Protein AF-A0A8B6BNW3-F1 (afdb_monomer_lite)

Secondary structure (DSSP, 8-state):
------PBPTTTSSSBP-EEETTTTEEE-TTTHHHHHHSGGGTT--EEETTS-----TTGGGB-TTT-SBP-EEETTTTEEE-HHHHHTT-TTS-EEEHHHHHHHHHHHHHHHHHHHHHHHHHHHHHHHHHHHHHHHHHHHHHHHHHHHHHHHHHHHHHHHHHHHHHHHHHHHHHHHHHHHHHHHHHHHHHHHHHHHHHHHHHHHHTTS-SSHHHHHHHHHHHHHHHT-PPPPP-----------HHHHHHHHHHHHHTT-TT-TTSTTSSSS-----------HHHHHHHHHHHHHHHHHHHHHHHHHHHHHHHHHHHHHHHHHHHHHHHHHHHHHHHHHHHHHHHHHHHT----TTSHHHHHHHHHHHHHHHHHHHHHHHHHHHHHHHHHHHHHHHHHHHHHHHHHHHHHHHHHHHHHHHHHHHHHHHHHHHHHHHHHHHHHHHTT-TTS--TT-TT-HHHHHHHHHHHHHHHHHHHHHHHHHHH---HHHHHHHHHHHHHHHHHHHHHTTS--

InterPro domains:
  IPR000315 B-box-type zinc finger [PF00643] (61-99)
  IPR000315 B-box-type zinc finger [PS50119] (9-50)
  IPR000315 B-box-type zinc finger [PS50119] (59-99)
  IPR000315 B-box-type zinc finger [SM00336] (4-50)
  IPR000315 B-box-type zinc finger [SM00336] (59-99)
  IPR047153 TRIM45/56/19-like [PTHR25462] (7-198)

Radius of gyration: 52.17 Å; chains: 1; bounding box: 108×78×155 Å

Foldseek 3Di:
DDDPPQPAWPPPRPHGFFKAFPVVRTGHDPVCVVVQCPDPVRVPTDMDTPVPPPPPPVVCVQADPVPRHGQFKAFPVVRDGHDPVCCVPVVVPTDIDGPVVVVVVVVVVVVVVVVVVVVVVVVVVVVVVVVVVVVVVVVVVVVVVVVVVVVVVVVLVVLLVVLVVVVVVVVVVVVVVVVVVVVVVVVVVVVVVVVVVVVVVVVVVLVPDDPDPVSVVVVVVCVVVVVPPDDDPDPDPDDDPDDDDPPVSVVVSVVVVVVVDPDDPPPPPPPPPDDDDDDDDDDDPVVVVVVVVVVVVVVVVVVVVVVVVVVVVVVVVVVVVVVVVVVVVVVVVVVVVVVVVVVVVVVVVVVPDDDDDPCVVVVVVVVVVVVVVVVVVVVVVVVVVVVVVVVVVVVVVVVVVVVVVVVVVVVVVVVVVVVVVVVVVVVVVVVVVVVVVVVPVVVVVPVPDPPDDDPVDCPPPVNVVVVVVVVVVVVVVVQLVVVCVVPVDDSVVSVVVVVVVVVVVVVVVVVVVPPD

Organism: Mytilus galloprovincialis (NCBI:txid29158)

Sequence (516 aa):
MAQVVSKKCTVCGENNSKLLCYECNQELCEVCRPIHDKFSANKQHTIVDNRDVTCINYAEKLKCITHDQENRCFCLNCNSLICAECVIDKHKSHDVKSIKTMAYGYRMDLSKTELKVKGEMEILFNLKTCIQKKKKTLSEAFNLIERDLTGSIDDVQNIVKGVADKYLATTKTHLIKQENISDSELQQVEMTENGYKTFIKTLTELKKEKHDGSFVTRFMWLQDDMANLKEMPSVQSEGRLQSFDRSAILSTIANEITLRDPGDKKQQKSQIEEEQTPLATYVDKTVLEDFEKLQRVNEKLKAKHRETRNDLKTARKDLNNRNMEVEEMSLIIKNLAKRNQDLENQIERFLSKDTKFENTESRLKEANDIIQTLKDENDRCDNYKAAYQKMQITIQTQEERLANMKRPQTAQSRQYREMQTMVETLKWEKESLMQRLSKVPGMKMKDNNPSIADLSDPNRPEKLSEKFREIYDNAWTNLLDYITEKTGDSDDICIKQIVSAQMVCTFGVLTNKFLY

pLDDT: mean 70.13, std 15.18, range [24.12, 89.81]

Structure (mmCIF, N/CA/C/O backbone):
data_AF-A0A8B6BNW3-F1
#
_entry.id   AF-A0A8B6BNW3-F1
#
loop_
_atom_site.group_PDB
_atom_site.id
_atom_site.type_symbol
_atom_site.label_atom_id
_atom_site.label_alt_id
_atom_site.label_comp_id
_atom_site.label_asym_id
_atom_site.label_entity_id
_atom_site.label_seq_id
_atom_site.pdbx_PDB_ins_code
_atom_site.Cartn_x
_atom_site.Cartn_y
_atom_site.Cartn_z
_atom_site.occupancy
_atom_site.B_iso_or_equiv
_atom_site.auth_seq_id
_atom_site.auth_comp_id
_atom_site.auth_asym_id
_atom_site.auth_atom_id
_atom_site.pdbx_PDB_model_num
ATOM 1 N N . MET A 1 1 ? 32.793 -39.994 -26.729 1.00 32.50 1 MET A N 1
ATOM 2 C CA . MET A 1 1 ? 31.411 -39.499 -26.910 1.00 32.50 1 MET A CA 1
ATOM 3 C C . MET A 1 1 ? 31.429 -37.996 -26.682 1.00 32.50 1 MET A C 1
ATOM 5 O O . MET A 1 1 ? 31.630 -37.578 -25.551 1.00 32.50 1 MET A O 1
ATOM 9 N N . ALA A 1 2 ? 31.357 -37.192 -27.746 1.00 31.44 2 ALA A N 1
ATOM 10 C CA . ALA A 1 2 ? 31.359 -35.735 -27.624 1.00 31.44 2 ALA A CA 1
ATOM 11 C C . ALA A 1 2 ? 30.018 -35.273 -27.029 1.00 31.44 2 ALA A C 1
ATOM 13 O O . ALA A 1 2 ? 28.961 -35.614 -27.557 1.00 31.44 2 ALA A O 1
ATOM 14 N N . GLN A 1 3 ? 30.059 -34.547 -25.910 1.00 31.31 3 GLN A N 1
ATOM 15 C CA . GLN A 1 3 ? 28.881 -33.927 -25.302 1.00 31.31 3 GLN A CA 1
ATOM 16 C C . GLN A 1 3 ? 28.275 -32.917 -26.284 1.00 31.31 3 GLN A C 1
ATOM 18 O O . GLN A 1 3 ? 28.866 -31.875 -26.562 1.00 31.31 3 GLN A O 1
ATOM 23 N N . VAL A 1 4 ? 27.085 -33.222 -26.802 1.00 42.66 4 VAL A N 1
ATOM 24 C CA . VAL A 1 4 ? 26.259 -32.263 -27.540 1.00 42.66 4 VAL A CA 1
ATOM 25 C C . VAL A 1 4 ? 25.743 -31.248 -26.524 1.00 42.66 4 VAL A C 1
ATOM 27 O O . VAL A 1 4 ? 24.820 -31.530 -25.762 1.00 42.66 4 VAL A O 1
ATOM 30 N N . VAL A 1 5 ? 26.373 -30.076 -26.470 1.00 44.50 5 VAL A N 1
ATOM 31 C CA . VAL A 1 5 ? 25.880 -28.945 -25.680 1.00 44.50 5 VAL A CA 1
ATOM 32 C C . VAL A 1 5 ? 24.512 -28.557 -26.245 1.00 44.50 5 VAL A C 1
ATOM 34 O O . VAL A 1 5 ? 24.417 -28.089 -27.379 1.00 44.50 5 VAL A O 1
ATOM 37 N N . SER A 1 6 ? 23.434 -28.792 -25.489 1.00 56.75 6 SER A N 1
ATOM 38 C CA . SER A 1 6 ? 22.089 -28.384 -25.901 1.00 56.75 6 SER A CA 1
ATOM 39 C C . SER A 1 6 ? 22.020 -26.859 -25.912 1.00 56.75 6 SER A C 1
ATOM 41 O O . SER A 1 6 ? 22.025 -26.230 -24.850 1.00 56.75 6 SER A O 1
ATOM 43 N N . LYS A 1 7 ? 21.975 -26.250 -27.095 1.00 71.12 7 LYS A N 1
ATOM 44 C CA . LYS A 1 7 ? 21.892 -24.796 -27.202 1.00 71.12 7 LYS A CA 1
ATOM 45 C C . LYS A 1 7 ? 20.492 -24.289 -26.836 1.00 71.12 7 LYS A C 1
ATOM 47 O O . LYS A 1 7 ? 19.489 -24.980 -27.044 1.00 71.12 7 LYS A O 1
ATOM 52 N N . LYS A 1 8 ? 20.419 -23.102 -26.233 1.00 81.62 8 LYS A N 1
ATOM 53 C CA . LYS A 1 8 ? 19.168 -22.469 -25.785 1.00 81.62 8 LYS A CA 1
ATOM 54 C C . LYS A 1 8 ? 18.559 -21.623 -26.898 1.00 81.62 8 LYS A C 1
ATOM 56 O O . LYS A 1 8 ? 19.271 -21.052 -27.710 1.00 81.62 8 LYS A O 1
ATOM 61 N N . CYS A 1 9 ? 17.233 -21.538 -26.914 1.00 83.81 9 CYS A N 1
ATOM 62 C CA . CYS A 1 9 ? 16.489 -20.701 -27.845 1.00 83.81 9 CYS A CA 1
ATOM 63 C C . CYS A 1 9 ? 16.923 -19.233 -27.718 1.00 83.81 9 CYS A C 1
ATOM 65 O O . CYS A 1 9 ? 16.830 -18.664 -26.631 1.00 83.81 9 CYS A O 1
ATOM 67 N N . THR A 1 10 ? 17.324 -18.597 -28.819 1.00 79.50 10 THR A N 1
ATOM 68 C CA . THR A 1 10 ? 17.805 -17.204 -28.842 1.00 79.50 10 THR A CA 1
ATOM 69 C C . THR A 1 10 ? 16.704 -16.183 -28.569 1.00 79.50 10 THR A C 1
ATOM 71 O O . THR A 1 10 ? 16.998 -15.058 -28.181 1.00 79.50 10 THR A O 1
ATOM 74 N N . VAL A 1 11 ? 15.436 -16.560 -28.766 1.00 81.06 11 VAL A N 1
ATOM 75 C CA . VAL A 1 11 ? 14.282 -15.658 -28.620 1.00 81.06 11 VAL A CA 1
ATOM 76 C C . VAL A 1 11 ? 13.753 -15.628 -27.185 1.00 81.06 11 VAL A C 1
ATOM 78 O O . VAL A 1 11 ? 13.469 -14.555 -26.663 1.00 81.06 11 VAL A O 1
ATOM 81 N N . CYS A 1 12 ? 13.613 -16.787 -26.534 1.00 82.69 12 CYS A N 1
ATOM 82 C CA . CYS A 1 12 ? 13.061 -16.867 -25.176 1.00 82.69 12 CYS A CA 1
ATOM 83 C C . CYS A 1 12 ? 14.105 -17.149 -24.088 1.00 82.69 12 CYS A C 1
ATOM 85 O O . CYS A 1 12 ? 13.781 -17.027 -22.916 1.00 82.69 12 CYS A O 1
ATOM 87 N N . GLY A 1 13 ? 15.321 -17.590 -24.430 1.00 76.00 13 GLY A N 1
ATOM 88 C CA . GLY A 1 13 ? 16.398 -17.907 -23.476 1.00 76.00 13 GLY A CA 1
ATOM 89 C C . GLY A 1 13 ? 16.183 -19.154 -22.601 1.00 76.00 13 GLY A C 1
ATOM 90 O O . GLY A 1 13 ? 17.144 -19.705 -22.074 1.00 76.00 13 GLY A O 1
ATOM 91 N N . GLU A 1 14 ? 14.946 -19.632 -22.462 1.00 77.94 14 GLU A N 1
ATOM 92 C CA . GLU A 1 14 ? 14.581 -20.688 -21.506 1.00 77.94 14 GLU A CA 1
ATOM 93 C C . GLU A 1 14 ? 14.576 -22.101 -22.120 1.00 77.94 14 GLU A C 1
ATOM 95 O O . GLU A 1 14 ? 15.202 -23.035 -21.598 1.00 77.94 14 GLU A O 1
ATOM 100 N N . ASN A 1 15 ? 13.907 -22.266 -23.263 1.00 81.38 15 ASN A N 1
ATOM 101 C CA . ASN A 1 15 ? 13.717 -23.564 -23.911 1.00 81.38 15 ASN A CA 1
ATOM 102 C C . ASN A 1 15 ? 14.955 -24.006 -24.701 1.00 81.38 15 ASN A C 1
ATOM 104 O O . ASN A 1 15 ? 15.699 -23.182 -25.231 1.00 81.38 15 ASN A O 1
ATOM 108 N N . ASN A 1 16 ? 15.161 -25.318 -24.831 1.00 82.81 16 ASN A N 1
ATOM 109 C CA . ASN A 1 16 ? 16.214 -25.855 -25.696 1.00 82.81 16 ASN A CA 1
ATOM 110 C C . ASN A 1 16 ? 15.847 -25.628 -27.170 1.00 82.81 16 ASN A C 1
ATOM 112 O O . ASN A 1 16 ? 14.705 -25.864 -27.577 1.00 82.81 16 ASN A O 1
ATOM 116 N N . SER A 1 17 ? 16.810 -25.162 -27.963 1.00 79.06 17 SER A N 1
ATOM 117 C CA . SER A 1 17 ? 16.637 -25.007 -29.402 1.00 79.06 17 SER A CA 1
ATOM 118 C C . SER A 1 17 ? 16.703 -26.369 -30.090 1.00 79.06 17 SER A C 1
ATOM 120 O O . SER A 1 17 ? 17.564 -27.198 -29.789 1.00 79.06 17 SER A O 1
ATOM 122 N N . LYS A 1 18 ? 15.781 -26.581 -31.030 1.00 79.94 18 LYS A N 1
ATOM 123 C CA . LYS A 1 18 ? 15.795 -27.719 -31.958 1.00 79.94 18 LYS A CA 1
ATOM 124 C C . LYS A 1 18 ? 15.914 -27.270 -33.413 1.00 79.94 18 LYS A C 1
ATOM 126 O O . LYS A 1 18 ? 16.380 -28.041 -34.236 1.00 79.94 18 LYS A O 1
ATOM 131 N N . LEU A 1 19 ? 15.549 -26.023 -33.702 1.00 82.56 19 LEU A N 1
ATOM 132 C CA . LEU A 1 19 ? 15.420 -25.476 -35.046 1.00 82.56 19 LEU A CA 1
ATOM 133 C C . LEU A 1 19 ? 16.404 -24.319 -35.248 1.00 82.56 19 LEU A C 1
ATOM 135 O O . LEU A 1 19 ? 16.675 -23.577 -34.305 1.00 82.56 19 LEU A O 1
ATOM 139 N N . LEU A 1 20 ? 16.885 -24.132 -36.471 1.00 81.25 20 LEU A N 1
ATOM 140 C CA . LEU A 1 20 ? 17.710 -23.002 -36.894 1.00 81.25 20 LEU A CA 1
ATOM 141 C C . LEU A 1 20 ? 17.056 -22.323 -38.098 1.00 81.25 20 LEU A C 1
ATOM 143 O O . LEU A 1 20 ? 16.756 -22.980 -39.089 1.00 81.25 20 LEU A O 1
ATOM 147 N N . CYS A 1 21 ? 16.867 -21.011 -38.015 1.00 83.06 21 CYS A N 1
ATOM 148 C CA . CYS A 1 21 ? 16.531 -20.166 -39.158 1.00 83.06 21 CYS A CA 1
ATOM 149 C C . CYS A 1 21 ? 17.831 -19.667 -39.804 1.00 83.06 21 CYS A C 1
ATOM 151 O O . CYS A 1 21 ? 18.617 -19.009 -39.119 1.00 83.06 21 CYS A O 1
ATOM 153 N N . TYR A 1 22 ? 18.074 -19.965 -41.083 1.00 73.25 22 TYR A N 1
ATOM 154 C CA . TYR A 1 22 ? 19.338 -19.614 -41.747 1.00 73.25 22 TYR A CA 1
ATOM 155 C C . TYR A 1 22 ? 19.507 -18.109 -41.949 1.00 73.25 22 TYR A C 1
ATOM 157 O O . TYR A 1 22 ? 20.576 -17.560 -41.692 1.00 73.25 22 TYR A O 1
ATOM 165 N N . GLU A 1 23 ? 18.450 -17.435 -42.381 1.00 78.75 23 GLU A N 1
ATOM 166 C CA . GLU A 1 23 ? 18.463 -16.024 -42.751 1.00 78.75 23 GLU A CA 1
ATOM 167 C C . GLU A 1 23 ? 18.551 -15.128 -41.511 1.00 78.75 23 GLU A C 1
ATOM 169 O O . GLU A 1 23 ? 19.232 -14.105 -41.528 1.00 78.75 23 GLU A O 1
ATOM 174 N N . CYS A 1 24 ? 17.930 -15.539 -40.400 1.00 77.94 24 CYS A N 1
ATOM 175 C CA . CYS A 1 24 ? 18.069 -14.848 -39.117 1.00 77.94 24 CYS A CA 1
ATOM 176 C C . CYS A 1 24 ? 19.271 -15.324 -38.292 1.00 77.94 24 CYS A C 1
ATOM 178 O O . CYS A 1 24 ? 19.598 -14.682 -37.295 1.00 77.94 24 CYS A O 1
ATOM 180 N N . ASN A 1 25 ? 19.883 -16.457 -38.652 1.00 75.06 25 ASN A N 1
ATOM 181 C CA . ASN A 1 25 ? 20.852 -17.186 -37.828 1.00 75.06 25 ASN A CA 1
ATOM 182 C C . ASN A 1 25 ? 20.375 -17.363 -36.367 1.00 75.06 25 ASN A C 1
ATOM 184 O O . ASN A 1 25 ? 21.132 -17.179 -35.413 1.00 75.06 25 ASN A O 1
ATOM 188 N N . GLN A 1 26 ? 19.080 -17.648 -36.194 1.00 80.19 26 GLN A N 1
ATOM 189 C CA . GLN A 1 26 ? 18.425 -17.757 -34.889 1.00 80.19 26 GLN A CA 1
ATOM 190 C C . GLN A 1 26 ? 18.107 -19.206 -34.553 1.00 80.19 26 GLN A C 1
ATOM 192 O O . GLN A 1 26 ? 17.475 -19.921 -35.332 1.00 80.19 26 GLN A O 1
ATOM 197 N N . GLU A 1 27 ? 18.490 -19.606 -33.347 1.00 85.88 27 GLU A N 1
ATOM 198 C CA . GLU A 1 27 ? 18.205 -20.920 -32.793 1.00 85.88 27 GLU A CA 1
ATOM 199 C C . GLU A 1 27 ? 16.851 -20.874 -32.080 1.00 85.88 27 GLU A C 1
ATOM 201 O O . GLU A 1 27 ? 16.683 -20.237 -31.042 1.00 85.88 27 GLU A O 1
ATOM 206 N N . LEU A 1 28 ? 15.853 -21.547 -32.641 1.00 85.25 28 LEU A N 1
ATOM 207 C CA . LEU A 1 28 ? 14.467 -21.493 -32.192 1.00 85.25 28 LEU A CA 1
ATOM 208 C C . LEU A 1 28 ? 14.082 -22.779 -31.450 1.00 85.25 28 LEU A C 1
ATOM 210 O O . LEU A 1 28 ? 14.489 -23.890 -31.805 1.00 85.25 28 LEU A O 1
ATOM 214 N N . CYS A 1 29 ? 13.266 -22.634 -30.407 1.00 87.50 29 CYS A N 1
ATOM 215 C CA . CYS A 1 29 ? 12.493 -23.750 -29.867 1.00 87.50 29 CYS A CA 1
ATOM 216 C C . CYS A 1 29 ? 11.170 -23.901 -30.630 1.00 87.50 29 CYS A C 1
ATOM 218 O O . CYS A 1 29 ? 10.716 -22.975 -31.306 1.00 87.50 29 CYS A O 1
ATOM 220 N N . GLU A 1 30 ? 10.516 -25.047 -30.464 1.00 84.50 30 GLU A N 1
ATOM 221 C CA . GLU A 1 30 ? 9.222 -25.345 -31.095 1.00 84.50 30 GLU A CA 1
ATOM 222 C C . GLU A 1 30 ? 8.141 -24.303 -30.757 1.00 84.50 30 GLU A C 1
ATOM 224 O O . GLU A 1 30 ? 7.300 -24.003 -31.598 1.00 84.50 30 GLU A O 1
ATOM 229 N N . VAL A 1 31 ? 8.205 -23.687 -29.569 1.00 85.38 31 VAL A N 1
ATOM 230 C CA . VAL A 1 31 ? 7.260 -22.643 -29.129 1.00 85.38 31 VAL A CA 1
ATOM 231 C C . VAL A 1 31 ? 7.525 -21.296 -29.808 1.00 85.38 31 VAL A C 1
ATOM 233 O O . VAL A 1 31 ? 6.594 -20.554 -30.111 1.00 85.38 31 VAL A O 1
ATOM 236 N N . CYS A 1 32 ? 8.790 -20.966 -30.074 1.00 86.62 32 CYS A N 1
ATOM 237 C CA . CYS A 1 32 ? 9.163 -19.692 -30.692 1.00 86.62 32 CYS A CA 1
ATOM 238 C C . CYS A 1 32 ? 9.065 -19.718 -32.221 1.00 86.62 32 CYS A C 1
ATOM 240 O O . CYS A 1 32 ? 8.940 -18.655 -32.823 1.00 86.62 32 CYS A O 1
ATOM 242 N N . ARG A 1 33 ? 9.058 -20.900 -32.851 1.00 85.62 33 ARG A N 1
ATOM 243 C CA . ARG A 1 33 ? 8.826 -21.059 -34.295 1.00 85.62 33 ARG A CA 1
ATOM 244 C C . ARG A 1 33 ? 7.539 -20.370 -34.788 1.00 85.62 33 ARG A C 1
ATOM 246 O O . ARG A 1 33 ? 7.644 -19.505 -35.650 1.00 85.62 33 ARG A O 1
ATOM 253 N N . PRO A 1 34 ? 6.339 -20.644 -34.241 1.00 84.31 34 PRO A N 1
ATOM 254 C CA . PRO A 1 34 ? 5.117 -19.996 -34.717 1.00 84.31 34 PRO A CA 1
ATOM 255 C C . PRO A 1 34 ? 5.103 -18.482 -34.470 1.00 84.31 34 PRO A C 1
ATOM 257 O O . PRO A 1 34 ? 4.366 -17.763 -35.135 1.00 84.31 34 PRO A O 1
ATOM 260 N N . ILE A 1 35 ? 5.891 -17.978 -33.514 1.00 84.00 35 ILE A N 1
ATOM 261 C CA . ILE A 1 35 ? 6.062 -16.536 -33.298 1.00 84.00 35 ILE A CA 1
ATOM 262 C C . ILE A 1 35 ? 6.948 -15.954 -34.400 1.00 84.00 35 ILE A C 1
ATOM 264 O O . ILE A 1 35 ? 6.590 -14.939 -34.986 1.00 84.00 35 ILE A O 1
ATOM 268 N N . HIS A 1 36 ? 8.061 -16.618 -34.712 1.00 82.62 36 HIS A N 1
ATOM 269 C CA . HIS A 1 36 ? 8.963 -16.243 -35.795 1.00 82.62 36 HIS A CA 1
ATOM 270 C C . HIS A 1 36 ? 8.238 -16.197 -37.151 1.00 82.62 36 HIS A C 1
ATOM 272 O O . HIS A 1 36 ? 8.355 -15.196 -37.853 1.00 82.62 36 HIS A O 1
ATOM 278 N N . ASP A 1 37 ? 7.422 -17.205 -37.468 1.00 81.62 37 ASP A N 1
ATOM 279 C CA . ASP A 1 37 ? 6.703 -17.318 -38.750 1.00 81.62 37 ASP A CA 1
ATOM 280 C C . ASP A 1 37 ? 5.558 -16.298 -38.901 1.00 81.62 37 ASP A C 1
ATOM 282 O O . ASP A 1 37 ? 5.147 -15.959 -40.013 1.00 81.62 37 ASP A O 1
ATOM 286 N N . LYS A 1 38 ? 5.034 -15.775 -37.782 1.00 82.19 38 LYS A N 1
ATOM 287 C CA . LYS A 1 38 ? 3.987 -14.739 -37.787 1.00 82.19 38 LYS A CA 1
ATOM 288 C C . LYS A 1 38 ? 4.489 -13.389 -38.290 1.00 82.19 38 LYS A C 1
ATOM 290 O O . LYS A 1 38 ? 3.681 -12.598 -38.780 1.00 82.19 38 LYS A O 1
ATOM 295 N N . PHE A 1 39 ? 5.785 -13.105 -38.179 1.00 77.44 39 PHE A N 1
ATOM 296 C CA . PHE A 1 39 ? 6.342 -11.856 -38.687 1.00 77.44 39 PHE A CA 1
ATOM 297 C C . PHE A 1 39 ? 6.422 -11.898 -40.212 1.00 77.44 39 PHE A C 1
ATOM 299 O O . PHE A 1 39 ? 6.997 -12.809 -40.801 1.00 77.44 39 PHE A O 1
ATOM 306 N N . SER A 1 40 ? 5.860 -10.880 -40.868 1.00 72.12 40 SER A N 1
ATOM 307 C CA . SER A 1 40 ? 5.799 -10.790 -42.333 1.00 72.12 40 SER A CA 1
ATOM 308 C C . SER A 1 40 ? 7.172 -10.859 -43.005 1.00 72.12 40 SER A C 1
ATOM 310 O O . SER A 1 40 ? 7.275 -11.438 -44.083 1.00 72.12 40 SER A O 1
ATOM 312 N N . ALA A 1 41 ? 8.207 -10.327 -42.350 1.00 74.25 41 ALA A N 1
ATOM 313 C CA . ALA A 1 41 ? 9.592 -10.357 -42.815 1.00 74.25 41 ALA A CA 1
ATOM 314 C C . ALA A 1 41 ? 10.190 -11.774 -42.874 1.00 74.25 41 ALA A C 1
ATOM 316 O O . ALA A 1 41 ? 11.117 -12.004 -43.638 1.00 74.25 41 ALA A O 1
ATOM 317 N N . ASN A 1 42 ? 9.638 -12.726 -42.116 1.00 77.88 42 ASN A N 1
ATOM 318 C CA . ASN A 1 42 ? 10.244 -14.039 -41.899 1.00 77.88 42 ASN A CA 1
ATOM 319 C C . ASN A 1 42 ? 9.569 -15.166 -42.691 1.00 77.88 42 ASN A C 1
ATOM 321 O O . ASN A 1 42 ? 9.987 -16.318 -42.611 1.00 77.88 42 ASN A O 1
ATOM 325 N N . LYS A 1 43 ? 8.520 -14.857 -43.463 1.00 78.12 43 LYS A N 1
ATOM 326 C CA . LYS A 1 43 ? 7.703 -15.857 -44.175 1.00 78.12 43 LYS A CA 1
ATOM 327 C C . LYS A 1 43 ? 8.471 -16.677 -45.212 1.00 78.12 43 LYS A C 1
ATOM 329 O O . LYS A 1 43 ? 8.006 -17.745 -45.593 1.00 78.12 43 LYS A O 1
ATOM 334 N N . GLN A 1 44 ? 9.593 -16.155 -45.701 1.00 73.25 44 GLN A N 1
ATOM 335 C CA . GLN A 1 44 ? 10.440 -16.805 -46.703 1.00 73.25 44 GLN A CA 1
ATOM 336 C C . GLN A 1 44 ? 11.732 -17.372 -46.107 1.00 73.25 44 GLN A C 1
ATOM 338 O O . GLN A 1 44 ? 12.589 -17.828 -46.855 1.00 73.25 44 GLN A O 1
ATOM 343 N N . HIS A 1 45 ? 11.890 -17.327 -44.784 1.00 80.81 45 HIS A N 1
ATOM 344 C CA . HIS A 1 45 ? 13.084 -17.854 -44.145 1.00 80.81 45 HIS A CA 1
ATOM 345 C C . HIS A 1 45 ? 13.045 -19.382 -44.076 1.00 80.81 45 HIS A C 1
ATOM 347 O O . HIS A 1 45 ? 12.014 -19.997 -43.796 1.00 80.81 45 HIS A O 1
ATOM 353 N N . THR A 1 46 ? 14.196 -19.992 -44.308 1.00 80.31 46 THR A N 1
ATOM 354 C CA . THR A 1 46 ? 14.400 -21.431 -44.307 1.00 80.31 46 THR A CA 1
ATOM 355 C C . THR A 1 46 ? 14.737 -21.893 -42.892 1.00 80.31 46 THR A C 1
ATOM 357 O O . THR A 1 46 ? 15.776 -21.533 -42.333 1.00 80.31 46 THR A O 1
ATOM 360 N N . ILE A 1 47 ? 13.861 -22.716 -42.310 1.00 80.88 47 ILE A N 1
ATOM 361 C CA . ILE A 1 47 ? 14.039 -23.284 -40.968 1.00 80.88 47 ILE A CA 1
ATOM 362 C C . ILE A 1 47 ? 14.374 -24.771 -41.084 1.00 80.88 47 ILE A C 1
ATOM 364 O O . ILE A 1 47 ? 13.591 -25.538 -41.644 1.00 80.88 47 ILE A O 1
ATOM 368 N N . VAL A 1 48 ? 15.505 -25.177 -40.512 1.00 79.44 48 VAL A N 1
ATOM 369 C CA . VAL A 1 48 ? 15.989 -26.568 -40.495 1.00 79.44 48 VAL A CA 1
ATOM 370 C C . VAL A 1 48 ? 16.184 -27.088 -39.077 1.00 79.44 48 VAL A C 1
ATOM 372 O O . VAL A 1 48 ? 16.261 -26.307 -38.127 1.00 79.44 48 VAL A O 1
ATOM 375 N N . ASP A 1 49 ? 16.299 -28.406 -38.923 1.00 74.94 49 ASP A N 1
ATOM 376 C CA . ASP A 1 49 ? 16.698 -29.012 -37.657 1.00 74.94 49 ASP A CA 1
ATOM 377 C C . ASP A 1 49 ? 18.187 -28.760 -37.370 1.00 74.94 49 ASP A C 1
ATOM 379 O O . ASP A 1 49 ? 19.073 -28.981 -38.194 1.00 74.94 49 ASP A O 1
ATOM 383 N N . ASN A 1 50 ? 18.481 -28.320 -36.146 1.00 67.62 50 ASN A N 1
ATOM 384 C CA . ASN A 1 50 ? 19.813 -27.886 -35.706 1.00 67.62 50 ASN A CA 1
ATOM 385 C C . ASN A 1 50 ? 20.846 -29.040 -35.673 1.00 67.62 50 ASN A C 1
ATOM 387 O O . ASN A 1 50 ? 22.043 -28.813 -35.527 1.00 67.62 50 ASN A O 1
ATOM 391 N N . ARG A 1 51 ? 20.396 -30.297 -35.803 1.00 60.69 51 ARG A N 1
ATOM 392 C CA . ARG A 1 51 ? 21.261 -31.491 -35.857 1.00 60.69 51 ARG A CA 1
ATOM 393 C C . ARG A 1 51 ? 21.863 -31.736 -37.243 1.00 60.69 51 ARG A C 1
ATOM 395 O O . ARG A 1 51 ? 22.888 -32.404 -37.321 1.00 60.69 51 ARG A O 1
ATOM 402 N N . ASP A 1 52 ? 21.274 -31.162 -38.292 1.00 56.53 52 ASP A N 1
ATOM 403 C CA . ASP A 1 52 ? 21.680 -31.393 -39.685 1.00 56.53 52 ASP A CA 1
ATOM 404 C C . ASP A 1 52 ? 22.708 -30.376 -40.191 1.00 56.53 52 ASP A C 1
ATOM 406 O O . ASP A 1 52 ? 23.185 -30.460 -41.324 1.00 56.53 52 ASP A O 1
ATOM 410 N N . VAL A 1 53 ? 23.121 -29.433 -39.340 1.00 54.56 53 VAL A N 1
ATOM 411 C CA . VAL A 1 53 ? 24.151 -28.443 -39.670 1.00 54.56 53 VAL A CA 1
ATOM 412 C C . VAL A 1 53 ? 25.538 -29.067 -39.490 1.00 54.56 53 VAL A C 1
ATOM 414 O O . VAL A 1 53 ? 26.355 -28.640 -38.677 1.00 54.56 53 VAL A O 1
ATOM 417 N N . THR A 1 54 ? 25.819 -30.111 -40.268 1.00 48.88 54 THR A N 1
ATOM 418 C CA . THR A 1 54 ? 27.201 -30.390 -40.659 1.00 48.88 54 THR A CA 1
ATOM 419 C C . THR A 1 54 ? 27.622 -29.262 -41.586 1.00 48.88 54 THR A C 1
ATOM 421 O O . THR A 1 54 ? 26.850 -28.828 -42.436 1.00 48.88 54 THR A O 1
ATOM 424 N N . CYS A 1 55 ? 28.802 -28.708 -41.342 1.00 46.34 55 CYS A N 1
ATOM 425 C CA . CYS A 1 55 ? 29.360 -27.549 -42.018 1.00 46.34 55 CYS A CA 1
ATOM 426 C C . CYS A 1 55 ? 29.202 -27.662 -43.545 1.00 46.34 55 CYS A C 1
ATOM 428 O O . CYS A 1 55 ? 30.038 -28.262 -44.215 1.00 46.34 55 CYS A O 1
ATOM 430 N N . ILE A 1 56 ? 28.132 -27.087 -44.101 1.00 47.38 56 ILE A N 1
ATOM 431 C CA . ILE A 1 56 ? 27.996 -26.919 -45.544 1.00 47.38 56 ILE A CA 1
ATOM 432 C C . ILE A 1 56 ? 29.159 -26.012 -45.934 1.00 47.38 56 ILE A C 1
ATOM 434 O O . ILE A 1 56 ? 29.239 -24.879 -45.453 1.00 47.38 56 ILE A O 1
ATOM 438 N N . ASN A 1 57 ? 30.079 -26.526 -46.752 1.00 51.34 57 ASN A N 1
ATOM 439 C CA . ASN A 1 57 ? 31.210 -25.786 -47.301 1.00 51.34 57 ASN A CA 1
ATOM 440 C C . ASN A 1 57 ? 30.682 -24.582 -48.099 1.00 51.34 57 ASN A C 1
ATOM 442 O O . ASN A 1 57 ? 30.497 -24.644 -49.312 1.00 51.34 57 ASN A O 1
ATOM 446 N N . TYR A 1 58 ? 30.443 -23.456 -47.419 1.00 51.97 58 TYR A N 1
ATOM 447 C CA . TYR A 1 58 ? 30.052 -22.181 -48.029 1.00 51.97 58 TYR A CA 1
ATOM 448 C C . TYR A 1 58 ? 31.036 -21.768 -49.134 1.00 51.97 58 TYR A C 1
ATOM 450 O O . TYR A 1 58 ? 30.646 -21.101 -50.085 1.00 51.97 58 TYR A O 1
ATOM 458 N N . ALA A 1 59 ? 32.287 -22.228 -49.041 1.00 50.56 59 ALA A N 1
ATOM 459 C CA . ALA A 1 59 ? 33.331 -22.039 -50.038 1.00 50.56 59 ALA A CA 1
ATOM 460 C C . ALA A 1 59 ? 32.974 -22.580 -51.439 1.00 50.56 59 ALA A C 1
ATOM 462 O O . ALA A 1 59 ? 33.295 -21.926 -52.427 1.00 50.56 59 ALA A O 1
ATOM 463 N N . GLU A 1 60 ? 32.271 -23.713 -51.553 1.00 51.91 60 GLU A N 1
ATOM 464 C CA . GLU A 1 60 ? 31.904 -24.297 -52.858 1.00 51.91 60 GLU A CA 1
ATOM 465 C C . GLU A 1 60 ? 30.757 -23.535 -53.543 1.00 51.91 60 GLU A C 1
ATOM 467 O O . GLU A 1 60 ? 30.683 -23.497 -54.768 1.00 51.91 60 GLU A O 1
ATOM 472 N N . LYS A 1 61 ? 29.908 -22.840 -52.771 1.00 54.78 61 LYS A N 1
ATOM 473 C CA . LYS A 1 61 ? 28.797 -22.013 -53.285 1.00 54.78 61 LYS A CA 1
ATOM 474 C C . LYS A 1 61 ? 29.205 -20.595 -53.707 1.00 54.78 61 LYS A C 1
ATOM 476 O O . LYS A 1 61 ? 28.366 -19.846 -54.198 1.00 54.78 61 LYS A O 1
ATOM 481 N N . LEU A 1 62 ? 30.465 -20.199 -53.510 1.00 64.69 62 LEU A N 1
ATOM 482 C CA . LEU A 1 62 ? 30.957 -18.847 -53.822 1.00 64.69 62 LEU A CA 1
ATOM 483 C C . LEU A 1 62 ? 31.509 -18.701 -55.247 1.00 64.69 62 LEU A C 1
ATOM 485 O O . LEU A 1 62 ? 31.924 -17.602 -55.632 1.00 64.69 62 LEU A O 1
ATOM 489 N N . LYS A 1 63 ? 31.502 -19.776 -56.038 1.00 75.88 63 LYS A N 1
ATOM 490 C CA . LYS A 1 63 ? 31.878 -19.744 -57.452 1.00 75.88 63 LYS A CA 1
ATOM 491 C C . LYS A 1 63 ? 30.717 -19.289 -58.338 1.00 75.88 63 LYS A C 1
ATOM 493 O O . LYS A 1 63 ? 29.545 -19.358 -57.977 1.00 75.88 63 LYS A O 1
ATOM 498 N N . CYS A 1 64 ? 31.052 -18.774 -59.509 1.00 80.81 64 CYS A N 1
ATOM 499 C CA . CYS A 1 64 ? 30.112 -18.349 -60.523 1.00 80.81 64 CYS A CA 1
ATOM 500 C C . CYS A 1 64 ? 29.433 -19.569 -61.146 1.00 80.81 64 CYS A C 1
ATOM 502 O O . CYS A 1 64 ? 30.103 -20.452 -61.670 1.00 80.81 64 CYS A O 1
ATOM 504 N N . ILE A 1 65 ? 28.101 -19.580 -61.143 1.00 78.25 65 ILE A N 1
ATOM 505 C CA . ILE A 1 65 ? 27.290 -20.705 -61.632 1.00 78.25 65 ILE A CA 1
ATOM 506 C C . ILE A 1 65 ? 27.526 -20.969 -63.129 1.00 78.25 65 ILE A C 1
ATOM 508 O O . ILE A 1 65 ? 27.422 -22.104 -63.577 1.00 78.25 65 ILE A O 1
ATOM 512 N N . THR A 1 66 ? 27.841 -19.931 -63.908 1.00 79.06 66 THR A N 1
ATOM 513 C CA . THR A 1 66 ? 27.996 -20.044 -65.367 1.00 79.06 66 THR A CA 1
ATOM 514 C C . THR A 1 66 ? 29.424 -20.328 -65.814 1.00 79.06 66 THR A C 1
ATOM 516 O O . THR A 1 66 ? 29.604 -20.894 -66.884 1.00 79.06 66 THR A O 1
ATOM 519 N N . HIS A 1 67 ? 30.425 -19.936 -65.023 1.00 81.19 67 HIS A N 1
ATOM 520 C CA . HIS A 1 67 ? 31.835 -19.975 -65.433 1.00 81.19 67 HIS A CA 1
ATOM 521 C C . HIS A 1 67 ? 32.727 -20.800 -64.488 1.00 81.19 67 HIS A C 1
ATOM 523 O O . HIS A 1 67 ? 33.927 -20.875 -64.709 1.00 81.19 67 HIS A O 1
ATOM 529 N N . ASP A 1 68 ? 32.175 -21.369 -63.406 1.00 80.44 68 ASP A N 1
ATOM 530 C CA . ASP A 1 68 ? 32.885 -22.116 -62.343 1.00 80.44 68 ASP A CA 1
ATOM 531 C C . ASP A 1 68 ? 34.137 -21.404 -61.769 1.00 80.44 68 ASP A C 1
ATOM 533 O O . ASP A 1 68 ? 35.061 -22.005 -61.220 1.00 80.44 68 ASP A O 1
ATOM 537 N N . GLN A 1 69 ? 34.167 -20.074 -61.869 1.00 79.00 69 GLN A N 1
ATOM 538 C CA . GLN A 1 69 ? 35.246 -19.215 -61.379 1.00 79.00 69 GLN A CA 1
ATOM 539 C C . GLN A 1 69 ? 34.869 -18.515 -60.080 1.00 79.00 69 GLN A C 1
ATOM 541 O O . GLN A 1 69 ? 33.699 -18.267 -59.811 1.00 79.00 69 GLN A O 1
ATOM 546 N N . GLU A 1 70 ? 35.859 -18.111 -59.288 1.00 81.50 70 GLU A N 1
ATOM 547 C CA . GLU A 1 70 ? 35.617 -17.305 -58.090 1.00 81.50 70 GLU A CA 1
ATOM 548 C C . GLU A 1 70 ? 34.897 -15.993 -58.430 1.00 81.50 70 GLU A C 1
ATOM 550 O O . GLU A 1 70 ? 35.330 -15.222 -59.295 1.00 81.50 70 GLU A O 1
ATOM 555 N N . ASN A 1 71 ? 33.822 -15.694 -57.701 1.00 83.00 71 ASN A N 1
ATOM 556 C CA . ASN A 1 71 ? 33.214 -14.376 -57.773 1.00 83.00 71 ASN A CA 1
ATOM 557 C C . ASN A 1 71 ? 34.151 -13.365 -57.102 1.00 83.00 71 ASN A C 1
ATOM 559 O O . ASN A 1 71 ? 34.420 -13.456 -55.906 1.00 83.00 71 ASN A O 1
ATOM 563 N N . ARG A 1 72 ? 34.665 -12.403 -57.876 1.00 82.50 72 ARG A N 1
ATOM 564 C CA . ARG A 1 72 ? 35.612 -11.367 -57.408 1.00 82.50 72 ARG A CA 1
ATOM 565 C C . ARG A 1 72 ? 35.016 -9.959 -57.425 1.00 82.50 72 ARG A C 1
ATOM 567 O O . ARG A 1 72 ? 35.576 -9.035 -56.827 1.00 82.50 72 ARG A O 1
ATOM 574 N N . CYS A 1 73 ? 33.864 -9.811 -58.067 1.00 85.75 73 CYS A N 1
ATOM 575 C CA . CYS A 1 73 ? 33.201 -8.547 -58.338 1.00 85.75 73 CYS A CA 1
ATOM 576 C C . CYS A 1 73 ? 31.741 -8.588 -57.866 1.00 85.75 73 CYS A C 1
ATOM 578 O O . CYS A 1 73 ? 31.142 -9.654 -57.733 1.00 85.75 73 CYS A O 1
ATOM 580 N N . PHE A 1 74 ? 31.163 -7.417 -57.618 1.00 87.44 74 PHE A N 1
ATOM 581 C CA . PHE A 1 74 ? 29.760 -7.244 -57.262 1.00 87.44 74 PHE A CA 1
ATOM 582 C C . PHE A 1 74 ? 29.110 -6.269 -58.236 1.00 87.44 74 PHE A C 1
ATOM 584 O O . PHE A 1 74 ? 29.586 -5.144 -58.392 1.00 87.44 74 PHE A O 1
ATOM 591 N N . CYS A 1 75 ? 28.032 -6.695 -58.889 1.00 89.31 75 CYS A N 1
ATOM 592 C CA . CYS A 1 75 ? 27.267 -5.841 -59.785 1.00 89.31 75 CYS A CA 1
ATOM 593 C C . CYS A 1 75 ? 26.169 -5.120 -59.002 1.00 89.31 75 CYS A C 1
ATOM 595 O O . CYS A 1 75 ? 25.282 -5.767 -58.448 1.00 89.31 75 CYS A O 1
ATOM 597 N N . LEU A 1 76 ? 26.202 -3.788 -58.990 1.00 86.44 76 LEU A N 1
ATOM 598 C CA . LEU A 1 76 ? 25.226 -2.967 -58.275 1.00 86.44 76 LEU A CA 1
ATOM 599 C C . LEU A 1 76 ? 23.846 -2.995 -58.935 1.00 86.44 76 LEU A C 1
ATOM 601 O O . LEU A 1 76 ? 22.840 -3.032 -58.237 1.00 86.44 76 LEU A O 1
ATOM 605 N N . ASN A 1 77 ? 23.788 -3.046 -60.266 1.00 88.94 77 ASN A N 1
ATOM 606 C CA . ASN A 1 77 ? 22.521 -3.097 -61.001 1.00 88.94 77 ASN A CA 1
ATOM 607 C C . ASN A 1 77 ? 21.769 -4.418 -60.792 1.00 88.94 77 ASN A C 1
ATOM 609 O O . ASN A 1 77 ? 20.545 -4.426 -60.737 1.00 88.94 77 ASN A O 1
ATOM 613 N N . CYS A 1 78 ? 22.497 -5.532 -60.680 1.00 85.19 78 CYS A N 1
ATOM 614 C CA . CYS A 1 78 ? 21.915 -6.866 -60.505 1.00 85.19 78 CYS A CA 1
ATOM 615 C C . CYS A 1 78 ? 21.877 -7.324 -59.043 1.00 85.19 78 CYS A C 1
ATOM 617 O O . CYS A 1 78 ? 21.302 -8.369 -58.757 1.00 85.19 78 CYS A O 1
ATOM 619 N N . ASN A 1 79 ? 22.496 -6.560 -58.137 1.00 85.06 79 ASN A N 1
ATOM 620 C CA . ASN A 1 79 ? 22.641 -6.885 -56.720 1.00 85.06 79 ASN A CA 1
ATOM 621 C C . ASN A 1 79 ? 23.190 -8.309 -56.485 1.00 85.06 79 ASN A C 1
ATOM 623 O O . ASN A 1 79 ? 22.669 -9.067 -55.667 1.00 85.06 79 ASN A O 1
ATOM 627 N N . SER A 1 80 ? 24.223 -8.696 -57.242 1.00 83.81 80 SER A N 1
ATOM 628 C CA . SER A 1 80 ? 24.732 -10.072 -57.279 1.00 83.81 80 SER A CA 1
ATOM 629 C C . SER A 1 80 ? 26.260 -10.151 -57.361 1.00 83.81 80 SER A C 1
ATOM 631 O O . SER A 1 80 ? 26.922 -9.306 -57.974 1.00 83.81 80 SER A O 1
ATOM 633 N N . LEU A 1 81 ? 26.825 -11.205 -56.762 1.00 85.50 81 LEU A N 1
ATOM 634 C CA . LEU A 1 81 ? 28.237 -11.575 -56.894 1.00 85.50 81 LEU A CA 1
ATOM 635 C C . LEU A 1 81 ? 28.499 -12.171 -58.283 1.00 85.50 81 LEU A C 1
ATOM 637 O O . LEU A 1 81 ? 27.741 -13.027 -58.737 1.00 85.50 81 LEU A O 1
ATOM 641 N N . ILE A 1 82 ? 29.562 -11.717 -58.947 1.00 86.06 82 ILE A N 1
ATOM 642 C CA . ILE A 1 82 ? 29.920 -12.125 -60.312 1.00 86.06 82 ILE A CA 1
ATOM 643 C C . ILE A 1 82 ? 31.435 -12.368 -60.465 1.00 86.06 82 ILE A C 1
ATOM 645 O O . ILE A 1 82 ? 32.257 -11.763 -59.764 1.00 86.06 82 ILE A O 1
ATOM 649 N N . CYS A 1 83 ? 31.825 -13.255 -61.388 1.00 88.50 83 CYS A N 1
ATOM 650 C CA . CYS A 1 83 ? 33.224 -13.460 -61.785 1.00 88.50 83 CYS A CA 1
ATOM 651 C C . CYS A 1 83 ? 33.669 -12.427 -62.837 1.00 88.50 83 CYS A C 1
ATOM 653 O O . CYS A 1 83 ? 32.852 -11.672 -63.368 1.00 88.50 83 CYS A O 1
ATOM 655 N N . ALA A 1 84 ? 34.965 -12.408 -63.157 1.00 84.69 84 ALA A N 1
ATOM 656 C CA . ALA A 1 84 ? 35.529 -11.492 -64.151 1.00 84.69 84 ALA A CA 1
ATOM 657 C C . ALA A 1 84 ? 34.936 -11.697 -65.560 1.00 84.69 84 ALA A C 1
ATOM 659 O O . ALA A 1 84 ? 34.705 -10.721 -66.269 1.00 84.69 84 ALA A O 1
ATOM 660 N N . GLU A 1 85 ? 34.613 -12.936 -65.943 1.00 84.88 85 GLU A N 1
ATOM 661 C CA . GLU A 1 85 ? 33.993 -13.238 -67.242 1.00 84.88 85 G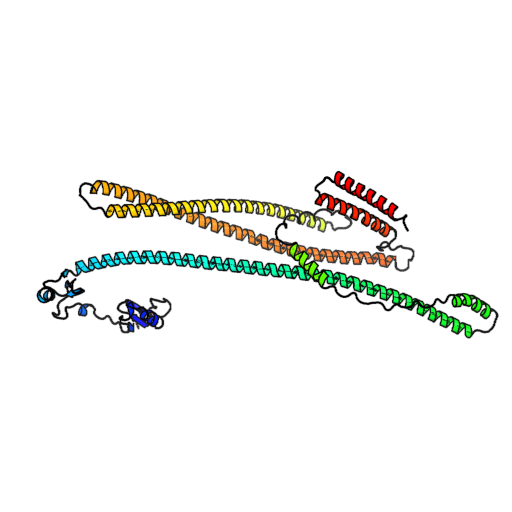LU A CA 1
ATOM 662 C C . GLU A 1 85 ? 32.567 -12.684 -67.354 1.00 84.88 85 GLU A C 1
ATOM 664 O O . GLU A 1 85 ? 32.202 -12.117 -68.380 1.00 84.88 85 GLU A O 1
ATOM 669 N N . CYS A 1 86 ? 31.781 -12.722 -66.273 1.00 85.75 86 CYS A N 1
ATOM 670 C CA . CYS A 1 86 ? 30.445 -12.117 -66.243 1.00 85.75 86 CYS A CA 1
ATOM 671 C C . CYS A 1 86 ? 30.469 -10.598 -66.465 1.00 85.75 86 CYS A C 1
ATOM 673 O O . CYS A 1 86 ? 29.531 -10.060 -67.057 1.00 85.75 86 CYS A O 1
ATOM 675 N N . VAL A 1 87 ? 31.518 -9.906 -65.998 1.00 85.12 87 VAL A N 1
ATOM 676 C CA . VAL A 1 87 ? 31.705 -8.463 -66.243 1.00 85.12 87 VAL A CA 1
ATOM 677 C C . VAL A 1 87 ? 31.859 -8.199 -67.736 1.00 85.12 87 VAL A C 1
ATOM 679 O O . VAL A 1 87 ? 31.282 -7.250 -68.260 1.00 85.12 87 VAL A O 1
ATOM 682 N N . ILE A 1 88 ? 32.606 -9.066 -68.419 1.00 85.44 88 ILE A N 1
ATOM 683 C CA . ILE A 1 88 ? 32.892 -8.936 -69.844 1.00 85.44 88 ILE A CA 1
ATOM 684 C C . ILE A 1 88 ? 31.729 -9.438 -70.692 1.00 85.44 88 ILE A C 1
ATOM 686 O O . ILE A 1 88 ? 31.615 -8.976 -71.808 1.00 85.44 88 ILE A O 1
ATOM 690 N N . ASP A 1 89 ? 30.865 -10.340 -70.232 1.00 86.81 89 ASP A N 1
ATOM 691 C CA . ASP A 1 89 ? 29.754 -10.849 -71.048 1.00 86.81 89 ASP A CA 1
ATOM 692 C C . ASP A 1 89 ? 28.447 -10.079 -70.793 1.00 86.81 89 ASP A C 1
ATOM 694 O O . ASP A 1 89 ? 28.065 -9.188 -71.558 1.00 86.81 89 ASP A O 1
ATOM 698 N N . LYS A 1 90 ? 27.786 -10.374 -69.667 1.00 84.62 90 LYS A N 1
ATOM 699 C CA . LYS A 1 90 ? 26.417 -9.919 -69.370 1.00 84.62 90 LYS A CA 1
ATOM 700 C C . LYS A 1 90 ? 26.338 -8.580 -68.640 1.00 84.62 90 LYS A C 1
ATOM 702 O O . LYS A 1 90 ? 25.288 -7.949 -68.660 1.00 84.62 90 LYS A O 1
ATOM 707 N N . HIS A 1 91 ? 27.418 -8.148 -67.989 1.00 84.25 91 HIS A N 1
ATOM 708 C CA . HIS A 1 91 ? 27.428 -6.966 -67.117 1.00 84.25 91 HIS A CA 1
ATOM 709 C C . HIS A 1 91 ? 28.321 -5.826 -67.646 1.00 84.25 91 HIS A C 1
ATOM 711 O O . HIS A 1 91 ? 28.713 -4.959 -66.867 1.00 84.25 91 HIS A O 1
ATOM 717 N N . LYS A 1 92 ? 28.612 -5.789 -68.959 1.00 83.88 92 LYS A N 1
ATOM 718 C CA . LYS A 1 92 ? 29.514 -4.799 -69.594 1.00 83.88 92 LYS A CA 1
ATOM 719 C C . LYS A 1 92 ? 29.166 -3.343 -69.277 1.00 83.88 92 LYS A C 1
ATOM 721 O O . LYS A 1 92 ? 30.054 -2.508 -69.158 1.00 83.88 92 LYS A O 1
ATOM 726 N N . SER A 1 93 ? 27.873 -3.038 -69.198 1.00 85.38 93 SER A N 1
ATOM 727 C CA . SER A 1 93 ? 27.343 -1.688 -68.979 1.00 85.38 93 SER A CA 1
ATOM 728 C C . SER A 1 93 ? 26.812 -1.469 -67.562 1.00 85.38 93 SER A C 1
ATOM 730 O O . SER A 1 93 ? 26.119 -0.483 -67.319 1.00 85.38 93 SER A O 1
ATOM 732 N N . HIS A 1 94 ? 27.059 -2.398 -66.637 1.00 89.56 94 HIS A N 1
ATOM 733 C CA . HIS A 1 94 ? 26.610 -2.271 -65.254 1.00 89.56 94 HIS A CA 1
ATOM 734 C C . HIS A 1 94 ? 27.714 -1.681 -64.376 1.00 89.56 94 HIS A C 1
ATOM 736 O O . HIS A 1 94 ? 28.901 -1.861 -64.640 1.00 89.56 94 HIS A O 1
ATOM 742 N N . ASP A 1 95 ? 27.320 -1.007 -63.298 1.00 86.62 95 ASP A N 1
ATOM 743 C CA . ASP A 1 95 ? 28.252 -0.534 -62.283 1.00 86.62 95 ASP A CA 1
ATOM 744 C C . ASP A 1 95 ? 28.725 -1.731 -61.449 1.00 86.62 95 ASP A C 1
ATOM 746 O O . ASP A 1 95 ? 27.942 -2.412 -60.772 1.00 86.62 95 ASP A O 1
ATOM 750 N N . VAL A 1 96 ? 30.017 -2.033 -61.559 1.00 89.06 96 VAL A N 1
ATOM 751 C CA . VAL A 1 96 ? 30.651 -3.186 -60.928 1.00 89.06 96 VAL A CA 1
ATOM 752 C C . VAL A 1 96 ? 31.738 -2.699 -59.984 1.00 89.06 96 VAL A C 1
ATOM 754 O O . VAL A 1 96 ? 32.679 -2.014 -60.379 1.00 89.06 96 VAL A O 1
ATOM 757 N N . LYS A 1 97 ? 31.647 -3.120 -58.722 1.00 88.06 97 LYS A N 1
ATOM 758 C CA . LYS A 1 97 ? 32.641 -2.819 -57.689 1.00 88.06 97 LYS A CA 1
ATOM 759 C C . LYS A 1 97 ? 33.379 -4.073 -57.252 1.00 88.06 97 LYS A C 1
ATOM 761 O O . LYS A 1 97 ? 32.876 -5.192 -57.359 1.00 88.06 97 LYS A O 1
ATOM 766 N N . SER A 1 98 ? 34.590 -3.890 -56.729 1.00 86.31 98 SER A N 1
ATOM 767 C CA . SER A 1 98 ? 35.320 -4.994 -56.106 1.00 86.31 98 SER A CA 1
ATOM 768 C C . SER A 1 98 ? 34.598 -5.454 -54.838 1.00 86.31 98 SER A C 1
ATOM 770 O O . SER A 1 98 ? 34.038 -4.637 -54.097 1.00 86.31 98 SER A O 1
ATOM 772 N N . ILE A 1 99 ? 34.665 -6.753 -54.541 1.00 85.12 99 ILE A N 1
ATOM 773 C CA . ILE A 1 99 ? 34.100 -7.294 -53.297 1.00 85.12 99 ILE A CA 1
ATOM 774 C C . ILE A 1 99 ? 34.718 -6.616 -52.072 1.00 85.12 99 ILE A C 1
ATOM 776 O O . ILE A 1 99 ? 34.007 -6.347 -51.110 1.00 85.12 99 ILE A O 1
ATOM 780 N N . LYS A 1 100 ? 36.014 -6.275 -52.107 1.00 83.19 100 LYS A N 1
ATOM 781 C CA . LYS A 1 100 ? 36.684 -5.579 -50.995 1.00 83.19 100 LYS A CA 1
ATOM 782 C C . LYS A 1 100 ? 36.042 -4.220 -50.708 1.00 83.19 100 LYS A C 1
ATOM 784 O O . LYS A 1 100 ? 35.777 -3.906 -49.551 1.00 83.19 100 LYS A O 1
ATOM 789 N N . THR A 1 101 ? 35.752 -3.443 -51.752 1.00 85.38 101 THR A N 1
ATOM 790 C CA . THR A 1 101 ? 35.107 -2.128 -51.632 1.00 85.38 101 THR A CA 1
ATOM 791 C C . THR A 1 101 ? 33.682 -2.255 -51.096 1.00 85.38 101 THR A C 1
ATOM 793 O O . THR A 1 101 ? 33.313 -1.534 -50.172 1.00 85.38 101 THR A O 1
ATOM 796 N N . MET A 1 102 ? 32.898 -3.205 -51.620 1.00 88.00 102 MET A N 1
ATOM 797 C CA . MET A 1 102 ? 31.534 -3.450 -51.138 1.00 88.00 102 MET A CA 1
ATOM 798 C C . MET A 1 102 ? 31.515 -3.947 -49.694 1.00 88.00 102 MET A C 1
ATOM 800 O O . MET A 1 102 ? 30.741 -3.449 -48.885 1.00 88.00 102 MET A O 1
ATOM 804 N N . ALA A 1 103 ? 32.409 -4.871 -49.339 1.00 81.12 103 ALA A N 1
ATOM 805 C CA . ALA A 1 103 ? 32.530 -5.385 -47.982 1.00 81.12 103 ALA A CA 1
ATOM 806 C C . ALA A 1 103 ? 32.912 -4.284 -46.985 1.00 81.12 103 ALA A C 1
ATOM 808 O O . ALA A 1 103 ? 32.395 -4.276 -45.871 1.00 81.12 103 ALA A O 1
ATOM 809 N N . TYR A 1 104 ? 33.787 -3.347 -47.365 1.00 83.75 104 TYR A N 1
ATOM 810 C CA . TYR A 1 104 ? 34.091 -2.187 -46.528 1.00 83.75 104 TYR A CA 1
ATOM 811 C C . TYR A 1 104 ? 32.854 -1.298 -46.327 1.00 83.75 104 TYR A C 1
ATOM 813 O O . TYR A 1 104 ? 32.527 -0.969 -45.188 1.00 83.75 104 TYR A O 1
ATOM 821 N N . GLY A 1 105 ? 32.127 -0.979 -47.406 1.00 85.06 105 GLY A N 1
ATOM 822 C CA . GLY A 1 105 ? 30.881 -0.208 -47.339 1.00 85.06 105 GLY A CA 1
ATOM 823 C C . GLY A 1 105 ? 29.830 -0.865 -46.441 1.00 85.06 105 GLY A C 1
ATOM 824 O O . GLY A 1 105 ? 29.369 -0.252 -45.482 1.00 85.06 105 GLY A O 1
ATOM 825 N N . TYR A 1 106 ? 29.544 -2.151 -46.659 1.00 87.31 106 TYR A N 1
ATOM 826 C CA . TYR A 1 106 ? 28.599 -2.903 -45.832 1.00 87.31 106 TYR A CA 1
ATOM 827 C C . TYR A 1 106 ? 29.032 -3.000 -44.368 1.00 87.31 106 TYR A C 1
ATOM 829 O O . TYR A 1 106 ? 28.187 -2.918 -43.484 1.00 87.31 106 TYR A O 1
ATOM 837 N N . ARG A 1 107 ? 30.334 -3.117 -44.069 1.00 86.25 107 ARG A N 1
ATOM 838 C CA . ARG A 1 107 ? 30.826 -3.078 -42.679 1.00 86.25 107 ARG A CA 1
ATOM 839 C C . ARG A 1 107 ? 30.583 -1.722 -42.020 1.00 86.25 107 ARG A C 1
ATOM 841 O O . ARG A 1 107 ? 30.234 -1.683 -40.844 1.00 86.25 107 ARG A O 1
ATOM 848 N N . MET A 1 108 ? 30.748 -0.626 -42.758 1.00 84.56 108 MET A N 1
ATOM 849 C CA . MET A 1 108 ? 30.439 0.715 -42.256 1.00 84.56 108 MET A CA 1
ATOM 850 C C . MET A 1 108 ? 28.937 0.896 -42.010 1.00 84.56 108 MET A C 1
ATOM 852 O O . MET A 1 108 ? 28.554 1.410 -40.961 1.00 84.56 108 MET A O 1
ATOM 856 N N . ASP A 1 109 ? 28.081 0.425 -42.917 1.00 86.50 109 ASP A N 1
ATOM 857 C CA . ASP A 1 109 ? 26.624 0.498 -42.751 1.00 86.50 109 ASP A CA 1
ATOM 858 C C . ASP A 1 109 ? 26.114 -0.398 -41.611 1.00 86.50 109 ASP A C 1
ATOM 860 O O . ASP A 1 109 ? 25.230 0.006 -40.847 1.00 86.50 109 ASP A O 1
ATOM 864 N N . LEU A 1 110 ? 26.724 -1.575 -41.429 1.00 86.31 110 LEU A N 1
ATOM 865 C CA . LEU A 1 110 ? 26.483 -2.442 -40.275 1.00 86.31 110 LEU A CA 1
ATOM 866 C C . LEU A 1 110 ? 26.898 -1.757 -38.974 1.00 86.31 110 LEU A C 1
ATOM 868 O O . LEU A 1 110 ? 26.107 -1.747 -38.041 1.00 86.31 110 LEU A O 1
ATOM 872 N N . SER A 1 111 ? 28.075 -1.127 -38.923 1.00 86.06 111 SER A N 1
ATOM 873 C CA . SER A 1 111 ? 28.544 -0.391 -37.738 1.00 86.06 111 SER A CA 1
ATOM 874 C C . SER A 1 111 ? 27.602 0.764 -37.369 1.00 86.06 111 SER A C 1
ATOM 876 O O . SER A 1 111 ? 27.215 0.926 -36.211 1.00 86.06 111 SER A O 1
ATOM 878 N N . LYS A 1 112 ? 27.120 1.523 -38.364 1.00 87.56 112 LYS A N 1
ATOM 879 C CA . LYS A 1 112 ? 26.106 2.572 -38.147 1.00 87.56 112 LYS A CA 1
ATOM 880 C C . LYS A 1 112 ? 24.796 2.001 -37.603 1.00 87.56 112 LYS A C 1
ATOM 882 O O . LYS A 1 112 ? 24.203 2.578 -36.694 1.00 87.56 112 LYS A O 1
ATOM 887 N N . THR A 1 113 ? 24.329 0.890 -38.165 1.00 83.50 113 THR A N 1
ATOM 888 C CA . THR A 1 113 ? 23.097 0.227 -37.714 1.00 83.50 113 THR A CA 1
ATOM 889 C C . THR A 1 113 ? 23.260 -0.349 -36.307 1.00 83.50 113 THR A C 1
ATOM 891 O O . THR A 1 113 ? 22.365 -0.196 -35.482 1.00 83.50 113 THR A O 1
ATOM 894 N N . GLU A 1 114 ? 24.418 -0.933 -35.999 1.00 83.12 114 GLU A N 1
ATOM 895 C CA . GLU A 1 114 ? 24.764 -1.454 -34.675 1.00 83.12 114 GLU A CA 1
ATOM 896 C C . GLU A 1 114 ? 24.686 -0.356 -33.609 1.00 83.12 114 GLU A C 1
ATOM 898 O O . GLU A 1 114 ? 24.069 -0.560 -32.564 1.00 83.12 114 GLU A O 1
ATOM 903 N N . LEU A 1 115 ? 25.246 0.827 -33.882 1.00 85.81 115 LEU A N 1
ATOM 904 C CA . LEU A 1 115 ? 25.167 1.975 -32.974 1.00 85.81 115 LEU A CA 1
ATOM 905 C C . LEU A 1 115 ? 23.721 2.431 -32.737 1.00 85.81 115 LEU A C 1
ATOM 907 O O . LEU A 1 115 ? 23.334 2.649 -31.590 1.00 85.81 115 LEU A O 1
ATOM 911 N N . LYS A 1 116 ? 22.900 2.512 -33.794 1.00 87.69 116 LYS A N 1
ATOM 912 C CA . LYS A 1 116 ? 21.474 2.867 -33.668 1.00 87.69 116 LYS A CA 1
ATOM 913 C C . LYS A 1 116 ? 20.713 1.862 -32.804 1.00 87.69 116 LYS A C 1
ATOM 915 O O . LYS A 1 116 ? 19.995 2.259 -31.892 1.00 87.69 116 LYS A O 1
ATOM 920 N N . VAL A 1 117 ? 20.902 0.566 -33.055 1.00 83.19 117 VAL A N 1
ATOM 921 C CA . VAL A 1 117 ? 20.239 -0.501 -32.289 1.00 83.19 117 VAL A CA 1
ATOM 922 C C . VAL A 1 117 ? 20.686 -0.490 -30.826 1.00 83.19 117 VAL A C 1
ATOM 924 O O . VAL A 1 117 ? 19.854 -0.677 -29.941 1.00 83.19 117 VAL A O 1
ATOM 927 N N . LYS A 1 118 ? 21.969 -0.222 -30.545 1.00 84.38 118 LYS A N 1
ATOM 928 C CA . LYS A 1 118 ? 22.469 -0.065 -29.169 1.00 84.38 118 LYS A CA 1
ATOM 929 C C . LYS A 1 118 ? 21.813 1.114 -28.444 1.00 84.38 118 LYS A C 1
ATOM 931 O O . LYS A 1 118 ? 21.404 0.944 -27.300 1.00 84.38 118 LYS A O 1
ATOM 936 N N . GLY A 1 119 ? 21.656 2.260 -29.111 1.00 82.81 119 GLY A N 1
ATOM 937 C CA . GLY A 1 119 ? 20.955 3.419 -28.546 1.00 82.81 119 GLY A CA 1
ATOM 938 C C . GLY A 1 119 ? 19.488 3.119 -28.215 1.00 82.81 119 GLY A C 1
ATOM 939 O O . GLY A 1 119 ? 19.034 3.367 -27.100 1.00 82.81 119 GLY A O 1
ATOM 940 N N . GLU A 1 120 ? 18.757 2.491 -29.139 1.00 84.19 120 GLU A N 1
ATOM 941 C CA . GLU A 1 120 ? 17.367 2.065 -28.901 1.00 84.19 120 GLU A CA 1
ATOM 942 C C . GLU A 1 120 ? 17.255 1.037 -27.761 1.00 84.19 120 GLU A C 1
ATOM 944 O O . GLU A 1 120 ? 16.330 1.078 -26.945 1.00 84.19 120 GLU A O 1
ATOM 949 N N . MET A 1 121 ? 18.225 0.126 -27.651 1.00 81.88 121 MET A N 1
ATOM 950 C CA . MET A 1 121 ? 18.275 -0.856 -26.567 1.00 81.88 121 MET A CA 1
ATOM 951 C C . MET A 1 121 ? 18.438 -0.192 -25.192 1.00 81.88 121 MET A C 1
ATOM 953 O O . MET A 1 121 ? 17.820 -0.635 -24.220 1.00 81.88 121 MET A O 1
ATOM 957 N N . GLU A 1 122 ? 19.213 0.888 -25.104 1.00 83.94 122 GLU A N 1
ATOM 958 C CA . GLU A 1 122 ? 19.362 1.674 -23.878 1.00 83.94 122 GLU A CA 1
ATOM 959 C C . GLU A 1 122 ? 18.056 2.389 -23.492 1.00 83.94 122 GLU A C 1
ATOM 961 O O . GLU A 1 122 ? 17.642 2.353 -22.328 1.00 83.94 122 GLU A O 1
ATOM 966 N N . ILE A 1 123 ? 17.334 2.951 -24.469 1.00 84.94 123 ILE A N 1
ATOM 967 C CA . ILE A 1 123 ? 16.006 3.548 -24.252 1.00 84.94 123 ILE A CA 1
ATOM 968 C C . ILE A 1 123 ? 15.030 2.498 -23.706 1.00 84.94 123 ILE A C 1
ATOM 970 O O . ILE A 1 123 ? 14.350 2.743 -22.703 1.00 84.94 123 ILE A O 1
ATOM 974 N N . LEU A 1 124 ? 14.988 1.307 -24.312 1.00 80.00 124 LEU A N 1
ATOM 975 C CA . LEU A 1 124 ? 14.137 0.208 -23.848 1.00 80.00 124 LEU A CA 1
ATOM 976 C C . LEU A 1 124 ? 14.493 -0.244 -22.427 1.00 80.00 124 LEU A C 1
ATOM 978 O O . LEU A 1 124 ? 13.596 -0.522 -21.626 1.00 80.00 124 LEU A O 1
ATOM 982 N N . PHE A 1 125 ? 15.781 -0.285 -22.080 1.00 83.12 125 PHE A N 1
ATOM 983 C CA . PHE A 1 125 ? 16.228 -0.604 -20.726 1.00 83.12 125 PHE A CA 1
ATOM 984 C C . PHE A 1 125 ? 15.743 0.440 -19.705 1.00 83.12 125 PHE A C 1
ATOM 986 O O . PHE A 1 125 ? 15.177 0.090 -18.662 1.00 83.12 125 PHE A O 1
ATOM 993 N N . ASN A 1 126 ? 15.877 1.727 -20.027 1.00 81.88 126 ASN A N 1
ATOM 994 C CA . ASN A 1 126 ? 15.403 2.825 -19.184 1.00 81.88 126 ASN A CA 1
ATOM 995 C C . ASN A 1 126 ? 13.873 2.819 -19.030 1.00 81.88 126 ASN A C 1
ATOM 997 O O . ASN A 1 126 ? 13.346 3.003 -17.929 1.00 81.88 126 ASN A O 1
ATOM 1001 N N . LEU A 1 127 ? 13.137 2.520 -20.103 1.00 84.19 127 LEU A N 1
ATOM 1002 C CA . LEU A 1 127 ? 11.685 2.379 -20.049 1.00 84.19 127 LEU A CA 1
ATOM 1003 C C . LEU A 1 127 ? 11.268 1.191 -19.167 1.00 84.19 127 LEU A C 1
ATOM 1005 O O . LEU A 1 127 ? 10.398 1.338 -18.304 1.00 84.19 127 LEU A O 1
ATOM 1009 N N . LYS A 1 128 ? 11.925 0.034 -19.322 1.00 86.25 128 LYS A N 1
ATOM 1010 C CA . LYS A 1 128 ? 11.686 -1.163 -18.500 1.00 86.25 128 LYS A CA 1
ATOM 1011 C C . LYS A 1 128 ? 11.877 -0.866 -17.014 1.00 86.25 128 LYS A C 1
ATOM 1013 O O . LYS A 1 128 ? 11.011 -1.209 -16.208 1.00 86.25 128 LYS A O 1
ATOM 1018 N N . THR A 1 129 ? 12.972 -0.203 -16.645 1.00 85.31 129 THR A N 1
ATOM 1019 C CA . THR A 1 129 ? 13.243 0.145 -15.241 1.00 85.31 129 THR A CA 1
ATOM 1020 C C . THR A 1 129 ? 12.237 1.163 -14.693 1.00 85.31 129 THR A C 1
ATOM 1022 O O . THR A 1 129 ? 11.792 1.026 -13.552 1.00 85.31 129 THR A O 1
ATOM 1025 N N . CYS A 1 130 ? 11.797 2.138 -15.497 1.00 81.12 130 CYS A N 1
ATOM 1026 C CA . CYS A 1 130 ? 10.747 3.087 -15.112 1.00 81.12 130 CYS A CA 1
ATOM 1027 C C . CYS A 1 130 ? 9.402 2.388 -14.852 1.00 81.12 130 CYS A C 1
ATOM 1029 O O . CYS A 1 130 ? 8.765 2.624 -13.822 1.00 81.12 130 CYS A O 1
ATOM 1031 N N . ILE A 1 131 ? 8.997 1.472 -15.737 1.00 81.56 131 ILE A N 1
ATOM 1032 C CA . ILE A 1 131 ? 7.772 0.673 -15.576 1.00 81.56 131 ILE A CA 1
ATOM 1033 C C . ILE A 1 131 ? 7.855 -0.199 -14.316 1.00 81.56 131 ILE A C 1
ATOM 1035 O O . ILE A 1 131 ? 6.899 -0.256 -13.543 1.00 81.56 131 ILE A O 1
ATOM 1039 N N . GLN A 1 132 ? 9.002 -0.833 -14.058 1.00 85.75 132 GLN A N 1
ATOM 1040 C CA . GLN A 1 132 ? 9.215 -1.631 -12.847 1.00 85.75 132 GLN A CA 1
ATOM 1041 C C . GLN A 1 132 ? 9.100 -0.793 -11.566 1.00 85.75 132 GLN A C 1
ATOM 1043 O O . GLN A 1 132 ? 8.450 -1.228 -10.613 1.00 85.75 132 GLN A O 1
ATOM 1048 N N . LYS A 1 133 ? 9.667 0.421 -11.547 1.00 84.81 133 LYS A N 1
ATOM 1049 C CA . LYS A 1 133 ? 9.524 1.356 -10.418 1.00 84.81 133 LYS A CA 1
ATOM 1050 C C . LYS A 1 133 ? 8.064 1.750 -10.201 1.00 84.81 133 LYS A C 1
ATOM 1052 O O . LYS A 1 133 ? 7.570 1.597 -9.090 1.00 84.81 133 LYS A O 1
ATOM 1057 N N . LYS A 1 134 ? 7.352 2.160 -11.261 1.00 83.44 134 LYS A N 1
ATOM 1058 C CA . LYS A 1 134 ? 5.917 2.494 -11.188 1.00 83.44 134 LYS A CA 1
ATOM 1059 C C . LYS A 1 134 ? 5.086 1.336 -10.636 1.00 83.44 134 LYS A C 1
ATOM 1061 O O . LYS A 1 134 ? 4.248 1.555 -9.768 1.00 83.44 134 LYS A O 1
ATOM 1066 N N . LYS A 1 135 ? 5.350 0.102 -11.083 1.00 87.19 135 LYS A N 1
ATOM 1067 C CA . LYS A 1 135 ? 4.684 -1.104 -10.567 1.00 87.19 135 LYS A CA 1
ATOM 1068 C C . LYS A 1 135 ? 4.906 -1.277 -9.060 1.00 87.19 135 LYS A C 1
ATOM 1070 O O . LYS A 1 135 ? 3.957 -1.581 -8.343 1.00 87.19 135 LYS A O 1
ATOM 1075 N N . LYS A 1 136 ? 6.137 -1.070 -8.580 1.00 86.00 136 LYS A N 1
ATOM 1076 C CA . LYS A 1 136 ? 6.472 -1.171 -7.153 1.00 86.00 136 LYS A CA 1
ATOM 1077 C C . LYS A 1 136 ? 5.749 -0.102 -6.327 1.00 86.00 136 LYS A C 1
ATOM 1079 O O . LYS A 1 136 ? 5.078 -0.451 -5.364 1.00 86.00 136 LYS A O 1
ATOM 1084 N N . THR A 1 137 ? 5.804 1.162 -6.749 1.00 85.50 137 THR A N 1
ATOM 1085 C CA . THR A 1 137 ? 5.123 2.273 -6.061 1.00 85.50 137 THR A CA 1
ATOM 1086 C C . THR A 1 137 ? 3.609 2.073 -6.009 1.00 85.50 137 THR A C 1
ATOM 1088 O O . THR A 1 137 ? 2.989 2.323 -4.981 1.00 85.50 137 THR A O 1
ATOM 1091 N N . LEU A 1 138 ? 3.005 1.572 -7.091 1.00 85.44 138 LEU A N 1
ATOM 1092 C CA . LEU A 1 138 ? 1.572 1.280 -7.127 1.00 85.44 138 LEU A CA 1
ATOM 1093 C C . LEU A 1 138 ? 1.192 0.158 -6.148 1.00 85.44 138 LEU A C 1
ATOM 1095 O O . LEU A 1 138 ? 0.182 0.261 -5.461 1.00 85.44 138 LEU A O 1
ATOM 1099 N N . SER A 1 139 ? 2.026 -0.880 -6.035 1.00 87.06 139 SER A N 1
ATOM 1100 C CA . SER A 1 139 ? 1.825 -1.951 -5.053 1.00 87.06 139 SER A CA 1
ATOM 1101 C C . SER A 1 139 ? 1.958 -1.452 -3.612 1.00 87.06 139 SER A C 1
ATOM 1103 O O . SER A 1 139 ? 1.193 -1.870 -2.749 1.00 87.06 139 SER A O 1
ATOM 1105 N N . GLU A 1 140 ? 2.912 -0.562 -3.338 1.00 89.81 140 GLU A N 1
ATOM 1106 C CA . GLU A 1 140 ? 3.089 0.041 -2.012 1.00 89.81 140 GLU A CA 1
ATOM 1107 C C . GLU A 1 140 ? 1.898 0.932 -1.635 1.00 89.81 140 GLU A C 1
ATOM 1109 O O . GLU A 1 140 ? 1.410 0.848 -0.508 1.00 89.81 140 GLU A O 1
ATOM 1114 N N . ALA A 1 141 ? 1.394 1.730 -2.583 1.00 83.19 141 ALA A N 1
ATOM 1115 C CA . ALA A 1 141 ? 0.207 2.558 -2.390 1.00 83.19 141 ALA A CA 1
ATOM 1116 C C . ALA A 1 141 ? -1.048 1.711 -2.129 1.00 83.19 141 ALA A C 1
ATOM 1118 O O . ALA A 1 141 ? -1.806 2.016 -1.212 1.00 83.19 141 ALA A O 1
ATOM 1119 N N . PHE A 1 142 ? -1.236 0.619 -2.878 1.00 88.00 142 PHE A N 1
ATOM 1120 C CA . PHE A 1 142 ? -2.339 -0.317 -2.657 1.00 88.00 142 PHE A CA 1
ATOM 1121 C C . PHE A 1 142 ? -2.312 -0.896 -1.236 1.00 88.00 142 PHE A C 1
ATOM 1123 O O . PHE A 1 142 ? -3.300 -0.801 -0.514 1.00 88.00 142 PHE A O 1
ATOM 1130 N N . ASN A 1 143 ? -1.154 -1.398 -0.797 1.00 87.25 143 ASN A N 1
ATOM 1131 C CA . ASN A 1 143 ? -0.993 -1.974 0.541 1.00 87.25 143 ASN A CA 1
ATOM 1132 C C . ASN A 1 143 ? -1.200 -0.945 1.668 1.00 87.25 143 ASN A C 1
ATOM 1134 O O . ASN A 1 143 ? -1.543 -1.315 2.790 1.00 87.25 143 ASN A O 1
ATOM 1138 N N . LEU A 1 144 ? -0.924 0.339 1.412 1.00 89.56 144 LEU A N 1
ATOM 1139 C CA . LEU A 1 144 ? -1.186 1.411 2.372 1.00 89.56 144 LEU A CA 1
ATOM 1140 C C . LEU A 1 144 ? -2.691 1.658 2.507 1.00 89.56 144 LEU A C 1
ATOM 1142 O O . LEU A 1 144 ? -3.202 1.619 3.620 1.00 89.56 144 LEU A O 1
ATOM 1146 N N . ILE A 1 145 ? -3.392 1.817 1.381 1.00 88.69 145 ILE A N 1
ATOM 1147 C CA . ILE A 1 145 ? -4.847 2.024 1.352 1.00 88.69 145 ILE A CA 1
ATOM 1148 C C . ILE A 1 145 ? -5.576 0.840 1.994 1.00 88.69 145 ILE A C 1
ATOM 1150 O O . ILE A 1 145 ? -6.487 1.037 2.792 1.00 88.69 145 ILE A O 1
ATOM 1154 N N . GLU A 1 146 ? -5.159 -0.390 1.693 1.00 89.06 146 GLU A N 1
ATOM 1155 C CA . GLU A 1 146 ? -5.739 -1.598 2.285 1.00 89.06 146 GLU A CA 1
ATOM 1156 C C . GLU A 1 146 ? -5.587 -1.614 3.813 1.00 89.06 146 GLU A C 1
ATOM 1158 O O . GLU A 1 146 ? -6.539 -1.921 4.537 1.00 89.06 146 GLU A O 1
ATOM 1163 N N . ARG A 1 147 ? -4.413 -1.221 4.322 1.00 89.50 147 ARG A N 1
ATOM 1164 C CA . ARG A 1 147 ? -4.164 -1.121 5.764 1.00 89.50 147 ARG A CA 1
ATOM 1165 C C . ARG A 1 147 ? -5.005 -0.027 6.414 1.00 89.50 147 ARG A C 1
ATOM 1167 O O . ARG A 1 147 ? -5.555 -0.264 7.485 1.00 89.50 147 ARG A O 1
ATOM 1174 N N . ASP A 1 148 ? -5.112 1.135 5.778 1.00 87.25 148 ASP A N 1
ATOM 1175 C CA . ASP A 1 148 ? -5.869 2.273 6.306 1.00 87.25 148 ASP A CA 1
ATOM 1176 C C . ASP A 1 148 ? -7.376 1.971 6.338 1.00 87.25 148 ASP A C 1
ATOM 1178 O O . ASP A 1 148 ? -8.048 2.258 7.331 1.00 87.25 148 ASP A O 1
ATOM 1182 N N . LEU A 1 149 ? -7.906 1.314 5.300 1.00 85.88 149 LEU A N 1
ATOM 1183 C CA . LEU A 1 149 ? -9.293 0.844 5.270 1.00 85.88 149 LEU A CA 1
ATOM 1184 C C . LEU A 1 149 ? -9.554 -0.213 6.345 1.00 85.88 149 LEU A C 1
ATOM 1186 O O . LEU A 1 149 ? -10.547 -0.114 7.062 1.00 85.88 149 LEU A O 1
ATOM 1190 N N . THR A 1 150 ? -8.654 -1.187 6.498 1.00 88.62 150 THR A N 1
ATOM 1191 C CA . THR A 1 150 ? -8.783 -2.226 7.533 1.00 88.62 150 THR A CA 1
ATOM 1192 C C . THR A 1 150 ? -8.753 -1.611 8.933 1.00 88.62 150 THR A C 1
ATOM 1194 O O . THR A 1 150 ? -9.618 -1.910 9.750 1.00 88.62 150 THR A O 1
ATOM 1197 N N . GLY A 1 151 ? -7.831 -0.676 9.191 1.00 85.19 151 GLY A N 1
ATOM 1198 C CA . GLY A 1 151 ? -7.767 0.044 10.464 1.00 85.19 151 GLY A CA 1
ATOM 1199 C C . GLY A 1 151 ? -9.021 0.879 10.741 1.00 85.19 151 GLY A C 1
ATOM 1200 O O . GLY A 1 151 ? -9.532 0.867 11.856 1.00 85.19 151 GLY A O 1
ATOM 1201 N N . SER A 1 152 ? -9.570 1.537 9.716 1.00 81.50 152 SER A N 1
ATOM 1202 C CA . SER A 1 152 ? -10.827 2.290 9.840 1.00 81.50 152 SER A CA 1
ATOM 1203 C C . SER A 1 152 ? -12.011 1.374 10.174 1.00 81.50 152 SER A C 1
ATOM 1205 O O . SER A 1 152 ? -12.872 1.739 10.973 1.00 81.50 152 SER A O 1
ATOM 1207 N N . ILE A 1 153 ? -12.054 0.169 9.592 1.00 83.44 153 ILE A N 1
ATOM 1208 C CA . ILE A 1 153 ? -13.069 -0.846 9.907 1.00 83.44 153 ILE A CA 1
ATOM 1209 C C . ILE A 1 153 ? -12.942 -1.294 11.367 1.00 83.44 153 ILE A C 1
ATOM 1211 O O . ILE A 1 153 ? -13.951 -1.328 12.075 1.00 83.44 153 ILE A O 1
ATOM 1215 N N . ASP A 1 154 ? -11.728 -1.599 11.828 1.00 85.31 154 ASP A N 1
ATOM 1216 C CA . ASP A 1 154 ? -11.477 -2.015 13.212 1.00 85.31 154 ASP A CA 1
ATOM 1217 C C . ASP A 1 154 ? -11.879 -0.918 14.210 1.00 85.31 154 ASP A C 1
ATOM 1219 O O . ASP A 1 154 ? -12.519 -1.199 15.226 1.00 85.31 154 ASP A O 1
ATOM 1223 N N . ASP A 1 155 ? -11.573 0.345 13.905 1.00 82.50 155 ASP A N 1
ATOM 1224 C CA . ASP A 1 155 ? -11.965 1.490 14.727 1.00 82.50 155 ASP A CA 1
ATOM 1225 C C . ASP A 1 155 ? -13.490 1.598 14.864 1.00 82.50 155 ASP A C 1
ATOM 1227 O O . ASP A 1 155 ? -13.999 1.741 15.980 1.00 82.50 155 ASP A O 1
ATOM 1231 N N . VAL A 1 156 ? -14.233 1.467 13.759 1.00 81.62 156 VAL A N 1
ATOM 1232 C CA . VAL A 1 156 ? -15.706 1.481 13.778 1.00 81.62 156 VAL A CA 1
ATOM 1233 C C . VAL A 1 156 ? -16.257 0.297 14.573 1.00 81.62 156 VAL A C 1
ATOM 1235 O O . VAL A 1 156 ? -17.158 0.475 15.393 1.00 81.62 156 VAL A O 1
ATOM 1238 N N . GLN A 1 157 ? -15.706 -0.907 14.394 1.00 83.56 157 GLN A N 1
ATOM 1239 C CA . GLN A 1 157 ? -16.133 -2.082 15.159 1.00 83.56 157 GLN A CA 1
ATOM 1240 C C . GLN A 1 157 ? -15.910 -1.905 16.664 1.00 83.56 157 GLN A C 1
ATOM 1242 O O . GLN A 1 157 ? -16.767 -2.291 17.462 1.00 83.56 157 GLN A O 1
ATOM 1247 N N . ASN A 1 158 ? -14.783 -1.312 17.057 1.00 84.12 158 ASN A N 1
ATOM 1248 C CA . ASN A 1 158 ? -14.469 -1.052 18.457 1.00 84.12 158 ASN A CA 1
ATOM 1249 C C . ASN A 1 158 ? -15.414 -0.015 19.075 1.00 84.12 158 ASN A C 1
ATOM 1251 O O . ASN A 1 158 ? -15.841 -0.197 20.214 1.00 84.12 158 ASN A O 1
ATOM 1255 N N . ILE A 1 159 ? -15.789 1.029 18.327 1.00 82.44 159 ILE A N 1
ATOM 1256 C CA . ILE A 1 159 ? -16.792 2.013 18.766 1.00 82.44 159 ILE A CA 1
ATOM 1257 C C . ILE A 1 159 ? -18.141 1.324 18.989 1.00 82.44 159 ILE A C 1
ATOM 1259 O O . ILE A 1 159 ? -18.712 1.415 20.074 1.00 82.44 159 ILE A O 1
ATOM 1263 N N . VAL A 1 160 ? -18.622 0.567 17.997 1.00 81.88 160 VAL A N 1
ATOM 1264 C CA . VAL A 1 160 ? -19.914 -0.131 18.088 1.00 81.88 160 VAL A CA 1
ATOM 1265 C C . VAL A 1 160 ? -19.945 -1.093 19.279 1.00 81.88 160 VAL A C 1
ATOM 1267 O O . VAL A 1 160 ? -20.928 -1.108 20.020 1.00 81.88 160 VAL A O 1
ATOM 1270 N N . LYS A 1 161 ? -18.869 -1.859 19.504 1.00 85.50 161 LYS A N 1
ATOM 1271 C CA . LYS A 1 161 ? -18.753 -2.748 20.671 1.00 85.50 161 LYS A CA 1
ATOM 1272 C C . LYS A 1 161 ? -18.765 -1.973 21.988 1.00 85.50 161 LYS A C 1
ATOM 1274 O O . LYS A 1 161 ? -19.534 -2.323 22.873 1.00 85.50 161 LYS A O 1
ATOM 1279 N N . GLY A 1 162 ? -17.985 -0.897 22.099 1.00 81.62 162 GLY A N 1
ATOM 1280 C CA . GLY A 1 162 ? -17.920 -0.089 23.319 1.00 81.62 162 GLY A CA 1
ATOM 1281 C C . GLY A 1 162 ? -19.269 0.524 23.708 1.00 81.62 162 GLY A C 1
ATOM 1282 O O . GLY A 1 162 ? -19.663 0.461 24.874 1.00 81.62 162 GLY A O 1
ATOM 1283 N N . VAL A 1 163 ? -20.015 1.057 22.733 1.00 79.50 163 VAL A N 1
ATOM 1284 C CA . VAL A 1 163 ? -21.375 1.572 22.967 1.00 79.50 163 VAL A CA 1
ATOM 1285 C C . VAL A 1 163 ? -22.311 0.444 23.402 1.00 79.50 163 VAL A C 1
ATOM 1287 O O . VAL A 1 163 ? -23.046 0.606 24.377 1.00 79.50 163 VAL A O 1
ATOM 1290 N N . ALA A 1 164 ? -22.268 -0.705 22.721 1.00 76.00 164 ALA A N 1
ATOM 1291 C CA . ALA A 1 164 ? -23.096 -1.858 23.066 1.00 76.00 164 ALA A CA 1
ATOM 1292 C C . ALA A 1 164 ? -22.831 -2.349 24.500 1.00 76.00 164 ALA A C 1
ATOM 1294 O O . ALA A 1 164 ? -23.780 -2.536 25.261 1.00 76.00 164 ALA A O 1
ATOM 1295 N N . ASP A 1 165 ? -21.564 -2.482 24.896 1.00 83.06 165 ASP A N 1
ATOM 1296 C CA . ASP A 1 165 ? -21.168 -2.929 26.235 1.00 83.06 165 ASP A CA 1
ATOM 1297 C C . ASP A 1 165 ? -21.630 -1.950 27.322 1.00 83.06 165 ASP A C 1
ATOM 1299 O O . ASP A 1 165 ? -22.166 -2.366 28.353 1.00 83.06 165 ASP A O 1
ATOM 1303 N N . LYS A 1 166 ? -21.493 -0.639 27.077 1.00 78.88 166 LYS A N 1
ATOM 1304 C CA . LYS A 1 166 ? -21.962 0.402 28.002 1.00 78.88 166 LYS A CA 1
ATOM 1305 C C . LYS A 1 166 ? -23.476 0.331 28.202 1.00 78.88 166 LYS A C 1
ATOM 1307 O O . LYS A 1 166 ? -23.938 0.328 29.342 1.00 78.88 166 LYS A O 1
ATOM 1312 N N . TYR A 1 167 ? -24.244 0.226 27.116 1.00 76.56 167 TYR A N 1
ATOM 1313 C CA . TYR A 1 167 ? -25.701 0.096 27.191 1.00 76.56 167 TYR A CA 1
ATOM 1314 C C . TYR A 1 167 ? -26.124 -1.194 27.900 1.00 76.56 167 TYR A C 1
ATOM 1316 O O . TYR A 1 167 ? -26.977 -1.143 28.785 1.00 76.56 167 TYR A O 1
ATOM 1324 N N . LEU A 1 168 ? -25.498 -2.333 27.580 1.00 79.62 168 LEU A N 1
ATOM 1325 C CA . LEU A 1 168 ? -25.770 -3.609 28.247 1.00 79.62 168 LEU A CA 1
ATOM 1326 C C . LEU A 1 168 ? -25.509 -3.530 29.754 1.00 79.62 168 LEU A C 1
ATOM 1328 O O . LEU A 1 168 ? -26.323 -4.018 30.540 1.00 79.62 168 LEU A O 1
ATOM 1332 N N . ALA A 1 169 ? -24.416 -2.886 30.171 1.00 79.06 169 ALA A N 1
ATOM 1333 C CA . ALA A 1 169 ? -24.110 -2.680 31.582 1.00 79.06 169 ALA A CA 1
ATOM 1334 C C . ALA A 1 169 ? -25.189 -1.834 32.276 1.00 79.06 169 ALA A C 1
ATOM 1336 O O . ALA A 1 169 ? -25.700 -2.228 33.328 1.00 79.06 169 ALA A O 1
ATOM 1337 N N . THR A 1 170 ? -25.594 -0.714 31.667 1.00 76.38 170 THR A N 1
ATOM 1338 C CA . THR A 1 170 ? -26.659 0.145 32.197 1.00 76.38 170 THR A CA 1
ATOM 1339 C C . THR A 1 170 ? -27.981 -0.615 32.315 1.00 76.38 170 THR A C 1
ATOM 1341 O O . THR A 1 170 ? -28.561 -0.652 33.401 1.00 76.38 170 THR A O 1
ATOM 1344 N N . THR A 1 171 ? -28.431 -1.299 31.260 1.00 72.81 171 THR A N 1
ATOM 1345 C CA . THR A 1 171 ? -29.669 -2.096 31.288 1.00 72.81 171 THR A CA 1
ATOM 1346 C C . THR A 1 171 ? -29.614 -3.183 32.358 1.00 72.81 171 THR A C 1
ATOM 1348 O O . THR A 1 171 ? -30.559 -3.325 33.132 1.00 72.81 171 THR A O 1
ATOM 1351 N N . LYS A 1 172 ? -28.491 -3.902 32.476 1.00 80.88 172 LYS A N 1
ATOM 1352 C CA . LYS A 1 172 ? -28.311 -4.932 33.505 1.00 80.88 172 LYS A CA 1
ATOM 1353 C C . LYS A 1 172 ? -28.439 -4.352 34.914 1.00 80.88 172 LYS A C 1
ATOM 1355 O O . LYS A 1 172 ? -29.098 -4.950 35.757 1.00 80.88 172 LYS A O 1
ATOM 1360 N N . THR A 1 173 ? -27.869 -3.173 35.168 1.00 76.56 173 THR A N 1
ATOM 1361 C CA . THR A 1 173 ? -28.004 -2.522 36.482 1.00 76.56 173 THR A CA 1
ATOM 1362 C C . THR A 1 173 ? -29.436 -2.084 36.788 1.00 76.56 173 THR A C 1
ATOM 1364 O O . THR A 1 173 ? -29.859 -2.181 37.937 1.00 76.56 173 THR A O 1
ATOM 1367 N N . HIS A 1 174 ? -30.203 -1.641 35.786 1.00 73.50 174 HIS A N 1
ATOM 1368 C CA . HIS A 1 174 ? -31.617 -1.307 35.966 1.00 73.50 174 HIS A CA 1
ATOM 1369 C C . HIS A 1 174 ? -32.468 -2.539 36.278 1.00 73.50 174 HIS A C 1
ATOM 1371 O O . HIS A 1 174 ? -33.295 -2.474 37.184 1.00 73.50 174 HIS A O 1
ATOM 1377 N N . LEU A 1 175 ? -32.228 -3.655 35.585 1.00 74.75 175 LEU A N 1
ATOM 1378 C CA . LEU A 1 175 ? -32.933 -4.913 35.841 1.00 74.75 175 LEU A CA 1
ATOM 1379 C C . LEU A 1 175 ? -32.660 -5.434 37.255 1.00 74.75 175 LEU A C 1
ATOM 1381 O O . LEU A 1 175 ? -33.604 -5.733 37.973 1.00 74.75 175 LEU A O 1
ATOM 1385 N N . ILE A 1 176 ? -31.397 -5.430 37.694 1.00 80.31 176 ILE A N 1
ATOM 1386 C CA . ILE A 1 176 ? -31.031 -5.825 39.066 1.00 80.31 176 ILE A CA 1
ATOM 1387 C C . ILE A 1 176 ? -31.723 -4.926 40.101 1.00 80.31 176 ILE A C 1
ATOM 1389 O O . ILE A 1 176 ? -32.177 -5.397 41.138 1.00 80.31 176 ILE A O 1
ATOM 1393 N N . LYS A 1 177 ? -31.824 -3.614 39.842 1.00 76.38 177 LYS A N 1
ATOM 1394 C CA . LYS A 1 177 ? -32.555 -2.703 40.738 1.00 76.38 177 LYS A CA 1
ATOM 1395 C C . LYS A 1 177 ? -34.041 -3.051 40.820 1.00 76.38 177 LYS A C 1
ATOM 1397 O O . LYS A 1 177 ? -34.582 -3.001 41.915 1.00 76.38 177 LYS A O 1
ATOM 1402 N N . GLN A 1 178 ? -34.685 -3.380 39.699 1.00 72.62 178 GLN A N 1
ATOM 1403 C CA . GLN A 1 178 ? -36.089 -3.806 39.695 1.00 72.62 178 GLN A CA 1
ATOM 1404 C C . GLN A 1 178 ? -36.287 -5.131 40.433 1.00 72.62 178 GLN A C 1
ATOM 1406 O O . GLN A 1 178 ? -37.196 -5.222 41.247 1.00 72.62 178 GLN A O 1
ATOM 1411 N N . GLU A 1 179 ? -35.411 -6.109 40.205 1.00 78.69 179 GLU A N 1
ATOM 1412 C CA . GLU A 1 179 ? -35.432 -7.402 40.898 1.00 78.69 179 GLU A CA 1
ATOM 1413 C C . GLU A 1 179 ? -35.337 -7.216 42.419 1.00 78.69 179 GLU A C 1
ATOM 1415 O O . GLU A 1 179 ? -36.207 -7.677 43.148 1.00 78.69 179 GLU A O 1
ATOM 1420 N N . ASN A 1 180 ? -34.384 -6.405 42.893 1.00 79.44 180 ASN A N 1
ATOM 1421 C CA . ASN A 1 180 ? -34.244 -6.102 44.321 1.00 79.44 180 ASN A CA 1
ATOM 1422 C C . ASN A 1 180 ? -35.476 -5.397 44.924 1.00 79.44 180 ASN A C 1
ATOM 1424 O O . ASN A 1 180 ? -35.770 -5.582 46.105 1.00 79.44 180 ASN A O 1
ATOM 1428 N N . ILE A 1 181 ? -36.169 -4.549 44.152 1.00 78.50 181 ILE A N 1
ATOM 1429 C CA . ILE A 1 181 ? -37.412 -3.905 44.608 1.00 78.50 181 ILE A CA 1
ATOM 1430 C C . ILE A 1 181 ? -38.496 -4.969 44.784 1.00 78.50 181 ILE A C 1
ATOM 1432 O O . ILE A 1 181 ? -39.112 -5.026 45.845 1.00 78.50 181 ILE A O 1
ATOM 1436 N N . SER A 1 182 ? -38.674 -5.841 43.791 1.00 75.56 182 SER A N 1
ATOM 1437 C CA . SER A 1 182 ? -39.639 -6.941 43.861 1.00 75.56 182 SER A CA 1
ATOM 1438 C C . SER A 1 182 ? -39.337 -7.915 45.003 1.00 75.56 182 SER A C 1
ATOM 1440 O O . SER A 1 182 ? -40.259 -8.325 45.703 1.00 75.56 182 SER A O 1
ATOM 1442 N N . ASP A 1 183 ? -38.065 -8.231 45.254 1.00 82.00 183 ASP A N 1
ATOM 1443 C CA . ASP A 1 183 ? -37.656 -9.065 46.391 1.00 82.00 183 ASP A CA 1
ATOM 1444 C C . ASP A 1 183 ? -38.005 -8.405 47.733 1.00 82.00 183 ASP A C 1
ATOM 1446 O O . ASP A 1 183 ? -38.483 -9.065 48.659 1.00 82.00 183 ASP A O 1
ATOM 1450 N N . SER A 1 184 ? -37.816 -7.086 47.844 1.00 76.12 184 SER A N 1
ATOM 1451 C CA . SER A 1 184 ? -38.183 -6.339 49.050 1.00 76.12 184 SER A CA 1
ATOM 1452 C C . SER A 1 184 ? -39.697 -6.310 49.274 1.00 76.12 184 SER A C 1
ATOM 1454 O O . SER A 1 184 ? -40.144 -6.465 50.413 1.00 76.12 184 SER A O 1
ATOM 1456 N N . GLU A 1 185 ? -40.486 -6.133 48.212 1.00 81.06 185 GLU A N 1
ATOM 1457 C CA . GLU A 1 185 ? -41.950 -6.199 48.266 1.00 81.06 185 GLU A CA 1
ATOM 1458 C C . GLU A 1 185 ? -42.422 -7.595 48.693 1.00 81.06 185 GLU A C 1
ATOM 1460 O O . GLU A 1 185 ? -43.265 -7.716 49.586 1.00 81.06 185 GLU A O 1
ATOM 1465 N N . LEU A 1 186 ? -41.830 -8.654 48.130 1.00 82.19 186 LEU A N 1
ATOM 1466 C CA . LEU A 1 186 ? -42.127 -10.036 48.502 1.00 82.19 186 LEU A CA 1
ATOM 1467 C C . LEU A 1 186 ? -41.823 -10.294 49.983 1.00 82.19 186 LEU A C 1
ATOM 1469 O O . LEU A 1 186 ? -42.666 -10.837 50.695 1.00 82.19 186 LEU A O 1
ATOM 1473 N N . GLN A 1 187 ? -40.670 -9.833 50.476 1.00 84.50 187 GLN A N 1
ATOM 1474 C CA . GLN A 1 187 ? -40.289 -9.981 51.880 1.00 84.50 187 GLN A CA 1
ATOM 1475 C C . GLN A 1 187 ? -41.300 -9.309 52.828 1.00 84.50 187 GLN A C 1
ATOM 1477 O O . GLN A 1 187 ? -41.648 -9.871 53.870 1.00 84.50 187 GLN A O 1
ATOM 1482 N N . GLN A 1 188 ? -41.812 -8.123 52.477 1.00 79.75 188 GLN A N 1
ATOM 1483 C CA . GLN A 1 188 ? -42.848 -7.448 53.270 1.00 79.75 188 GLN A CA 1
ATOM 1484 C C . GLN A 1 188 ? -44.157 -8.245 53.307 1.00 79.75 188 GLN A C 1
ATOM 1486 O O . GLN A 1 188 ? -44.791 -8.350 54.365 1.00 79.75 188 GLN A O 1
ATOM 1491 N N . VAL A 1 189 ? -44.553 -8.833 52.175 1.00 80.50 189 VAL A N 1
ATOM 1492 C CA . VAL A 1 189 ? -45.736 -9.697 52.090 1.00 80.50 189 VAL A CA 1
ATOM 1493 C C . VAL A 1 189 ? -45.550 -10.955 52.941 1.00 80.50 189 VAL A C 1
ATOM 1495 O O . VAL A 1 189 ? -46.436 -11.275 53.731 1.00 80.50 1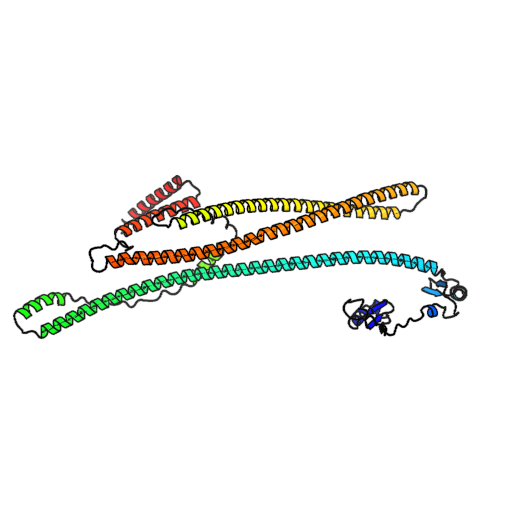89 VAL A O 1
ATOM 1498 N N . GLU A 1 190 ? -44.397 -11.623 52.870 1.00 85.81 190 GLU A N 1
ATOM 1499 C CA . GLU A 1 190 ? -44.094 -12.822 53.669 1.00 85.81 190 GLU A CA 1
ATOM 1500 C C . GLU A 1 190 ? -44.089 -12.540 55.179 1.00 85.81 190 GLU A C 1
ATOM 1502 O O . GLU A 1 190 ? -44.640 -13.312 55.970 1.00 85.81 190 GLU A O 1
ATOM 1507 N N . MET A 1 191 ? -43.511 -11.411 55.606 1.00 76.81 191 MET A N 1
ATOM 1508 C CA . MET A 1 191 ? -43.540 -10.992 57.013 1.00 76.81 191 MET A CA 1
ATOM 1509 C C . MET A 1 191 ? -44.972 -10.768 57.503 1.00 76.81 191 MET A C 1
ATOM 1511 O O . MET A 1 191 ? -45.336 -11.202 58.599 1.00 76.81 191 MET A O 1
ATOM 1515 N N . THR A 1 192 ? -45.789 -10.123 56.674 1.00 81.06 192 THR A N 1
ATOM 1516 C CA . THR A 1 192 ? -47.199 -9.863 56.970 1.00 81.06 192 THR A CA 1
ATOM 1517 C C . THR A 1 192 ? -47.993 -11.173 57.036 1.00 81.06 192 THR A C 1
ATOM 1519 O O . THR A 1 192 ? -48.760 -11.387 57.976 1.00 81.06 192 THR A O 1
ATOM 1522 N N . GLU A 1 193 ? -47.764 -12.097 56.098 1.00 83.69 193 GLU A N 1
ATOM 1523 C CA . GLU A 1 193 ? -48.381 -13.426 56.084 1.00 83.69 193 GLU A CA 1
ATOM 1524 C C . GLU A 1 193 ? -48.031 -14.227 57.350 1.00 83.69 193 GLU A C 1
ATOM 1526 O O . GLU A 1 193 ? -48.914 -14.811 57.981 1.00 83.69 193 GLU A O 1
ATOM 1531 N N . ASN A 1 194 ? -46.765 -14.221 57.774 1.00 83.81 194 ASN A N 1
ATOM 1532 C CA . ASN A 1 194 ? -46.334 -14.891 59.003 1.00 83.81 194 ASN A CA 1
ATOM 1533 C C . ASN A 1 194 ? -46.947 -14.267 60.265 1.00 83.81 194 ASN A C 1
ATOM 1535 O O . ASN A 1 194 ? -47.316 -14.997 61.194 1.00 83.81 194 ASN A O 1
ATOM 1539 N N . GLY A 1 195 ? -47.105 -12.940 60.290 1.00 82.88 195 GLY A N 1
ATOM 1540 C CA . GLY A 1 195 ? -47.848 -12.237 61.336 1.00 82.88 195 GLY A CA 1
ATOM 1541 C C . GLY A 1 195 ? -49.289 -12.743 61.433 1.00 82.88 195 GLY A C 1
ATOM 1542 O O . GLY A 1 195 ? -49.718 -13.188 62.501 1.00 82.88 195 GLY A O 1
ATOM 1543 N N . TYR A 1 196 ? -49.999 -12.796 60.301 1.00 82.81 196 TYR A N 1
ATOM 1544 C CA . TYR A 1 196 ? -51.362 -13.331 60.239 1.00 82.81 196 TYR A CA 1
ATOM 1545 C C . TYR A 1 196 ? -51.441 -14.814 60.626 1.00 82.81 196 TYR A C 1
ATOM 1547 O O . TYR A 1 196 ? -52.317 -15.187 61.405 1.00 82.81 196 TYR A O 1
ATOM 1555 N N . LYS A 1 197 ? -50.520 -15.672 60.163 1.00 86.44 197 LYS A N 1
ATOM 1556 C CA . LYS A 1 197 ? -50.462 -17.097 60.553 1.00 86.44 197 LYS A CA 1
ATOM 1557 C C . LYS A 1 197 ? -50.317 -17.268 62.066 1.00 86.44 197 LYS A C 1
ATOM 1559 O O . LYS A 1 197 ? -51.004 -18.097 62.666 1.00 86.44 197 LYS A O 1
ATOM 1564 N N . THR A 1 198 ? -49.448 -16.472 62.687 1.00 83.12 198 THR A N 1
ATOM 1565 C CA . THR A 1 198 ? -49.226 -16.498 64.140 1.00 83.12 198 THR A CA 1
ATOM 1566 C C . THR A 1 198 ? -50.471 -16.032 64.891 1.00 83.12 198 THR A C 1
ATOM 1568 O O . THR A 1 198 ? -50.889 -16.687 65.844 1.00 83.12 198 THR A O 1
ATOM 1571 N N . PHE A 1 199 ? -51.118 -14.966 64.419 1.00 85.31 199 PHE A N 1
ATOM 1572 C CA . PHE A 1 199 ? -52.358 -14.455 65.003 1.00 85.31 199 PHE A CA 1
ATOM 1573 C C . PHE A 1 199 ? -53.530 -15.442 64.872 1.00 85.31 199 PHE A C 1
ATOM 1575 O O . PHE A 1 199 ? -54.282 -15.678 65.814 1.00 85.31 199 PHE A O 1
ATOM 1582 N N . ILE A 1 200 ? -53.664 -16.117 63.728 1.00 85.00 200 ILE A N 1
ATOM 1583 C CA . ILE A 1 200 ? -54.654 -17.191 63.555 1.00 85.00 200 ILE A CA 1
ATOM 1584 C C . ILE A 1 200 ? -54.398 -18.324 64.559 1.00 85.00 200 ILE A C 1
ATOM 1586 O O . ILE A 1 200 ? -55.347 -18.869 65.134 1.00 85.00 200 ILE A O 1
ATOM 1590 N N . LYS A 1 201 ? -53.130 -18.677 64.805 1.00 87.62 201 LYS A N 1
ATOM 1591 C CA . LYS A 1 201 ? -52.760 -19.702 65.787 1.00 87.62 201 LYS A CA 1
ATOM 1592 C C . LYS A 1 201 ? -53.163 -19.296 67.209 1.00 87.62 201 LYS A C 1
ATOM 1594 O O . LYS A 1 201 ? -53.812 -20.097 67.879 1.00 87.62 201 LYS A O 1
ATOM 1599 N N . THR A 1 202 ? -52.871 -18.065 67.638 1.00 84.88 202 THR A N 1
ATOM 1600 C CA . THR A 1 202 ? -53.263 -17.570 68.972 1.00 84.88 202 THR A CA 1
ATOM 1601 C C . THR A 1 202 ? -54.781 -17.533 69.142 1.00 84.88 202 THR A C 1
ATOM 1603 O O . THR A 1 202 ? -55.291 -18.012 70.153 1.00 84.88 202 THR A O 1
ATOM 1606 N N . LEU A 1 203 ? -55.531 -17.077 68.131 1.00 83.31 203 LEU A N 1
ATOM 1607 C CA . LEU A 1 203 ? -56.999 -17.125 68.140 1.00 83.31 203 LEU A CA 1
ATOM 1608 C C . LEU A 1 203 ? -57.533 -18.561 68.240 1.00 83.31 203 LEU A C 1
ATOM 1610 O O . LEU A 1 203 ? -58.523 -18.821 68.926 1.00 83.31 203 LEU A O 1
ATOM 1614 N N . THR A 1 204 ? -56.887 -19.508 67.557 1.00 87.06 204 THR A N 1
ATOM 1615 C CA . THR A 1 204 ? -57.268 -20.928 67.584 1.00 87.06 204 THR A CA 1
ATOM 1616 C C . THR A 1 204 ? -56.999 -21.568 68.947 1.00 87.06 204 THR A C 1
ATOM 1618 O O . THR A 1 204 ? -57.771 -22.424 69.379 1.00 87.06 204 THR A O 1
ATOM 1621 N N . GLU A 1 205 ? -55.925 -21.169 69.628 1.00 84.88 205 GLU A N 1
ATOM 1622 C CA . GLU A 1 205 ? -55.589 -21.615 70.984 1.00 84.88 205 GLU A CA 1
ATOM 1623 C C . GLU A 1 205 ? -56.531 -21.005 72.028 1.00 84.88 205 GLU A C 1
ATOM 1625 O O . GLU A 1 205 ? -57.098 -21.748 72.827 1.00 84.88 205 GLU A O 1
ATOM 1630 N N . LEU A 1 206 ? -56.799 -19.696 71.955 1.00 84.00 206 LEU A N 1
ATOM 1631 C CA . LEU A 1 206 ? -57.715 -18.997 72.864 1.00 84.00 206 LEU A CA 1
ATOM 1632 C C . LEU A 1 206 ? -59.128 -19.599 72.835 1.00 84.00 206 LEU A C 1
ATOM 1634 O O . LEU A 1 206 ? -59.756 -19.764 73.877 1.00 84.00 206 LEU A O 1
ATOM 1638 N N . LYS A 1 207 ? -59.616 -19.998 71.651 1.00 80.94 207 LYS A N 1
ATOM 1639 C CA . LYS A 1 207 ? -60.911 -20.689 71.489 1.00 80.94 207 LYS A CA 1
ATOM 1640 C C . LYS A 1 207 ? -61.017 -22.009 72.263 1.00 80.94 207 LYS A C 1
ATOM 1642 O O . LYS A 1 207 ? -62.130 -22.478 72.479 1.00 80.94 207 LYS A O 1
ATOM 1647 N N . LYS A 1 208 ? -59.893 -22.632 72.631 1.00 84.81 208 LYS A N 1
ATOM 1648 C CA . LYS A 1 208 ? -59.849 -23.905 73.368 1.00 84.81 208 LYS A CA 1
ATOM 1649 C C . LYS A 1 208 ? -59.720 -23.713 74.884 1.00 84.81 208 LYS A C 1
ATOM 1651 O O . LYS A 1 208 ? -59.772 -24.704 75.611 1.00 84.81 208 LYS A O 1
ATOM 1656 N N . GLU A 1 209 ? -59.511 -22.486 75.363 1.00 82.31 209 GLU A N 1
ATOM 1657 C CA . GLU A 1 209 ? -59.362 -22.203 76.791 1.00 82.31 209 GLU A CA 1
ATOM 1658 C C . GLU A 1 209 ? -60.695 -22.302 77.552 1.00 82.31 209 GLU A C 1
ATOM 1660 O O . GLU A 1 209 ? -61.783 -22.286 76.976 1.00 82.31 209 GLU A O 1
ATOM 1665 N N . LYS A 1 210 ? -60.613 -22.423 78.881 1.00 76.25 210 LYS A N 1
ATOM 1666 C CA . LYS A 1 210 ? -61.794 -22.454 79.750 1.00 76.25 210 LYS A CA 1
ATOM 1667 C C . LYS A 1 210 ? -62.432 -21.060 79.810 1.00 76.25 210 LYS A C 1
ATOM 1669 O O . LYS A 1 210 ? -61.730 -20.061 79.904 1.00 76.25 210 LYS A O 1
ATOM 1674 N N . HIS A 1 211 ? -63.763 -20.999 79.794 1.00 77.69 211 HIS A N 1
ATOM 1675 C CA . HIS A 1 211 ? -64.530 -19.750 79.850 1.00 77.69 211 HIS A CA 1
ATOM 1676 C C . HIS A 1 211 ? -64.529 -19.135 81.259 1.00 77.69 211 HIS A C 1
ATOM 1678 O O . HIS A 1 211 ? -65.520 -19.207 81.984 1.00 77.69 211 HIS A O 1
ATOM 1684 N N . ASP A 1 212 ? -63.400 -18.558 81.655 1.00 79.94 212 ASP A N 1
ATOM 1685 C CA . ASP A 1 212 ? -63.214 -17.871 82.931 1.00 79.94 212 ASP A CA 1
ATOM 1686 C C . ASP A 1 212 ? -62.820 -16.393 82.738 1.00 79.94 212 ASP A C 1
ATOM 1688 O O . ASP A 1 212 ? -62.753 -15.874 81.620 1.00 79.94 212 ASP A O 1
ATOM 1692 N N . GLY A 1 213 ? -62.582 -15.677 83.840 1.00 76.06 213 GLY A N 1
ATOM 1693 C CA . GLY A 1 213 ? -62.197 -14.264 83.785 1.00 76.06 213 GLY A CA 1
ATOM 1694 C C . GLY A 1 213 ? -60.894 -14.004 83.015 1.00 76.06 213 GLY A C 1
ATOM 1695 O O . GLY A 1 213 ? -60.758 -12.942 82.414 1.00 76.06 213 GLY A O 1
ATOM 1696 N N . SER A 1 214 ? -59.966 -14.972 82.962 1.00 78.12 214 SER A N 1
ATOM 1697 C CA . SER A 1 214 ? -58.707 -14.846 82.214 1.00 78.12 214 SER A CA 1
ATOM 1698 C C . SER A 1 214 ? -58.943 -14.839 80.705 1.00 78.12 214 SER A C 1
ATOM 1700 O O . SER A 1 214 ? -58.297 -14.070 79.986 1.00 78.12 214 SER A O 1
ATOM 1702 N N . PHE A 1 215 ? -59.892 -15.653 80.231 1.00 84.12 215 PHE A N 1
ATOM 1703 C CA . PHE A 1 215 ? -60.329 -15.644 78.835 1.00 84.12 215 PHE A CA 1
ATOM 1704 C C . PHE A 1 215 ? -60.902 -14.276 78.444 1.00 84.12 215 PHE A C 1
ATOM 1706 O O . PHE A 1 215 ? -60.514 -13.723 77.418 1.00 84.12 215 PHE A O 1
ATOM 1713 N N . VAL A 1 216 ? -61.769 -13.692 79.281 1.00 78.81 216 VAL A N 1
ATOM 1714 C CA . VAL A 1 216 ? -62.390 -12.383 79.006 1.00 78.81 216 VAL A CA 1
ATOM 1715 C C . VAL A 1 216 ? -61.337 -11.277 78.925 1.00 78.81 216 VAL A C 1
ATOM 1717 O O . VAL A 1 216 ? -61.361 -10.486 77.984 1.00 78.81 216 VAL A O 1
ATOM 1720 N N . THR A 1 217 ? -60.370 -11.245 79.849 1.00 78.88 217 THR A N 1
ATOM 1721 C CA . THR A 1 217 ? -59.291 -10.244 79.824 1.00 78.88 217 THR A CA 1
ATOM 1722 C C . THR A 1 217 ? -58.410 -10.374 78.580 1.00 78.88 217 THR A C 1
ATOM 1724 O O . THR A 1 217 ? -58.123 -9.370 77.931 1.00 78.88 217 THR A O 1
ATOM 1727 N N . ARG A 1 218 ? -58.020 -11.596 78.192 1.00 79.69 218 ARG A N 1
ATOM 1728 C CA . ARG A 1 218 ? -57.221 -11.812 76.973 1.00 79.69 218 ARG A CA 1
ATOM 1729 C C . ARG A 1 218 ? -57.996 -11.521 75.694 1.00 79.69 218 ARG A C 1
ATOM 1731 O O . ARG A 1 218 ? -57.427 -10.950 74.771 1.00 79.69 218 ARG A O 1
ATOM 1738 N N . PHE A 1 219 ? -59.281 -11.864 75.644 1.00 83.06 219 PHE A N 1
ATOM 1739 C CA . PHE A 1 219 ? -60.141 -11.529 74.513 1.00 83.06 219 PHE A CA 1
ATOM 1740 C C . PHE A 1 219 ? -60.296 -10.011 74.353 1.00 83.06 219 PHE A C 1
ATOM 1742 O O . PHE A 1 219 ? -60.184 -9.518 73.236 1.00 83.06 219 PHE A O 1
ATOM 1749 N N . MET A 1 220 ? -60.477 -9.267 75.452 1.00 79.50 220 MET A N 1
ATOM 1750 C CA . MET A 1 220 ? -60.538 -7.801 75.419 1.00 79.50 220 MET A CA 1
ATOM 1751 C C . MET A 1 220 ? -59.242 -7.174 74.891 1.00 79.50 220 MET A C 1
ATOM 1753 O O . MET A 1 220 ? -59.312 -6.258 74.081 1.00 79.50 220 MET A O 1
ATOM 1757 N N . TRP A 1 221 ? -58.068 -7.673 75.295 1.00 79.31 221 TRP A N 1
ATOM 1758 C CA . TRP A 1 221 ? -56.789 -7.176 74.764 1.00 79.31 221 TRP A CA 1
ATOM 1759 C C . TRP A 1 221 ? -56.592 -7.494 73.280 1.00 79.31 221 TRP A C 1
ATOM 1761 O O . TRP A 1 221 ? -56.081 -6.663 72.541 1.00 79.31 221 TRP A O 1
ATOM 1771 N N . LEU A 1 222 ? -57.048 -8.662 72.824 1.00 81.75 222 LEU A N 1
ATOM 1772 C CA . LEU A 1 222 ? -56.982 -9.045 71.410 1.00 81.75 222 LEU A CA 1
ATOM 1773 C C . LEU A 1 222 ? -58.016 -8.321 70.539 1.00 81.75 222 LEU A C 1
ATOM 1775 O O . LEU A 1 222 ? -57.900 -8.333 69.317 1.00 81.75 222 LEU A O 1
ATOM 1779 N N . GLN A 1 223 ? -59.035 -7.709 71.139 1.00 78.06 223 GLN A N 1
ATOM 1780 C CA . GLN A 1 223 ? -60.095 -7.027 70.407 1.00 78.06 223 GLN A CA 1
ATOM 1781 C C . GLN A 1 223 ? -59.572 -5.790 69.662 1.00 78.06 223 GLN A C 1
ATOM 1783 O O . GLN A 1 223 ? -59.987 -5.556 68.527 1.00 78.06 223 GLN A O 1
ATOM 1788 N N . ASP A 1 224 ? -58.611 -5.073 70.251 1.00 72.31 224 ASP A N 1
ATOM 1789 C CA . ASP A 1 224 ? -57.899 -3.970 69.595 1.00 72.31 224 ASP A CA 1
ATOM 1790 C C . ASP A 1 224 ? -57.020 -4.473 68.439 1.00 72.31 224 ASP A C 1
ATOM 1792 O O . ASP A 1 224 ? -57.013 -3.875 67.363 1.00 72.31 224 ASP A O 1
ATOM 1796 N N . ASP A 1 225 ? -56.334 -5.609 68.601 1.00 74.44 225 ASP A N 1
ATOM 1797 C CA . ASP A 1 225 ? -55.531 -6.209 67.525 1.00 74.44 225 ASP A CA 1
ATOM 1798 C C . ASP A 1 225 ? -56.407 -6.666 66.348 1.00 74.44 225 ASP A C 1
ATOM 1800 O O . ASP A 1 225 ? -56.052 -6.461 65.187 1.00 74.44 225 ASP A O 1
ATOM 1804 N N . MET A 1 226 ? -57.587 -7.234 66.630 1.00 73.00 226 MET A N 1
ATOM 1805 C CA . MET A 1 226 ? -58.565 -7.602 65.599 1.00 73.00 226 MET A CA 1
ATOM 1806 C C . MET A 1 226 ? -59.152 -6.381 64.883 1.00 73.00 226 MET A C 1
ATOM 1808 O O . MET A 1 226 ? -59.416 -6.452 63.684 1.00 73.00 226 MET A O 1
ATOM 1812 N N . ALA A 1 227 ? -59.360 -5.269 65.593 1.00 68.88 227 ALA A N 1
ATOM 1813 C CA . ALA A 1 227 ? -59.851 -4.023 65.005 1.00 68.88 227 ALA A CA 1
ATOM 1814 C C . ALA A 1 227 ? -58.800 -3.337 64.111 1.00 68.88 227 ALA A C 1
ATOM 1816 O O . ALA A 1 227 ? -59.159 -2.606 63.190 1.00 68.88 227 ALA A O 1
ATOM 1817 N N . ASN A 1 228 ? -57.513 -3.606 64.351 1.00 66.75 228 ASN A N 1
ATOM 1818 C CA . ASN A 1 228 ? -56.382 -3.035 63.618 1.00 66.75 228 ASN A CA 1
ATOM 1819 C C . ASN A 1 228 ? -55.884 -3.897 62.438 1.00 66.75 228 ASN A C 1
ATOM 1821 O O . ASN A 1 228 ? -54.872 -3.550 61.819 1.00 66.75 228 ASN A O 1
ATOM 1825 N N . LEU A 1 229 ? -56.569 -4.995 62.092 1.00 67.00 229 LEU A N 1
ATOM 1826 C CA . LEU A 1 229 ? -56.260 -5.786 60.894 1.00 67.00 229 LEU A CA 1
ATOM 1827 C C . LEU A 1 229 ? -56.479 -4.912 59.647 1.00 67.00 229 LEU A C 1
ATOM 1829 O O . LEU A 1 229 ? -57.611 -4.632 59.257 1.00 67.00 229 LEU A O 1
ATOM 1833 N N . LYS A 1 230 ? -55.391 -4.449 59.027 1.00 59.69 230 LYS A N 1
ATOM 1834 C CA . LYS A 1 230 ? -55.461 -3.659 57.791 1.00 59.69 230 LYS A CA 1
ATOM 1835 C C . LYS A 1 230 ? -55.848 -4.547 56.605 1.00 59.69 230 LYS A C 1
ATOM 1837 O O . LYS A 1 230 ? -55.351 -5.666 56.479 1.00 59.69 230 LYS A O 1
ATOM 1842 N N . GLU A 1 231 ? -56.677 -4.021 55.700 1.00 56.41 231 GLU A N 1
ATOM 1843 C CA . GLU A 1 231 ? -56.909 -4.632 54.385 1.00 56.41 231 GLU A CA 1
ATOM 1844 C C . GLU A 1 231 ? -55.577 -4.801 53.634 1.00 56.41 231 GLU A C 1
ATOM 1846 O O . GLU A 1 231 ? -54.690 -3.945 53.719 1.00 56.41 231 GLU A O 1
ATOM 1851 N N . MET A 1 232 ? -55.415 -5.922 52.919 1.00 52.25 232 MET A N 1
ATOM 1852 C CA . MET A 1 232 ? -54.196 -6.177 52.150 1.00 52.25 232 MET A CA 1
ATOM 1853 C C . MET A 1 232 ? -53.985 -5.088 51.087 1.00 52.25 232 MET A C 1
ATOM 1855 O O . MET A 1 232 ? -54.934 -4.753 50.373 1.00 52.25 232 MET A O 1
ATOM 1859 N N . PRO A 1 233 ? -52.753 -4.573 50.917 1.00 50.31 233 PRO A N 1
ATOM 1860 C CA . PRO A 1 233 ? -52.455 -3.697 49.795 1.00 50.31 233 PRO A CA 1
ATOM 1861 C C . PRO A 1 233 ? -52.702 -4.445 48.477 1.00 50.31 233 PRO A C 1
ATOM 1863 O O . PRO A 1 233 ? -52.217 -5.560 48.283 1.00 50.31 233 PRO A O 1
ATOM 1866 N N . SER A 1 234 ? -53.468 -3.840 47.565 1.00 44.62 234 SER A N 1
ATOM 1867 C CA . SER A 1 234 ? -53.682 -4.387 46.225 1.00 44.62 234 SER A CA 1
ATOM 1868 C C . SER A 1 234 ? -52.370 -4.336 45.440 1.00 44.62 234 SER A C 1
ATOM 1870 O O . SER A 1 234 ? -51.864 -3.246 45.167 1.00 44.62 234 SER A O 1
ATOM 1872 N N . VAL A 1 235 ? -51.829 -5.490 45.050 1.00 48.88 235 VAL A N 1
ATOM 1873 C CA . VAL A 1 235 ? -50.660 -5.554 44.162 1.00 48.88 235 VAL A CA 1
ATOM 1874 C C . VAL A 1 235 ? -51.091 -5.075 42.773 1.00 48.88 235 VAL A C 1
ATOM 1876 O O . VAL A 1 235 ? -51.838 -5.764 42.077 1.00 48.88 235 VAL A O 1
ATOM 1879 N N . GLN A 1 236 ? -50.658 -3.880 42.368 1.00 45.72 236 GLN A N 1
ATOM 1880 C CA . GLN A 1 236 ? -50.832 -3.411 40.995 1.00 45.72 236 GLN A CA 1
ATOM 1881 C C . GLN A 1 236 ? -49.855 -4.167 40.089 1.00 45.72 236 GLN A C 1
ATOM 1883 O O . GLN A 1 236 ? -48.645 -3.966 40.142 1.00 45.72 236 GLN A O 1
ATOM 1888 N N . SER A 1 237 ? -50.381 -5.057 39.250 1.00 43.88 237 SER A N 1
ATOM 1889 C CA . SER A 1 237 ? -49.614 -5.801 38.252 1.00 43.88 237 SER A CA 1
ATOM 1890 C C . SER A 1 237 ? -49.278 -4.917 37.043 1.00 43.88 237 SER A C 1
ATOM 1892 O O . SER A 1 237 ? -49.794 -5.137 35.949 1.00 43.88 237 SER A O 1
ATOM 1894 N N . GLU A 1 238 ? -48.448 -3.891 37.208 1.00 46.25 238 GLU A N 1
ATOM 1895 C CA . GLU A 1 238 ? -48.016 -3.045 36.088 1.00 46.25 238 GLU A CA 1
ATOM 1896 C C . GLU A 1 238 ? -46.495 -3.040 35.945 1.00 46.25 238 GLU A C 1
ATOM 1898 O O . GLU A 1 238 ? -45.798 -2.091 36.279 1.00 46.25 238 GLU A O 1
ATOM 1903 N N . GLY A 1 239 ? -45.974 -4.128 35.381 1.00 43.94 239 GLY A N 1
ATOM 1904 C CA . GLY A 1 239 ? -44.593 -4.220 34.915 1.00 43.94 239 GLY A CA 1
ATOM 1905 C C . GLY A 1 239 ? -44.528 -4.340 33.397 1.00 43.94 239 GLY A C 1
AT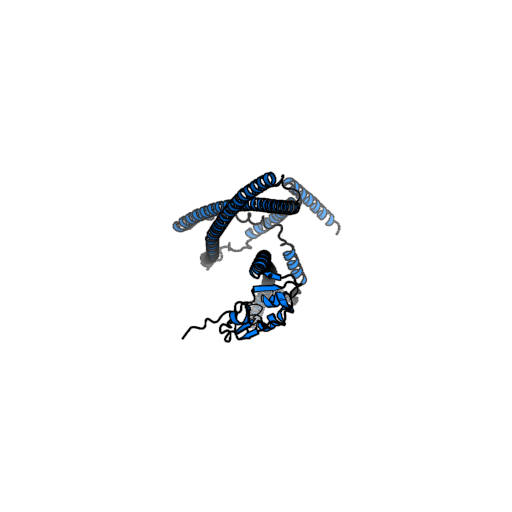OM 1906 O O . GLY A 1 239 ? -44.088 -5.365 32.881 1.00 43.94 239 GLY A O 1
ATOM 1907 N N . ARG A 1 240 ? -44.993 -3.337 32.638 1.00 43.50 240 ARG A N 1
ATOM 1908 C CA . ARG A 1 240 ? -44.741 -3.320 31.188 1.00 43.50 240 ARG A CA 1
ATOM 1909 C C . ARG A 1 240 ? -43.291 -2.868 30.975 1.00 43.50 240 ARG A C 1
ATOM 1911 O O . ARG A 1 240 ? -42.989 -1.688 31.124 1.00 43.50 240 ARG A O 1
ATOM 1918 N N . LEU A 1 241 ? -42.400 -3.814 30.654 1.00 47.66 241 LEU A N 1
ATOM 1919 C CA . LEU A 1 241 ? -41.019 -3.542 30.232 1.00 47.66 241 LEU A CA 1
ATOM 1920 C C . LEU A 1 241 ? -41.026 -2.410 29.195 1.00 47.66 241 LEU A C 1
ATOM 1922 O O . LEU A 1 241 ? -41.654 -2.544 28.141 1.00 47.66 241 LEU A O 1
ATOM 1926 N N . GLN A 1 242 ? -40.367 -1.288 29.508 1.00 50.81 242 GLN A N 1
ATOM 1927 C CA . GLN A 1 242 ? -40.221 -0.187 28.559 1.00 50.81 242 GLN A CA 1
ATOM 1928 C C . GLN A 1 242 ? -39.589 -0.726 27.272 1.00 50.81 242 GLN A C 1
ATOM 1930 O O . GLN A 1 242 ? -38.567 -1.415 27.300 1.00 50.81 242 GLN A O 1
ATOM 1935 N N . SER A 1 243 ? -40.242 -0.453 26.143 1.00 48.41 243 SER A N 1
ATOM 1936 C CA . SER A 1 243 ? -39.813 -0.921 24.831 1.00 48.41 243 SER A CA 1
ATOM 1937 C C . SER A 1 243 ? -38.410 -0.414 24.510 1.00 48.41 243 SER A C 1
ATOM 1939 O O . SER A 1 243 ? -38.137 0.778 24.634 1.00 48.41 243 SER A O 1
ATOM 1941 N N . PHE A 1 244 ? -37.550 -1.323 24.056 1.00 56.03 244 PHE A N 1
ATOM 1942 C CA . PHE A 1 244 ? -36.195 -1.039 23.589 1.00 56.03 244 PHE A CA 1
ATOM 1943 C C . PHE A 1 244 ? -36.195 0.061 22.511 1.00 56.03 244 PHE A C 1
ATOM 1945 O O . PHE A 1 244 ? -36.663 -0.171 21.394 1.00 56.03 244 PHE A O 1
ATOM 1952 N N . ASP A 1 245 ? -35.641 1.239 22.815 1.00 64.00 245 ASP A N 1
ATOM 1953 C CA . ASP A 1 245 ? -35.498 2.308 21.824 1.00 64.00 245 ASP A CA 1
ATOM 1954 C C . ASP A 1 245 ? -34.205 2.137 21.015 1.00 64.00 245 ASP A C 1
ATOM 1956 O O . ASP A 1 245 ? -33.119 2.605 21.367 1.00 64.00 245 ASP A O 1
ATOM 1960 N N . ARG A 1 246 ? -34.335 1.437 19.888 1.00 62.50 246 ARG A N 1
ATOM 1961 C CA . ARG A 1 246 ? -33.247 1.215 18.929 1.00 62.50 246 ARG A CA 1
ATOM 1962 C C . ARG A 1 246 ? -32.759 2.518 18.281 1.00 62.50 246 ARG A C 1
ATOM 1964 O O . ARG A 1 246 ? -31.618 2.566 17.823 1.00 62.50 246 ARG A O 1
ATOM 1971 N N . SER A 1 247 ? -33.589 3.562 18.247 1.00 67.81 247 SER A N 1
ATOM 1972 C CA . SER A 1 247 ? -33.270 4.845 17.613 1.00 67.81 247 SER A CA 1
ATOM 1973 C C . SER A 1 247 ? -32.212 5.621 18.403 1.00 67.81 247 SER A C 1
ATOM 1975 O O . SER A 1 247 ? -31.252 6.127 17.822 1.00 67.81 247 SER A O 1
ATOM 1977 N N . ALA A 1 248 ? -32.320 5.632 19.735 1.00 67.06 248 ALA A N 1
ATOM 1978 C CA . ALA A 1 248 ? -31.374 6.316 20.621 1.00 67.06 248 ALA A CA 1
ATOM 1979 C C . ALA A 1 248 ? -29.948 5.724 20.572 1.00 67.06 248 ALA A C 1
ATOM 1981 O O . ALA A 1 248 ? -28.951 6.438 20.692 1.00 67.06 248 ALA A O 1
ATOM 1982 N N . ILE A 1 249 ? -29.830 4.410 20.356 1.00 65.12 249 ILE A N 1
ATOM 1983 C CA . ILE A 1 249 ? -28.525 3.743 20.223 1.00 65.12 249 ILE A CA 1
ATOM 1984 C C . ILE A 1 249 ? -27.866 4.138 18.898 1.00 65.12 249 ILE A C 1
ATOM 1986 O O . ILE A 1 249 ? -26.685 4.479 18.862 1.00 65.12 249 ILE A O 1
ATOM 1990 N N . LEU A 1 250 ? -28.636 4.127 17.807 1.00 68.88 250 LEU A N 1
ATOM 1991 C CA . LEU A 1 250 ? -28.132 4.478 16.481 1.00 68.88 250 LEU A CA 1
ATOM 1992 C C . LEU A 1 250 ? -27.704 5.950 16.396 1.00 68.88 250 LEU A C 1
ATOM 1994 O O . LEU A 1 250 ? -26.690 6.239 15.762 1.00 68.88 250 LEU A O 1
ATOM 1998 N N . SER A 1 251 ? -28.408 6.865 17.071 1.00 73.12 251 SER A N 1
ATOM 1999 C CA . SER A 1 251 ? -28.004 8.276 17.141 1.00 73.12 251 SER A CA 1
ATOM 2000 C C . SER A 1 251 ? -26.721 8.482 17.954 1.00 73.12 251 SER A C 1
ATOM 2002 O O . SER A 1 251 ? -25.863 9.270 17.559 1.00 73.12 251 SER A O 1
ATOM 2004 N N . THR A 1 252 ? -26.533 7.729 19.041 1.00 72.19 252 THR A N 1
ATOM 2005 C CA . THR A 1 252 ? -25.304 7.777 19.852 1.00 72.19 252 THR A CA 1
ATOM 2006 C C . THR A 1 252 ? -24.093 7.273 19.064 1.00 72.19 252 THR A C 1
ATOM 2008 O O . THR A 1 252 ? -23.047 7.919 19.063 1.00 72.19 252 THR A O 1
ATOM 2011 N N . ILE A 1 253 ? -24.252 6.169 18.323 1.00 69.56 253 ILE A N 1
ATOM 2012 C CA . ILE A 1 253 ? -23.207 5.638 17.432 1.00 69.56 253 ILE A CA 1
ATOM 2013 C C . ILE A 1 253 ? -22.852 6.662 16.347 1.00 69.56 253 ILE A C 1
ATOM 2015 O O . ILE A 1 253 ? -21.673 6.904 16.098 1.00 69.56 253 ILE A O 1
ATOM 2019 N N . ALA A 1 254 ? -23.853 7.290 15.723 1.00 71.25 254 ALA A N 1
ATOM 2020 C CA . ALA A 1 254 ? -23.621 8.310 14.703 1.00 71.25 254 ALA A CA 1
ATOM 2021 C C . ALA A 1 254 ? -22.808 9.497 15.252 1.00 71.25 254 ALA A C 1
ATOM 2023 O O . ALA A 1 254 ? -21.842 9.918 14.617 1.00 71.25 254 ALA A O 1
ATOM 2024 N N . ASN A 1 255 ? -23.137 9.970 16.459 1.00 74.81 255 ASN A N 1
ATOM 2025 C CA . ASN A 1 255 ? -22.435 11.078 17.106 1.00 74.81 255 ASN A CA 1
ATOM 2026 C C . ASN A 1 255 ? -20.975 10.733 17.460 1.00 74.81 255 ASN A C 1
ATOM 2028 O O . ASN A 1 255 ? -20.071 11.536 17.215 1.00 74.81 255 ASN A O 1
ATOM 2032 N N . GLU A 1 256 ? -20.711 9.535 17.992 1.00 67.69 256 GLU A N 1
ATOM 2033 C CA . GLU A 1 256 ? -19.342 9.102 18.318 1.00 67.69 256 GLU A CA 1
ATOM 2034 C C . GLU A 1 256 ? -18.464 8.902 17.074 1.00 67.69 256 GLU A C 1
ATOM 2036 O O . GLU A 1 256 ? -17.259 9.161 17.126 1.00 67.69 256 GLU A O 1
ATOM 2041 N N . ILE A 1 257 ? -19.058 8.497 15.945 1.00 63.84 257 ILE A N 1
ATOM 2042 C CA . ILE A 1 257 ? -18.358 8.416 14.656 1.00 63.84 257 ILE A CA 1
ATOM 2043 C C . ILE A 1 257 ? -17.991 9.823 14.157 1.00 63.84 257 ILE A C 1
ATOM 2045 O O . ILE A 1 257 ? -16.860 10.033 13.721 1.00 63.84 257 ILE A O 1
ATOM 2049 N N . THR A 1 258 ? -18.892 10.806 14.274 1.00 60.44 258 THR A N 1
ATOM 2050 C CA . THR A 1 258 ? -18.633 12.190 13.826 1.00 60.44 258 THR A CA 1
ATOM 2051 C C . THR A 1 258 ? -17.597 12.948 14.663 1.00 60.44 258 THR A C 1
ATOM 2053 O O . THR A 1 258 ? -16.908 13.811 14.131 1.00 60.44 258 THR A O 1
ATOM 2056 N N . LEU A 1 259 ? -17.428 12.624 15.950 1.00 52.03 259 LEU A N 1
ATOM 2057 C CA . LEU A 1 259 ? -16.488 13.319 16.848 1.00 52.03 259 LEU A CA 1
ATOM 2058 C C . LEU A 1 259 ? -15.012 12.907 16.667 1.00 52.03 259 LEU A C 1
ATOM 2060 O O . LEU A 1 259 ? -14.136 13.475 17.318 1.00 52.03 259 LEU A O 1
ATOM 2064 N N . ARG A 1 260 ? -14.708 11.906 15.827 1.00 49.66 260 ARG A N 1
ATOM 2065 C CA . ARG A 1 260 ? -13.352 11.337 15.673 1.00 49.66 260 ARG A CA 1
ATOM 2066 C C . ARG A 1 260 ? -12.609 11.720 14.386 1.00 49.66 260 ARG A C 1
ATOM 2068 O O . ARG A 1 260 ? -11.541 11.150 14.145 1.00 49.66 260 ARG A O 1
ATOM 2075 N N . ASP A 1 261 ? -13.102 12.687 13.612 1.00 40.66 261 ASP A N 1
ATOM 2076 C CA . ASP A 1 261 ? -12.363 13.250 12.469 1.00 40.66 261 ASP A CA 1
ATOM 2077 C C . ASP A 1 261 ? -10.971 13.777 12.946 1.00 40.66 261 ASP A C 1
ATOM 2079 O O . ASP A 1 261 ? -10.882 14.367 14.027 1.00 40.66 261 ASP A O 1
ATOM 2083 N N . PRO A 1 262 ? -9.842 13.532 12.243 1.00 36.22 262 PRO A N 1
ATOM 2084 C CA . PRO A 1 262 ? -8.485 13.507 12.824 1.00 36.22 262 PRO A CA 1
ATOM 2085 C C . PRO A 1 262 ? -7.850 14.833 13.292 1.00 36.22 262 PRO A C 1
ATOM 2087 O O . PRO A 1 262 ? -6.647 14.845 13.568 1.00 36.22 262 PRO A O 1
ATOM 2090 N N . GLY A 1 263 ? -8.592 15.938 13.380 1.00 35.56 263 GLY A N 1
ATOM 2091 C CA . GLY A 1 263 ? -8.043 17.283 13.609 1.00 35.56 263 GLY A CA 1
ATOM 2092 C C . GLY A 1 263 ? -7.317 17.500 14.946 1.00 35.56 263 GLY A C 1
ATOM 2093 O O . GLY A 1 263 ? -6.294 18.180 14.963 1.00 35.56 263 GLY A O 1
ATOM 2094 N N . ASP A 1 264 ? -7.764 16.881 16.048 1.00 35.06 264 ASP A N 1
ATOM 2095 C CA . ASP A 1 264 ? -7.482 17.421 17.399 1.00 35.06 264 ASP A CA 1
ATOM 2096 C C . ASP A 1 264 ? -6.881 16.450 18.439 1.00 35.06 264 ASP A C 1
ATOM 2098 O O . ASP A 1 264 ? -6.932 16.673 19.648 1.00 35.06 264 ASP A O 1
ATOM 2102 N N . LYS A 1 265 ? -6.211 15.364 18.037 1.00 33.16 265 LYS A N 1
ATOM 2103 C CA . LYS A 1 265 ? -5.657 14.378 19.004 1.00 33.16 265 LYS A CA 1
ATOM 2104 C C . LYS A 1 265 ? -4.352 14.789 19.728 1.00 33.16 265 LYS A C 1
ATOM 2106 O O . LYS A 1 265 ? -3.594 13.915 20.153 1.00 33.16 265 LYS A O 1
ATOM 2111 N N . LYS A 1 266 ? -4.036 16.083 19.892 1.00 33.28 266 LYS A N 1
ATOM 2112 C CA . LYS A 1 266 ? -2.765 16.532 20.517 1.00 33.28 266 LYS A CA 1
ATOM 2113 C C . LYS A 1 266 ? -2.830 16.974 21.986 1.00 33.28 266 LYS A C 1
ATOM 2115 O O . LYS A 1 266 ? -1.760 17.063 22.583 1.00 33.28 266 LYS A O 1
ATOM 2120 N N . GLN A 1 267 ? -4.000 17.185 22.594 1.00 36.75 267 GLN A N 1
ATOM 2121 C CA . GLN A 1 267 ? -4.078 17.815 23.930 1.00 36.75 267 GLN A CA 1
ATOM 2122 C C . GLN A 1 267 ? -4.508 16.917 25.105 1.00 36.75 267 GLN A C 1
ATOM 2124 O O . GLN A 1 267 ? -4.279 17.284 26.248 1.00 36.75 267 GLN A O 1
ATOM 2129 N N . GLN A 1 268 ? -5.013 15.701 24.885 1.00 33.53 268 GLN A N 1
ATOM 2130 C CA . GLN A 1 268 ? -5.596 14.887 25.973 1.00 33.53 268 GLN A CA 1
ATOM 2131 C C . GLN A 1 268 ? -4.609 14.074 26.839 1.00 33.53 268 GLN A C 1
ATOM 2133 O O . GLN A 1 268 ? -5.034 13.252 27.644 1.00 33.53 268 GLN A O 1
ATOM 2138 N N . LYS A 1 269 ? -3.287 14.260 26.700 1.00 31.16 269 LYS A N 1
ATOM 2139 C CA . LYS A 1 269 ? -2.286 13.411 27.386 1.00 31.16 269 LYS A CA 1
ATOM 2140 C C . LYS A 1 269 ? -1.612 14.044 28.613 1.00 31.16 269 LYS A C 1
ATOM 2142 O O . LYS A 1 269 ? -0.656 13.462 29.111 1.00 31.16 269 LYS A O 1
ATOM 2147 N N . SER A 1 270 ? -2.063 15.207 29.087 1.00 30.36 270 SER A N 1
ATOM 2148 C CA . SER A 1 270 ? -1.356 15.977 30.128 1.00 30.36 270 SER A CA 1
ATOM 2149 C C . SER A 1 270 ? -2.099 16.171 31.456 1.00 30.36 270 SER A C 1
ATOM 2151 O O . SER A 1 270 ? -1.621 16.951 32.264 1.00 30.36 270 SER A O 1
ATOM 2153 N N . GLN A 1 271 ? -3.222 15.492 31.716 1.00 31.31 271 GLN A N 1
ATOM 2154 C CA . GLN A 1 271 ? -4.038 15.751 32.923 1.00 31.31 271 GLN A CA 1
ATOM 2155 C C . GLN A 1 271 ? -4.268 14.539 33.849 1.00 31.31 271 GLN A C 1
ATOM 2157 O O . GLN A 1 271 ? -5.137 14.593 34.705 1.00 31.31 271 GLN A O 1
ATOM 2162 N N . ILE A 1 272 ? -3.502 13.445 33.728 1.00 28.64 272 ILE A N 1
ATOM 2163 C CA . ILE A 1 272 ? -3.655 12.261 34.617 1.00 28.64 272 ILE A CA 1
ATOM 2164 C C . ILE A 1 272 ? -2.446 12.084 35.565 1.00 28.64 272 ILE A C 1
ATOM 2166 O O . ILE A 1 272 ? -2.278 11.052 36.204 1.00 28.64 272 ILE A O 1
ATOM 2170 N N . GLU A 1 273 ? -1.585 13.091 35.696 1.00 29.72 273 GLU A N 1
ATOM 2171 C CA . GLU A 1 273 ? -0.429 13.040 36.603 1.00 29.72 273 GLU A CA 1
ATOM 2172 C C . GLU A 1 273 ? -0.459 14.200 37.598 1.00 29.72 273 GLU A C 1
ATOM 2174 O O . GLU A 1 273 ? 0.434 15.029 37.575 1.00 29.72 273 GLU A O 1
ATOM 2179 N N . GLU A 1 274 ? -1.465 14.274 38.469 1.00 31.67 274 GLU A N 1
ATOM 2180 C CA . GLU A 1 274 ? -1.350 15.013 39.737 1.00 31.67 274 GLU A CA 1
ATOM 2181 C C . GLU A 1 274 ? -2.545 14.688 40.637 1.00 31.67 274 GLU A C 1
ATOM 2183 O O . GLU A 1 274 ? -3.605 15.272 40.496 1.00 31.67 274 GLU A O 1
ATOM 2188 N N . GLU A 1 275 ? -2.380 13.681 41.501 1.00 30.23 275 GLU A N 1
ATOM 2189 C CA . GLU A 1 275 ? -2.960 13.612 42.855 1.00 30.23 275 GLU A CA 1
ATOM 2190 C C . GLU A 1 275 ? -2.611 12.254 43.480 1.00 30.23 275 GLU A C 1
ATOM 2192 O O . GLU A 1 275 ? -3.406 11.319 43.531 1.00 30.23 275 GLU A O 1
ATOM 2197 N N . GLN A 1 276 ? -1.371 12.114 43.954 1.00 29.83 276 GLN A N 1
ATOM 2198 C CA . GLN A 1 276 ? -1.048 11.094 44.950 1.00 29.83 276 GLN A CA 1
ATOM 2199 C C . GLN A 1 276 ? -0.022 11.636 45.933 1.00 29.83 276 GLN A C 1
ATOM 2201 O O . GLN A 1 276 ? 1.115 11.906 45.555 1.00 29.83 276 GLN A O 1
ATOM 2206 N N . THR A 1 277 ? -0.422 11.756 47.201 1.00 28.59 277 THR A N 1
ATOM 2207 C CA . THR A 1 277 ? 0.282 11.271 48.413 1.00 28.59 277 THR A CA 1
ATOM 2208 C C . THR A 1 277 ? -0.430 11.783 49.684 1.00 28.59 277 THR A C 1
ATOM 2210 O O . THR A 1 277 ? -1.130 12.787 49.604 1.00 28.59 277 THR A O 1
ATOM 2213 N N . PRO A 1 278 ? -0.208 11.209 50.891 1.00 42.66 278 PRO A N 1
ATOM 2214 C CA . PRO A 1 278 ? 0.178 9.830 51.215 1.00 42.66 278 PRO A CA 1
ATOM 2215 C C . PRO A 1 278 ? -0.651 9.226 52.381 1.00 42.66 278 PRO A C 1
ATOM 2217 O O . PRO A 1 278 ? -0.944 9.896 53.366 1.00 42.66 278 PRO A O 1
ATOM 2220 N N . LEU A 1 279 ? -0.898 7.910 52.372 1.00 24.12 279 LEU A N 1
ATOM 2221 C CA . LEU A 1 279 ? -1.066 7.156 53.624 1.00 24.12 279 LEU A CA 1
ATOM 2222 C C . LEU A 1 279 ? 0.055 6.121 53.715 1.00 24.12 279 LEU A C 1
ATOM 2224 O O . LEU A 1 279 ? -0.011 5.038 53.135 1.00 24.12 279 LEU A O 1
ATOM 2228 N N . ALA A 1 280 ? 1.122 6.509 54.407 1.00 27.61 280 ALA A N 1
ATOM 2229 C CA . ALA A 1 280 ? 2.229 5.640 54.751 1.00 27.61 280 ALA A CA 1
ATOM 2230 C C . ALA A 1 280 ? 2.024 5.116 56.172 1.00 27.61 280 ALA A C 1
ATOM 2232 O O . ALA A 1 280 ? 2.313 5.818 57.134 1.00 27.61 280 ALA A O 1
ATOM 2233 N N . THR A 1 281 ? 1.600 3.863 56.296 1.00 34.72 281 THR A N 1
ATOM 2234 C CA . THR A 1 281 ? 1.990 3.016 57.425 1.00 34.72 281 THR A CA 1
ATOM 2235 C C . THR A 1 281 ? 2.070 1.562 56.959 1.00 34.72 281 THR A C 1
ATOM 2237 O O . THR A 1 281 ? 1.114 1.000 56.436 1.00 34.72 281 THR A O 1
ATOM 2240 N N . TYR A 1 282 ? 3.253 0.980 57.176 1.00 41.75 282 TYR A N 1
ATOM 2241 C CA . TYR A 1 282 ? 3.652 -0.411 56.931 1.00 41.75 282 TYR A CA 1
ATOM 2242 C C . TYR A 1 282 ? 4.002 -0.799 55.479 1.00 41.75 282 TYR A C 1
ATOM 2244 O O . TYR A 1 282 ? 3.249 -1.476 54.784 1.00 41.75 282 TYR A O 1
ATOM 2252 N N . VAL A 1 283 ? 5.206 -0.418 55.034 1.00 35.47 283 VAL A N 1
ATOM 2253 C CA . VAL A 1 283 ? 5.873 -1.024 53.867 1.00 35.47 283 VAL A CA 1
ATOM 2254 C C . VAL A 1 283 ? 7.287 -1.434 54.277 1.00 35.47 283 VAL A C 1
ATOM 2256 O O . VAL A 1 283 ? 7.994 -0.670 54.932 1.00 35.47 283 VAL A O 1
ATOM 2259 N N . ASP A 1 284 ? 7.658 -2.663 53.925 1.00 40.72 284 ASP A N 1
ATOM 2260 C CA . ASP A 1 284 ? 8.945 -3.288 54.225 1.00 40.72 284 ASP A CA 1
ATOM 2261 C C . ASP A 1 284 ? 10.116 -2.496 53.604 1.00 40.72 284 ASP A C 1
ATOM 2263 O O . ASP A 1 284 ? 10.029 -2.010 52.472 1.00 40.72 284 ASP A O 1
ATOM 2267 N N . LYS A 1 285 ? 11.214 -2.336 54.352 1.00 44.81 285 LYS A N 1
ATOM 2268 C CA . LYS A 1 285 ? 12.305 -1.381 54.052 1.00 44.81 285 LYS A CA 1
ATOM 2269 C C . LYS A 1 285 ? 13.021 -1.693 52.729 1.00 44.81 285 LYS A C 1
ATOM 2271 O O . LYS A 1 285 ? 13.458 -0.789 52.025 1.00 44.81 285 LYS A O 1
ATOM 2276 N N . THR A 1 286 ? 13.073 -2.970 52.370 1.00 44.03 286 THR A N 1
ATOM 2277 C CA . THR A 1 286 ? 13.623 -3.507 51.116 1.00 44.03 286 THR A CA 1
ATOM 2278 C C . THR A 1 286 ? 12.782 -3.149 49.889 1.00 44.03 286 THR A C 1
ATOM 2280 O O . THR A 1 286 ? 13.333 -2.836 48.836 1.00 44.03 286 THR A O 1
ATOM 2283 N N . VAL A 1 287 ? 11.452 -3.119 50.017 1.00 45.62 287 VAL A N 1
ATOM 2284 C CA . VAL A 1 287 ? 10.536 -2.792 48.907 1.00 45.62 287 VAL A CA 1
ATOM 2285 C C . VAL A 1 287 ? 10.601 -1.303 48.558 1.00 45.62 287 VAL A C 1
ATOM 2287 O O . VAL A 1 287 ? 10.525 -0.943 47.383 1.00 45.62 287 VAL A O 1
ATOM 2290 N N . LEU A 1 288 ? 10.793 -0.435 49.558 1.00 47.00 288 LEU A N 1
ATOM 2291 C CA . LEU A 1 288 ? 10.993 1.000 49.333 1.00 47.00 288 LEU A CA 1
ATOM 2292 C C . LEU A 1 288 ? 12.306 1.282 48.584 1.00 47.00 288 LEU A C 1
ATOM 2294 O O . LEU A 1 288 ? 12.315 2.054 47.627 1.00 47.00 288 LEU A O 1
ATOM 2298 N N . GLU A 1 289 ? 13.399 0.623 48.978 1.00 49.94 289 GLU A N 1
ATOM 2299 C CA . GLU A 1 289 ? 14.704 0.785 48.324 1.00 49.94 289 GLU A CA 1
ATOM 2300 C C . GLU A 1 289 ? 14.688 0.325 46.861 1.00 49.94 289 GLU A C 1
ATOM 2302 O O . GLU A 1 289 ? 15.290 0.967 45.994 1.00 49.94 289 GLU A O 1
ATOM 2307 N N . ASP A 1 290 ? 13.986 -0.767 46.560 1.00 49.62 290 ASP A N 1
ATOM 2308 C CA . ASP A 1 290 ? 13.871 -1.265 45.190 1.00 49.62 290 ASP A CA 1
ATOM 2309 C C . ASP A 1 290 ? 12.927 -0.405 44.337 1.00 49.62 290 ASP A C 1
ATOM 2311 O O . ASP A 1 290 ? 13.220 -0.156 43.162 1.00 49.62 290 ASP A O 1
ATOM 2315 N N . PHE A 1 291 ? 11.864 0.153 44.924 1.00 45.69 291 PHE A N 1
ATOM 2316 C CA . PHE A 1 291 ? 11.009 1.137 44.257 1.00 45.69 291 PHE A CA 1
ATOM 2317 C C . PHE A 1 291 ? 11.777 2.422 43.906 1.00 45.69 291 PHE A C 1
ATOM 2319 O O . PHE A 1 291 ? 11.681 2.910 42.777 1.00 45.69 291 PHE A O 1
ATOM 2326 N N . GLU A 1 292 ? 12.615 2.930 44.814 1.00 56.66 292 GLU A N 1
ATOM 2327 C CA . GLU A 1 292 ? 13.464 4.096 44.545 1.00 56.66 292 GLU A CA 1
ATOM 2328 C C . GLU A 1 292 ? 14.510 3.829 43.455 1.00 56.66 292 GLU A C 1
ATOM 2330 O O . GLU A 1 292 ? 14.765 4.689 42.604 1.00 56.66 292 GLU A O 1
ATOM 2335 N N . LYS A 1 293 ? 15.128 2.639 43.440 1.00 61.03 293 LYS A N 1
ATOM 2336 C CA . LYS A 1 293 ? 16.051 2.241 42.363 1.00 61.03 293 LYS A CA 1
ATOM 2337 C C . LYS A 1 293 ? 15.329 2.197 41.018 1.00 61.03 293 LYS A C 1
ATOM 2339 O O . LYS A 1 293 ? 15.855 2.715 40.030 1.00 61.03 293 LYS A O 1
ATOM 2344 N N . LEU A 1 294 ? 14.121 1.633 40.978 1.00 54.06 294 LEU A N 1
ATOM 2345 C CA . LEU A 1 294 ? 13.298 1.565 39.771 1.00 54.06 294 LEU A CA 1
ATOM 2346 C C . LEU A 1 294 ? 12.862 2.954 39.290 1.00 54.06 294 LEU A C 1
ATOM 2348 O O . LEU A 1 294 ? 12.940 3.224 38.091 1.00 54.06 294 LEU A O 1
ATOM 2352 N N . GLN A 1 295 ? 12.503 3.871 40.193 1.00 53.97 295 GLN A N 1
ATOM 2353 C CA . GLN A 1 295 ? 12.219 5.268 39.847 1.00 53.97 295 GLN A CA 1
ATOM 2354 C C . GLN A 1 295 ? 13.437 5.963 39.224 1.00 53.97 295 GLN A C 1
ATOM 2356 O O . GLN A 1 295 ? 13.313 6.590 38.171 1.00 53.97 295 GLN A O 1
ATOM 2361 N N . ARG A 1 296 ? 14.637 5.789 39.796 1.00 60.31 296 ARG A N 1
ATOM 2362 C CA . ARG A 1 296 ? 15.876 6.362 39.234 1.00 60.31 296 ARG A CA 1
ATOM 2363 C C . ARG A 1 296 ? 16.202 5.803 37.848 1.00 60.31 296 ARG A C 1
ATOM 2365 O O . ARG A 1 296 ? 16.684 6.539 36.986 1.00 60.31 296 ARG A O 1
ATOM 2372 N N . VAL A 1 297 ? 15.958 4.513 37.617 1.00 57.84 297 VAL A N 1
ATOM 2373 C CA . VAL A 1 297 ? 16.144 3.884 36.298 1.00 57.84 297 VAL A CA 1
ATOM 2374 C C . VAL A 1 297 ? 15.109 4.399 35.294 1.00 57.84 297 VAL A C 1
ATOM 2376 O O . VAL A 1 297 ? 15.470 4.700 34.156 1.00 57.84 297 VAL A O 1
ATOM 2379 N N . ASN A 1 298 ? 13.853 4.566 35.713 1.00 49.34 298 ASN A N 1
ATOM 2380 C CA . ASN A 1 298 ? 12.781 5.086 34.868 1.00 49.34 298 ASN A CA 1
ATOM 2381 C C . ASN A 1 298 ? 13.050 6.536 34.434 1.00 49.34 298 ASN A C 1
ATOM 2383 O O . ASN A 1 298 ? 12.954 6.852 33.251 1.00 49.34 298 ASN A O 1
ATOM 2387 N N . GLU A 1 299 ? 13.497 7.401 35.345 1.00 63.28 299 GLU A N 1
ATOM 2388 C CA . GLU A 1 299 ? 13.853 8.786 35.008 1.00 63.28 299 GLU A CA 1
ATOM 2389 C C . GLU A 1 299 ? 15.063 8.869 34.063 1.00 63.28 299 GLU A C 1
ATOM 2391 O O . GLU A 1 299 ? 15.045 9.622 33.085 1.00 63.28 299 GLU A O 1
ATOM 2396 N N . LYS A 1 300 ? 16.079 8.014 34.251 1.00 66.50 300 LYS A N 1
ATOM 2397 C CA . LYS A 1 300 ? 17.198 7.896 33.296 1.00 66.50 300 LYS A CA 1
ATOM 2398 C C . LYS A 1 300 ? 16.737 7.431 31.911 1.00 66.50 300 LYS A C 1
ATOM 2400 O O . LYS A 1 300 ? 17.229 7.934 30.900 1.00 66.50 300 LYS A O 1
ATOM 2405 N N . LEU A 1 301 ? 15.793 6.492 31.846 1.00 57.34 301 LEU A N 1
ATOM 2406 C CA . LEU A 1 301 ? 15.216 6.019 30.585 1.00 57.34 301 LEU A CA 1
ATOM 2407 C C . LEU A 1 301 ? 14.378 7.104 29.899 1.00 57.34 301 LEU A C 1
ATOM 2409 O O . LEU A 1 301 ? 14.521 7.294 28.691 1.00 57.34 301 LEU A O 1
ATOM 2413 N N . LYS A 1 302 ? 13.568 7.861 30.648 1.00 57.97 302 LYS A N 1
ATOM 2414 C CA . LYS A 1 302 ? 12.806 9.006 30.125 1.00 57.97 302 LYS A CA 1
ATOM 2415 C C . LYS A 1 302 ? 13.727 10.088 29.560 1.00 57.97 302 LYS A C 1
ATOM 2417 O O . LYS A 1 302 ? 13.483 10.570 28.452 1.00 57.97 302 LYS A O 1
ATOM 2422 N N . ALA A 1 303 ? 14.803 10.429 30.272 1.00 65.50 303 ALA A N 1
ATOM 2423 C CA . ALA A 1 303 ? 15.799 11.397 29.814 1.00 65.50 303 ALA A CA 1
ATOM 2424 C C . ALA A 1 303 ? 16.466 10.943 28.505 1.00 65.50 303 ALA A C 1
ATOM 2426 O O . ALA A 1 303 ? 16.454 11.681 27.518 1.00 65.50 303 ALA A O 1
ATOM 2427 N N . LYS A 1 304 ? 16.927 9.687 28.449 1.00 65.81 304 LYS A N 1
ATOM 2428 C CA . LYS A 1 304 ? 17.534 9.103 27.245 1.00 65.81 304 LYS A CA 1
ATOM 2429 C C . LYS A 1 304 ? 16.550 9.037 26.076 1.00 65.81 304 LYS A C 1
ATOM 2431 O O . LYS A 1 304 ? 16.911 9.314 24.936 1.00 65.81 304 LYS A O 1
ATOM 2436 N N . HIS A 1 305 ? 15.279 8.733 26.335 1.00 54.22 305 HIS A N 1
ATOM 2437 C CA . HIS A 1 305 ? 14.243 8.734 25.303 1.00 54.22 305 HIS A CA 1
ATOM 2438 C C . HIS A 1 305 ? 13.969 10.150 24.765 1.00 54.22 305 HIS A C 1
ATOM 2440 O O . HIS A 1 305 ? 13.706 10.313 23.569 1.00 54.22 305 HIS A O 1
ATOM 2446 N N . ARG A 1 306 ? 14.023 11.182 25.616 1.00 61.62 306 ARG A N 1
ATOM 2447 C CA . ARG A 1 306 ? 13.871 12.584 25.196 1.00 61.62 306 ARG A CA 1
ATOM 2448 C C . ARG A 1 306 ? 15.054 13.032 24.330 1.00 61.62 306 ARG A C 1
ATOM 2450 O O . ARG A 1 306 ? 14.823 13.629 23.284 1.00 61.62 306 ARG A O 1
ATOM 2457 N N . GLU A 1 307 ? 16.275 12.674 24.716 1.00 67.69 307 GLU A N 1
ATOM 2458 C CA . GLU A 1 307 ? 17.504 12.911 23.944 1.00 67.69 307 GLU A CA 1
ATOM 2459 C C . GLU A 1 307 ? 17.431 12.246 22.560 1.00 67.69 307 GLU A C 1
ATOM 2461 O O . GLU A 1 307 ? 17.432 12.932 21.541 1.00 67.69 307 GLU A O 1
ATOM 2466 N N . THR A 1 308 ? 17.165 10.936 22.517 1.00 60.50 308 THR A N 1
ATOM 2467 C CA . THR A 1 308 ? 17.056 10.176 21.255 1.00 60.50 308 THR A CA 1
ATOM 2468 C C . THR A 1 308 ? 15.965 10.736 20.327 1.00 60.50 308 THR A C 1
ATOM 2470 O O . THR A 1 308 ? 16.089 10.719 19.101 1.00 60.50 308 THR A O 1
ATOM 2473 N N . ARG A 1 309 ? 14.863 11.249 20.893 1.00 62.62 309 ARG A N 1
ATOM 2474 C CA . ARG A 1 309 ? 13.773 11.877 20.129 1.00 62.62 309 ARG A CA 1
ATOM 2475 C C . ARG A 1 309 ? 14.200 13.203 19.503 1.00 62.62 309 ARG A C 1
ATOM 2477 O O . ARG A 1 309 ? 13.780 13.499 18.384 1.00 62.62 309 ARG A O 1
ATOM 2484 N N . ASN A 1 310 ? 14.989 13.994 20.222 1.00 66.88 310 ASN A N 1
ATOM 2485 C CA . ASN A 1 310 ? 15.518 15.253 19.715 1.00 66.88 310 ASN A CA 1
ATOM 2486 C C . ASN A 1 310 ? 16.532 14.993 18.599 1.00 66.88 310 ASN A C 1
ATOM 2488 O O . ASN A 1 310 ? 16.398 15.589 17.534 1.00 66.88 310 ASN A O 1
ATOM 2492 N N . ASP A 1 311 ? 17.426 14.022 18.774 1.00 72.19 311 ASP A N 1
ATOM 2493 C CA . ASP A 1 311 ? 18.393 13.622 17.746 1.00 72.19 311 ASP A CA 1
ATOM 2494 C C . ASP A 1 311 ? 17.702 13.137 16.467 1.00 72.19 311 ASP A C 1
ATOM 2496 O O . ASP A 1 311 ? 18.061 13.545 15.362 1.00 72.19 311 ASP A O 1
ATOM 2500 N N . LEU A 1 312 ? 16.633 12.343 16.599 1.00 61.72 312 LEU A N 1
ATOM 2501 C CA . LEU A 1 312 ? 15.801 11.919 15.468 1.00 61.72 312 LEU A CA 1
ATOM 2502 C C . LEU A 1 312 ? 15.139 13.098 14.747 1.00 61.72 312 LEU A C 1
ATOM 2504 O O . LEU A 1 312 ? 14.998 13.075 13.523 1.00 61.72 312 LEU A O 1
ATOM 2508 N N . LYS A 1 313 ? 14.719 14.128 15.487 1.00 68.31 313 LYS A N 1
ATOM 2509 C CA . LYS A 1 313 ? 14.108 15.333 14.913 1.00 68.31 313 LYS A CA 1
ATOM 2510 C C . LYS A 1 313 ? 15.139 16.158 14.141 1.00 68.31 313 LYS A C 1
ATOM 2512 O O . LYS A 1 313 ? 14.810 16.668 13.070 1.00 68.31 313 LYS A O 1
ATOM 2517 N N . THR A 1 314 ? 16.365 16.254 14.650 1.00 72.62 314 THR A N 1
ATOM 2518 C CA . THR A 1 314 ? 17.485 16.932 13.984 1.00 72.62 314 THR A CA 1
ATOM 2519 C C . THR A 1 314 ? 17.901 16.177 12.721 1.00 72.62 314 THR A C 1
ATOM 2521 O O . THR A 1 314 ? 17.870 16.750 11.637 1.00 72.62 314 THR A O 1
ATOM 2524 N N . ALA A 1 315 ? 18.114 14.861 12.812 1.00 64.62 315 ALA A N 1
ATOM 2525 C CA . ALA A 1 315 ? 18.461 14.021 11.663 1.00 64.62 315 ALA A CA 1
ATOM 2526 C C . ALA A 1 315 ? 17.394 14.054 10.550 1.00 64.62 315 ALA A C 1
ATOM 2528 O O . ALA A 1 315 ? 17.719 14.030 9.365 1.00 64.62 315 ALA A O 1
ATOM 2529 N N . ARG A 1 316 ? 16.106 14.147 10.914 1.00 68.56 316 ARG A N 1
ATOM 2530 C CA . ARG A 1 316 ? 15.003 14.304 9.950 1.00 68.56 316 ARG A CA 1
ATOM 2531 C C . ARG A 1 316 ? 15.082 15.635 9.195 1.00 68.56 316 ARG A C 1
ATOM 2533 O O . ARG A 1 316 ? 14.799 15.658 8.000 1.00 68.56 316 ARG A O 1
ATOM 2540 N N . LYS A 1 317 ? 15.433 16.729 9.880 1.00 76.19 317 LYS A N 1
ATOM 2541 C CA . LYS A 1 317 ? 15.621 18.040 9.242 1.00 76.19 317 LYS A CA 1
ATOM 2542 C C . LYS A 1 317 ? 16.806 18.017 8.281 1.00 76.19 317 LYS A C 1
ATOM 2544 O O . LYS A 1 317 ? 16.651 18.448 7.144 1.00 76.19 317 LYS A O 1
ATOM 2549 N N . ASP A 1 318 ? 17.928 17.441 8.699 1.00 75.50 318 ASP A N 1
ATOM 2550 C CA . ASP A 1 318 ? 19.124 17.337 7.857 1.00 75.50 318 ASP A CA 1
ATOM 2551 C C . ASP A 1 318 ? 18.871 16.488 6.603 1.00 75.50 318 ASP A C 1
ATOM 2553 O O . ASP A 1 318 ? 19.317 16.838 5.512 1.00 75.50 318 ASP A O 1
ATOM 2557 N N . LEU A 1 319 ? 18.096 15.404 6.733 1.00 74.06 319 LEU A N 1
ATOM 2558 C CA . LEU A 1 319 ? 17.683 14.575 5.598 1.00 74.06 319 LEU A CA 1
ATOM 2559 C C . LEU A 1 319 ? 16.809 15.354 4.604 1.00 74.06 319 LEU A C 1
ATOM 2561 O O . LEU A 1 319 ? 17.011 15.247 3.397 1.00 74.06 319 LEU A O 1
ATOM 2565 N N . ASN A 1 320 ? 15.858 16.152 5.096 1.00 74.00 320 ASN A N 1
ATOM 2566 C CA . ASN A 1 320 ? 15.026 16.991 4.233 1.00 74.00 320 ASN A CA 1
ATOM 2567 C C . ASN A 1 320 ? 15.857 18.047 3.495 1.00 74.00 320 ASN A C 1
ATOM 2569 O O . ASN A 1 320 ? 15.660 18.226 2.298 1.00 74.00 320 ASN A O 1
ATOM 2573 N N . ASN A 1 321 ? 16.804 18.698 4.175 1.00 77.56 321 ASN A N 1
ATOM 2574 C CA . ASN A 1 321 ? 17.674 19.694 3.547 1.00 77.56 321 ASN A CA 1
ATOM 2575 C C . ASN A 1 321 ? 18.521 19.076 2.427 1.00 77.56 321 ASN A C 1
ATOM 2577 O O . ASN A 1 321 ? 18.541 19.593 1.314 1.00 77.56 321 ASN A O 1
ATOM 2581 N N . ARG A 1 322 ? 19.126 17.908 2.674 1.00 75.12 322 ARG A N 1
ATOM 2582 C CA . ARG A 1 322 ? 19.894 17.178 1.652 1.00 75.12 322 ARG A CA 1
ATOM 2583 C C . ARG A 1 322 ? 19.038 16.711 0.476 1.00 75.12 322 ARG A C 1
ATOM 2585 O O . ARG A 1 322 ? 19.521 16.681 -0.650 1.00 75.12 322 ARG A O 1
ATOM 2592 N N . ASN A 1 323 ? 17.773 16.355 0.706 1.00 73.88 323 ASN A N 1
ATOM 2593 C CA . ASN A 1 323 ? 16.859 16.011 -0.386 1.00 73.88 323 ASN A CA 1
ATOM 2594 C C . ASN A 1 323 ? 16.573 17.215 -1.293 1.00 73.88 323 ASN A C 1
ATOM 2596 O O . ASN A 1 323 ? 16.562 17.047 -2.510 1.00 73.88 323 ASN A O 1
ATOM 2600 N N . MET A 1 324 ? 16.416 18.417 -0.727 1.00 77.50 324 MET A N 1
ATOM 2601 C CA . MET A 1 324 ? 16.273 19.639 -1.530 1.00 77.50 324 MET A CA 1
ATOM 2602 C C . MET A 1 324 ? 17.535 19.916 -2.363 1.00 77.50 324 MET A C 1
ATOM 2604 O O . MET A 1 324 ? 17.427 20.200 -3.553 1.00 77.50 324 MET A O 1
ATOM 2608 N N . GLU A 1 325 ? 18.730 19.744 -1.787 1.00 82.25 325 GLU A N 1
ATOM 2609 C CA . GLU A 1 325 ? 20.003 19.891 -2.519 1.00 82.25 325 GLU A CA 1
ATOM 2610 C C . GLU A 1 325 ? 20.125 18.888 -3.686 1.00 82.25 325 GLU A C 1
ATOM 2612 O O . GLU A 1 325 ? 20.621 19.218 -4.765 1.00 82.25 325 GLU A O 1
ATOM 2617 N N . VAL A 1 326 ? 19.644 17.651 -3.507 1.00 74.44 326 VAL A N 1
ATOM 2618 C CA . VAL A 1 326 ? 19.623 16.629 -4.570 1.00 74.44 326 VAL A CA 1
ATOM 2619 C C . VAL A 1 326 ? 18.649 16.993 -5.692 1.00 74.44 326 VAL A C 1
ATOM 2621 O O . VAL A 1 326 ? 18.958 16.772 -6.867 1.00 74.44 326 VAL A O 1
ATOM 2624 N N . GLU A 1 327 ? 17.485 17.548 -5.360 1.00 79.00 327 GLU A N 1
ATOM 2625 C CA . GLU A 1 327 ? 16.522 18.026 -6.356 1.00 79.00 327 GLU A CA 1
ATOM 2626 C C . GLU A 1 327 ? 17.088 19.192 -7.175 1.00 79.00 327 GLU A C 1
ATOM 2628 O O . GLU A 1 327 ? 16.953 19.206 -8.402 1.00 79.00 327 GLU A O 1
ATOM 2633 N N . GLU A 1 328 ? 17.801 20.109 -6.525 1.00 82.25 328 GLU A N 1
ATOM 2634 C CA . GLU A 1 328 ? 18.467 21.231 -7.182 1.00 82.25 328 GLU A CA 1
ATOM 2635 C C . GLU A 1 328 ? 19.584 20.755 -8.128 1.00 82.25 328 GLU A C 1
ATOM 2637 O O . GLU A 1 328 ? 19.611 21.126 -9.306 1.00 82.25 328 GLU A O 1
ATOM 2642 N N . MET A 1 329 ? 20.441 19.829 -7.682 1.00 80.50 329 MET A N 1
ATOM 2643 C CA . MET A 1 329 ? 21.460 19.212 -8.543 1.00 80.50 329 MET A CA 1
ATOM 2644 C C . MET A 1 329 ? 20.853 18.455 -9.734 1.00 80.50 329 MET A C 1
ATOM 2646 O O . MET A 1 329 ? 21.382 18.511 -10.845 1.00 80.50 329 MET A O 1
ATOM 2650 N N . SER A 1 330 ? 19.724 17.769 -9.539 1.00 84.38 330 SER A N 1
ATOM 2651 C CA . SER A 1 330 ? 19.006 17.069 -10.614 1.00 84.38 330 SER A CA 1
ATOM 2652 C C . SER A 1 330 ? 18.519 18.031 -11.701 1.00 84.38 330 SER A C 1
ATOM 2654 O O . SER A 1 330 ? 18.592 17.721 -12.895 1.00 84.38 330 SER A O 1
ATOM 2656 N N . LEU A 1 331 ? 18.065 19.225 -11.310 1.00 86.81 331 LEU A N 1
ATOM 2657 C CA . LEU A 1 331 ? 17.662 20.271 -12.247 1.00 86.81 331 LEU A CA 1
ATOM 2658 C C . LEU A 1 331 ? 18.862 20.810 -13.043 1.00 86.81 331 LEU A C 1
ATOM 2660 O O . LEU A 1 331 ? 18.767 20.963 -14.263 1.00 86.81 331 LEU A O 1
ATOM 2664 N N . ILE A 1 332 ? 20.003 21.023 -12.381 1.00 87.25 332 ILE A N 1
ATOM 2665 C CA . ILE A 1 332 ? 21.250 21.466 -13.026 1.00 87.25 332 ILE A CA 1
ATOM 2666 C C . ILE A 1 332 ? 21.714 20.442 -14.071 1.00 87.25 332 ILE A C 1
ATOM 2668 O O . ILE A 1 332 ? 21.994 20.817 -15.210 1.00 87.25 332 ILE A O 1
ATOM 2672 N N . ILE A 1 333 ? 21.720 19.148 -13.734 1.00 81.19 333 ILE A N 1
ATOM 2673 C CA . ILE A 1 333 ? 22.120 18.073 -14.659 1.00 81.19 333 ILE A CA 1
ATOM 2674 C C . ILE A 1 333 ? 21.223 18.047 -15.903 1.00 81.19 333 ILE A C 1
ATOM 2676 O O . ILE A 1 333 ? 21.724 17.927 -17.021 1.00 81.19 333 ILE A O 1
ATOM 2680 N N . LYS A 1 334 ? 19.902 18.207 -15.742 1.00 84.19 334 LYS A N 1
ATOM 2681 C CA . LYS A 1 334 ? 18.967 18.260 -16.881 1.00 84.19 334 LYS A CA 1
ATOM 2682 C C . LYS A 1 334 ? 19.238 19.450 -17.801 1.00 84.19 334 LYS A C 1
ATOM 2684 O O . LYS A 1 334 ? 19.180 19.302 -19.020 1.00 84.19 334 LYS A O 1
ATOM 2689 N N . ASN A 1 335 ? 19.542 20.614 -17.230 1.00 86.62 335 ASN A N 1
ATOM 2690 C CA . ASN A 1 335 ? 19.852 21.814 -18.005 1.00 86.62 335 ASN A CA 1
ATOM 2691 C C . ASN A 1 335 ? 21.173 21.670 -18.775 1.00 86.62 335 ASN A C 1
ATOM 2693 O O . ASN A 1 335 ? 21.231 22.036 -19.949 1.00 86.62 335 ASN A O 1
ATOM 2697 N N . LEU A 1 336 ? 22.202 21.085 -18.153 1.00 85.44 336 LEU A N 1
ATOM 2698 C CA . LEU A 1 336 ? 23.480 20.794 -18.811 1.00 85.44 336 LEU A CA 1
ATOM 2699 C C . LEU A 1 336 ? 23.321 19.773 -19.944 1.00 85.44 336 LEU A C 1
ATOM 2701 O O . LEU A 1 336 ? 23.815 20.002 -21.042 1.00 85.44 336 LEU A O 1
ATOM 2705 N N . ALA A 1 337 ? 22.555 18.699 -19.731 1.00 83.75 337 ALA A N 1
ATOM 2706 C CA . ALA A 1 337 ? 22.280 17.709 -20.775 1.00 83.75 337 ALA A CA 1
ATOM 2707 C C . ALA A 1 337 ? 21.598 18.337 -22.003 1.00 83.75 337 ALA A C 1
ATOM 2709 O O . ALA A 1 337 ? 21.975 18.059 -23.140 1.00 83.75 337 ALA A O 1
ATOM 2710 N N . LYS A 1 338 ? 20.638 19.244 -21.781 1.00 88.12 338 LYS A N 1
ATOM 2711 C CA . LYS A 1 338 ? 19.984 19.991 -22.863 1.00 88.12 338 LYS A CA 1
ATOM 2712 C C . LYS A 1 338 ? 20.967 20.901 -23.609 1.00 88.12 338 LYS A C 1
ATOM 2714 O O . LYS A 1 338 ? 20.941 20.956 -24.833 1.00 88.12 338 LYS A O 1
ATOM 2719 N N . ARG A 1 339 ? 21.858 21.583 -22.881 1.00 87.88 339 ARG A N 1
ATOM 2720 C CA . ARG A 1 339 ? 22.903 22.437 -23.466 1.00 87.88 339 ARG A CA 1
ATOM 2721 C C . ARG A 1 339 ? 23.876 21.633 -24.332 1.00 87.88 339 ARG A C 1
ATOM 2723 O O . ARG A 1 339 ? 24.227 22.097 -25.413 1.00 87.88 339 ARG A O 1
ATOM 2730 N N . ASN A 1 340 ? 24.255 20.433 -23.894 1.00 79.81 340 ASN A N 1
ATOM 2731 C CA . ASN A 1 340 ? 25.125 19.538 -24.659 1.00 79.81 340 ASN A CA 1
ATOM 2732 C C . ASN A 1 340 ? 24.455 19.076 -25.950 1.00 79.81 340 ASN A C 1
ATOM 2734 O O . ASN A 1 340 ? 25.065 19.155 -27.010 1.00 79.81 340 ASN A O 1
ATOM 2738 N N . GLN A 1 341 ? 23.171 18.723 -25.891 1.00 85.88 341 GLN A N 1
ATOM 2739 C CA . GLN A 1 341 ? 22.402 18.383 -27.085 1.00 85.88 341 GLN A CA 1
ATOM 2740 C C . GLN A 1 341 ? 22.311 19.564 -28.074 1.00 85.88 341 GLN A C 1
ATOM 2742 O O . GLN A 1 341 ? 22.428 19.385 -29.285 1.00 85.88 341 GLN A O 1
ATOM 2747 N N . ASP A 1 342 ? 22.148 20.795 -27.579 1.00 85.12 342 ASP A N 1
ATOM 2748 C CA . ASP A 1 342 ? 22.160 21.998 -28.422 1.00 85.12 342 ASP A CA 1
ATOM 2749 C C . ASP A 1 342 ? 23.530 22.254 -29.074 1.00 85.12 342 ASP A C 1
ATOM 2751 O O . ASP A 1 342 ? 23.586 22.754 -30.201 1.00 85.12 342 ASP A O 1
ATOM 2755 N N . LEU A 1 343 ? 24.630 21.935 -28.385 1.00 85.12 343 LEU A N 1
ATOM 2756 C CA . LEU A 1 343 ? 25.990 22.041 -28.920 1.00 85.12 343 LEU A CA 1
ATOM 2757 C C . LEU A 1 343 ? 26.275 20.951 -29.959 1.00 85.12 343 LEU A C 1
ATOM 2759 O O . LEU A 1 343 ? 26.804 21.261 -31.024 1.00 85.12 343 LEU A O 1
ATOM 2763 N N . GLU A 1 344 ? 25.858 19.711 -29.712 1.00 78.88 344 GLU A N 1
ATOM 2764 C CA . GLU A 1 344 ? 25.951 18.608 -30.679 1.00 78.88 344 GLU A CA 1
ATOM 2765 C C . GLU A 1 344 ? 25.205 18.947 -31.976 1.00 78.88 344 GLU A C 1
ATOM 2767 O O . GLU A 1 344 ? 25.771 18.865 -33.067 1.00 78.88 344 GLU A O 1
ATOM 2772 N N . ASN A 1 345 ? 23.978 19.460 -31.853 1.00 80.94 345 ASN A N 1
ATOM 2773 C CA . ASN A 1 345 ? 23.181 19.933 -32.985 1.00 80.94 345 ASN A CA 1
ATOM 2774 C C . ASN A 1 345 ? 23.853 21.093 -33.740 1.00 80.94 345 ASN A C 1
ATOM 2776 O O . ASN A 1 345 ? 23.665 21.244 -34.949 1.00 80.94 345 ASN A O 1
ATOM 2780 N N . GLN A 1 346 ? 24.603 21.956 -33.048 1.00 80.06 346 GLN A N 1
ATOM 2781 C CA . GLN A 1 346 ? 25.374 23.021 -33.693 1.00 80.06 346 GLN A CA 1
ATOM 2782 C C . GLN A 1 346 ? 26.570 22.452 -34.457 1.00 80.06 346 GLN A C 1
ATOM 2784 O O . GLN A 1 346 ? 26.766 22.821 -35.614 1.00 80.06 346 GLN A O 1
ATOM 2789 N N . ILE A 1 347 ? 27.325 21.528 -33.857 1.00 76.50 347 ILE A N 1
ATOM 2790 C CA . ILE A 1 347 ? 28.463 20.851 -34.496 1.00 76.50 347 ILE A CA 1
ATOM 2791 C C . ILE A 1 347 ? 28.007 20.129 -35.767 1.00 76.50 347 ILE A C 1
ATOM 2793 O O . ILE A 1 347 ? 28.626 20.289 -36.818 1.00 76.50 347 ILE A O 1
ATOM 2797 N N . GLU A 1 348 ? 26.882 19.416 -35.717 1.00 75.50 348 GLU A N 1
ATOM 2798 C CA . GLU A 1 348 ? 26.336 18.696 -36.869 1.00 75.50 348 GLU A CA 1
ATOM 2799 C C . GLU A 1 348 ? 25.976 19.652 -38.025 1.00 75.50 348 GLU A C 1
ATOM 2801 O O . GLU A 1 348 ? 26.311 19.406 -39.188 1.00 75.50 348 GLU A O 1
ATOM 2806 N N . ARG A 1 349 ? 25.408 20.826 -37.708 1.00 75.00 349 ARG A N 1
ATOM 2807 C CA . ARG A 1 349 ? 25.175 21.894 -38.697 1.00 75.00 349 ARG A CA 1
ATOM 2808 C C . ARG A 1 349 ? 26.476 22.474 -39.250 1.00 75.00 349 ARG A C 1
ATOM 2810 O O . ARG A 1 349 ? 26.537 22.762 -40.445 1.00 75.00 349 ARG A O 1
ATOM 2817 N N . PHE A 1 350 ? 27.512 22.651 -38.430 1.00 64.94 350 PHE A N 1
ATOM 2818 C CA . PHE A 1 350 ? 28.814 23.151 -38.884 1.00 64.94 350 PHE A CA 1
ATOM 2819 C C . PHE A 1 350 ? 29.540 22.160 -39.802 1.00 64.94 350 PHE A C 1
ATOM 2821 O O . PHE A 1 350 ? 30.166 22.590 -40.774 1.00 64.94 350 PHE A O 1
ATOM 2828 N N . LEU A 1 351 ? 29.426 20.858 -39.534 1.00 62.69 351 LEU A N 1
ATOM 2829 C CA . LEU A 1 351 ? 29.990 19.790 -40.366 1.00 62.69 351 LEU A CA 1
ATOM 2830 C C . LEU A 1 351 ? 29.267 19.645 -41.715 1.00 62.69 351 LEU A C 1
ATOM 2832 O O . LEU A 1 351 ? 29.861 19.166 -42.672 1.00 62.69 351 LEU A O 1
ATOM 2836 N N . SER A 1 352 ? 28.017 20.109 -41.826 1.00 63.72 352 SER A N 1
ATOM 2837 C CA . SER A 1 352 ? 27.257 20.090 -43.088 1.00 63.72 352 SER A CA 1
ATOM 2838 C C . SER A 1 352 ? 27.613 21.211 -44.084 1.00 63.72 352 SER A C 1
ATOM 2840 O O . SER A 1 352 ? 27.153 21.184 -45.225 1.00 63.72 352 SER A O 1
ATOM 2842 N N . LYS A 1 353 ? 28.421 22.209 -43.684 1.00 56.91 353 LYS A N 1
ATOM 2843 C CA . LYS A 1 353 ? 28.824 23.342 -44.539 1.00 56.91 353 LYS A CA 1
ATOM 2844 C C . LYS A 1 353 ? 30.267 23.193 -45.030 1.00 56.91 353 LYS A C 1
ATOM 2846 O O . LYS A 1 353 ? 31.196 23.735 -44.425 1.00 56.91 353 LYS A O 1
ATOM 2851 N N . ASP A 1 354 ? 30.419 22.520 -46.168 1.00 47.66 354 ASP A N 1
ATOM 2852 C CA . ASP A 1 354 ? 31.657 22.477 -46.951 1.00 47.66 354 ASP A CA 1
ATOM 2853 C C . ASP A 1 354 ? 31.659 23.550 -48.052 1.00 47.66 354 ASP A C 1
ATOM 2855 O O . ASP A 1 354 ? 31.074 23.370 -49.118 1.00 47.66 354 ASP A O 1
ATOM 2859 N N . THR A 1 355 ? 32.384 24.652 -47.820 1.00 43.81 355 THR A N 1
ATOM 2860 C CA . THR A 1 355 ? 33.004 25.449 -48.893 1.00 43.81 355 THR A CA 1
ATOM 2861 C C . THR A 1 355 ? 34.331 26.072 -48.433 1.00 43.81 355 THR A C 1
ATOM 2863 O O . THR A 1 355 ? 34.331 26.994 -47.620 1.00 43.81 355 THR A O 1
ATOM 2866 N N . LYS A 1 356 ? 35.416 25.617 -49.083 1.00 46.31 356 LYS A N 1
ATOM 2867 C CA . LYS A 1 356 ? 36.749 26.226 -49.307 1.00 46.31 356 LYS A CA 1
ATOM 2868 C C . LYS A 1 356 ? 37.795 26.219 -48.168 1.00 46.31 356 LYS A C 1
ATOM 2870 O O . LYS A 1 356 ? 37.531 26.471 -47.000 1.00 46.31 356 LYS A O 1
ATOM 2875 N N . PHE A 1 357 ? 39.019 25.911 -48.601 1.00 44.75 357 PHE A N 1
ATOM 2876 C CA . PHE A 1 357 ? 40.077 25.138 -47.934 1.00 44.75 357 PHE A CA 1
ATOM 2877 C C . PHE A 1 357 ? 41.099 25.972 -47.125 1.00 44.75 357 PHE A C 1
ATOM 2879 O O . PHE A 1 357 ? 42.103 25.432 -46.687 1.00 44.75 357 PHE A O 1
ATOM 2886 N N . GLU A 1 358 ? 40.861 27.268 -46.892 1.00 46.72 358 GLU A N 1
ATOM 2887 C CA . GLU A 1 358 ? 41.735 28.118 -46.046 1.00 46.72 358 GLU A CA 1
ATOM 2888 C C . GLU A 1 358 ? 41.220 28.274 -44.603 1.00 46.72 358 GLU A C 1
ATOM 2890 O O . GLU A 1 358 ? 41.955 28.695 -43.718 1.00 46.72 358 GLU A O 1
ATOM 2895 N N . ASN A 1 359 ? 39.978 27.861 -44.326 1.00 54.62 359 ASN A N 1
ATOM 2896 C CA . ASN A 1 359 ? 39.369 27.922 -42.990 1.00 54.62 359 ASN A CA 1
ATOM 2897 C C . ASN A 1 359 ? 39.519 26.625 -42.177 1.00 54.62 359 ASN A C 1
ATOM 2899 O O . ASN A 1 359 ? 39.066 26.556 -41.037 1.00 54.62 359 ASN A O 1
ATOM 2903 N N . THR A 1 360 ? 40.093 25.565 -42.745 1.00 54.28 360 THR A N 1
ATOM 2904 C CA . THR A 1 360 ? 40.088 24.228 -42.133 1.00 54.28 360 THR A CA 1
ATOM 2905 C C . THR A 1 360 ? 40.998 24.131 -40.914 1.00 54.28 360 THR A C 1
ATOM 2907 O O . THR A 1 360 ? 40.615 23.471 -39.960 1.00 54.28 360 THR A O 1
ATOM 2910 N N . GLU A 1 361 ? 42.142 24.817 -40.887 1.00 58.72 361 GLU A N 1
ATOM 2911 C CA . GLU A 1 361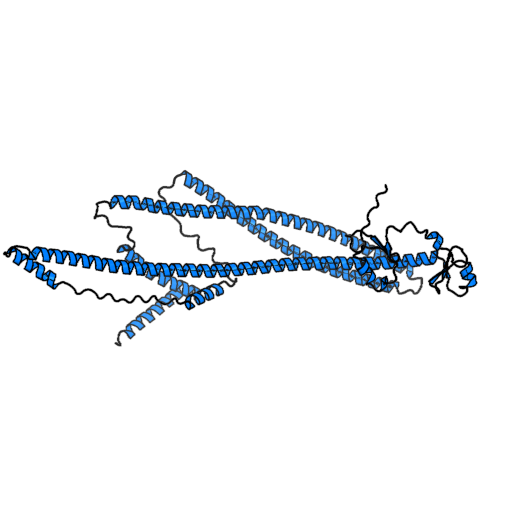 ? 43.105 24.741 -39.777 1.00 58.72 361 GLU A CA 1
ATOM 2912 C C . GLU A 1 361 ? 42.634 25.489 -38.516 1.00 58.72 361 GLU A C 1
ATOM 2914 O O . GLU A 1 361 ? 42.677 24.933 -37.419 1.00 58.72 361 GLU A O 1
ATOM 2919 N N . SER A 1 362 ? 42.071 26.697 -38.663 1.00 58.62 362 SER A N 1
ATOM 2920 C CA . SER A 1 362 ? 41.444 27.424 -37.542 1.00 58.62 362 SER A CA 1
ATOM 2921 C C . SER A 1 362 ? 40.229 26.665 -36.999 1.00 58.62 362 SER A C 1
ATOM 2923 O O . SER A 1 362 ? 40.054 26.566 -35.787 1.00 58.62 362 SER A O 1
ATOM 2925 N N . ARG A 1 363 ? 39.440 26.037 -37.885 1.00 58.84 363 ARG A N 1
ATOM 2926 C CA . ARG A 1 363 ? 38.297 25.197 -37.493 1.00 58.84 363 ARG A CA 1
ATOM 2927 C C . ARG A 1 363 ? 38.732 23.903 -36.804 1.00 58.84 363 ARG A C 1
ATOM 2929 O O . ARG A 1 363 ? 38.034 23.437 -35.913 1.00 58.84 363 ARG A O 1
ATOM 2936 N N . LEU A 1 364 ? 39.878 23.332 -37.178 1.00 67.62 364 LEU A N 1
ATOM 2937 C CA . LEU A 1 364 ? 40.459 22.164 -36.505 1.00 67.62 364 LEU A CA 1
ATOM 2938 C C . LEU A 1 364 ? 40.957 22.525 -35.102 1.00 67.62 364 LEU A C 1
ATOM 2940 O O . LEU A 1 364 ? 40.817 21.728 -34.179 1.00 67.62 364 LEU A O 1
ATOM 2944 N N . LYS A 1 365 ? 41.497 23.736 -34.933 1.00 74.44 365 LYS A N 1
ATOM 2945 C CA . LYS A 1 365 ? 41.924 24.262 -33.634 1.00 74.44 365 LYS A CA 1
ATOM 2946 C C . LYS A 1 365 ? 40.731 24.500 -32.704 1.00 74.44 365 LYS A C 1
ATOM 2948 O O . LYS A 1 365 ? 40.726 23.966 -31.603 1.00 74.44 365 LYS A O 1
ATOM 2953 N N . GLU A 1 366 ? 39.676 25.158 -33.189 1.00 69.69 366 GLU A N 1
ATOM 2954 C CA . GLU A 1 366 ? 38.416 25.312 -32.442 1.00 69.69 366 GLU A CA 1
ATOM 2955 C C . GLU A 1 366 ? 37.761 23.963 -32.117 1.00 69.69 366 GLU A C 1
ATOM 2957 O O . GLU A 1 366 ? 37.306 23.750 -30.996 1.00 69.69 366 GLU A O 1
ATOM 2962 N N . ALA A 1 367 ? 37.744 23.015 -33.061 1.00 64.25 367 ALA A N 1
ATOM 2963 C CA . ALA A 1 367 ? 37.212 21.677 -32.813 1.00 64.25 367 ALA A CA 1
ATOM 2964 C C . ALA A 1 367 ? 38.015 20.930 -31.734 1.00 64.25 367 ALA A C 1
ATOM 2966 O O . ALA A 1 367 ? 37.424 20.263 -30.888 1.00 64.25 367 ALA A O 1
ATOM 2967 N N . ASN A 1 368 ? 39.344 21.066 -31.722 1.00 72.44 368 ASN A N 1
ATOM 2968 C CA . ASN A 1 368 ? 40.197 20.472 -30.693 1.00 72.44 368 ASN A CA 1
ATOM 2969 C C . ASN A 1 368 ? 40.005 21.132 -29.318 1.00 72.44 368 ASN A C 1
ATOM 2971 O O . ASN A 1 368 ? 39.959 20.416 -28.319 1.00 72.44 368 ASN A O 1
ATOM 2975 N N . ASP A 1 369 ? 39.824 22.453 -29.260 1.00 76.69 369 ASP A N 1
ATOM 2976 C CA . ASP A 1 369 ? 39.534 23.172 -28.012 1.00 76.69 369 ASP A CA 1
ATOM 2977 C C . ASP A 1 369 ? 38.162 22.769 -27.439 1.00 76.69 369 ASP A C 1
ATOM 2979 O O . ASP A 1 369 ? 38.015 22.552 -26.233 1.00 76.69 369 ASP A O 1
ATOM 2983 N N . ILE A 1 370 ? 37.163 22.561 -28.305 1.00 70.88 370 ILE A N 1
ATOM 2984 C CA . ILE A 1 370 ? 35.847 22.031 -27.918 1.00 70.88 370 ILE A CA 1
ATOM 2985 C C . ILE A 1 370 ? 35.968 20.589 -27.414 1.00 70.88 370 ILE A C 1
ATOM 2987 O O . ILE A 1 370 ? 35.410 20.260 -26.370 1.00 70.88 370 ILE A O 1
ATOM 2991 N N . ILE A 1 371 ? 36.726 19.729 -28.102 1.00 70.94 371 ILE A N 1
ATOM 2992 C CA . ILE A 1 371 ? 36.974 18.348 -27.658 1.00 70.94 371 ILE A CA 1
ATOM 2993 C C . ILE A 1 371 ? 37.666 18.329 -26.292 1.00 70.94 371 ILE A C 1
ATOM 2995 O O . ILE A 1 371 ? 37.329 17.496 -25.452 1.00 70.94 371 ILE A O 1
ATOM 2999 N N . GLN A 1 372 ? 38.616 19.233 -26.053 1.00 75.56 372 GLN A N 1
ATOM 3000 C CA . GLN A 1 372 ? 39.299 19.321 -24.767 1.00 75.56 372 GLN A CA 1
ATOM 3001 C C . GLN A 1 372 ? 38.349 19.788 -23.659 1.00 75.56 372 GLN A C 1
ATOM 3003 O O . GLN A 1 372 ? 38.310 19.179 -22.594 1.00 75.56 372 GLN A O 1
ATOM 3008 N N . THR A 1 373 ? 37.508 20.780 -23.945 1.00 74.00 373 THR A N 1
ATOM 3009 C CA . THR A 1 373 ? 36.478 21.249 -23.007 1.00 74.00 373 THR A CA 1
ATOM 3010 C C . THR A 1 373 ? 35.478 20.135 -22.672 1.00 74.00 373 THR A C 1
ATOM 3012 O O . THR A 1 373 ? 35.147 19.930 -21.507 1.00 74.00 373 THR A O 1
ATOM 3015 N N . LEU A 1 374 ? 35.051 19.352 -23.669 1.00 69.12 374 LEU A N 1
ATOM 3016 C CA . LEU A 1 374 ? 34.156 18.207 -23.471 1.00 69.12 374 LEU A CA 1
ATOM 3017 C C . LEU A 1 374 ? 34.794 17.102 -22.622 1.00 69.12 374 LEU A C 1
ATOM 3019 O O . LEU A 1 374 ? 34.101 16.470 -21.826 1.00 69.12 374 LEU A O 1
ATOM 3023 N N . LYS A 1 375 ? 36.104 16.868 -22.760 1.00 74.25 375 LYS A N 1
ATOM 3024 C CA . LYS A 1 375 ? 36.832 15.929 -21.894 1.00 74.25 375 LYS A CA 1
ATOM 3025 C C . LYS A 1 375 ? 36.848 16.411 -20.447 1.00 74.25 375 LYS A C 1
ATOM 3027 O O . LYS A 1 375 ? 36.479 15.645 -19.563 1.00 74.25 375 LYS A O 1
ATOM 3032 N N . ASP A 1 376 ? 37.178 17.680 -20.222 1.00 75.50 376 ASP A N 1
ATOM 3033 C CA . ASP A 1 376 ? 37.213 18.265 -18.880 1.00 75.50 376 ASP A CA 1
ATOM 3034 C C . ASP A 1 376 ? 35.818 18.251 -18.218 1.00 75.50 376 ASP A C 1
ATOM 3036 O O . ASP A 1 376 ? 35.682 18.006 -17.016 1.00 75.50 376 ASP A O 1
ATOM 3040 N N . GLU A 1 377 ? 34.752 18.476 -18.991 1.00 72.62 377 GLU A N 1
ATOM 3041 C CA . GLU A 1 377 ? 33.370 18.366 -18.512 1.00 72.62 377 GLU A CA 1
ATOM 3042 C C . GLU A 1 377 ? 32.945 16.919 -18.236 1.00 72.62 377 GLU A C 1
ATOM 3044 O O . GLU A 1 377 ? 32.246 16.664 -17.249 1.00 72.62 377 GLU A O 1
ATOM 3049 N N . ASN A 1 378 ? 33.389 15.959 -19.049 1.00 70.25 378 ASN A N 1
ATOM 3050 C CA . ASN A 1 378 ? 33.130 14.544 -18.806 1.00 70.25 378 ASN A CA 1
ATOM 3051 C C . ASN A 1 378 ? 33.838 14.056 -17.530 1.00 70.25 378 ASN A C 1
ATOM 3053 O O . ASN A 1 378 ? 33.217 13.386 -16.704 1.00 70.25 378 ASN A O 1
ATOM 3057 N N . ASP A 1 379 ? 35.078 14.489 -17.297 1.00 77.06 379 ASP A N 1
ATOM 3058 C CA . ASP A 1 379 ? 35.819 14.199 -16.065 1.00 77.06 379 ASP A CA 1
ATOM 3059 C C . ASP A 1 379 ? 35.135 14.816 -14.833 1.00 77.06 379 ASP A C 1
ATOM 3061 O O . ASP A 1 379 ? 35.047 14.197 -13.766 1.00 77.06 379 ASP A O 1
ATOM 3065 N N . ARG A 1 380 ? 34.570 16.025 -14.961 1.00 74.12 380 ARG A N 1
ATOM 3066 C CA . ARG A 1 380 ? 33.716 16.611 -13.912 1.00 74.12 380 ARG A CA 1
ATOM 3067 C C . ARG A 1 380 ? 32.462 15.773 -13.678 1.00 74.12 380 ARG A C 1
ATOM 3069 O O . ARG A 1 380 ? 32.111 15.531 -12.524 1.00 74.12 380 ARG A O 1
ATOM 3076 N N . CYS A 1 381 ? 31.801 15.308 -14.736 1.00 60.03 381 CYS A N 1
ATOM 3077 C CA . CYS A 1 381 ? 30.616 14.456 -14.632 1.00 60.03 381 CYS A CA 1
ATOM 3078 C C . CYS A 1 381 ? 30.923 13.151 -13.883 1.00 60.03 381 CYS A C 1
ATOM 3080 O O . CYS A 1 381 ? 30.169 12.754 -12.992 1.00 60.03 381 CYS A O 1
ATOM 3082 N N . ASP A 1 382 ? 32.055 12.518 -14.178 1.00 73.12 382 ASP A N 1
ATOM 3083 C CA . ASP A 1 382 ? 32.468 11.284 -13.516 1.00 73.12 382 ASP A CA 1
ATOM 3084 C C . ASP A 1 382 ? 32.846 11.514 -12.044 1.00 73.12 382 ASP A C 1
ATOM 3086 O O . ASP A 1 382 ? 32.461 10.722 -11.176 1.00 73.12 382 ASP A O 1
ATOM 3090 N N . ASN A 1 383 ? 33.456 12.658 -11.717 1.00 73.19 383 ASN A N 1
ATOM 3091 C CA . ASN A 1 383 ? 33.660 13.079 -10.329 1.00 73.19 383 ASN A CA 1
ATOM 3092 C C . ASN A 1 383 ? 32.333 13.279 -9.572 1.00 73.19 383 ASN A C 1
ATOM 3094 O O . ASN A 1 383 ? 32.199 12.831 -8.428 1.00 73.19 383 ASN A O 1
ATOM 3098 N N . TYR A 1 384 ? 31.321 13.882 -10.204 1.00 67.00 384 TYR A N 1
ATOM 3099 C CA . TYR A 1 384 ? 29.989 14.024 -9.606 1.00 67.00 384 TYR A CA 1
ATOM 3100 C C . TYR A 1 384 ? 29.277 12.678 -9.429 1.00 67.00 384 TYR A C 1
ATOM 3102 O O . TYR A 1 384 ? 28.670 12.445 -8.381 1.00 67.00 384 TYR A O 1
ATOM 3110 N N . LYS A 1 385 ? 29.388 11.752 -10.391 1.00 69.25 385 LYS A N 1
ATOM 3111 C CA . LYS A 1 385 ? 28.855 10.385 -10.250 1.00 69.25 385 LYS A CA 1
ATOM 3112 C C . LYS A 1 385 ? 29.505 9.651 -9.077 1.00 69.25 385 LYS A C 1
ATOM 3114 O O . LYS A 1 385 ? 28.800 9.018 -8.289 1.00 69.25 385 LYS A O 1
ATOM 3119 N N . ALA A 1 386 ? 30.823 9.771 -8.916 1.00 72.19 386 ALA A N 1
ATOM 3120 C CA . ALA A 1 386 ? 31.545 9.172 -7.796 1.00 72.19 386 ALA A CA 1
ATOM 3121 C C . ALA A 1 386 ? 31.119 9.777 -6.443 1.00 72.19 386 ALA A C 1
ATOM 3123 O O . ALA A 1 386 ? 30.932 9.048 -5.465 1.00 72.19 386 ALA A O 1
ATOM 3124 N N . ALA A 1 387 ? 30.913 11.097 -6.377 1.00 69.62 387 ALA A N 1
ATOM 3125 C CA . ALA A 1 387 ? 30.391 11.765 -5.184 1.00 69.62 387 ALA A CA 1
ATOM 3126 C C . ALA A 1 387 ? 28.960 11.307 -4.846 1.00 69.62 387 ALA A C 1
ATOM 3128 O O . ALA A 1 387 ? 28.663 11.006 -3.688 1.00 69.62 387 ALA A O 1
ATOM 3129 N N . TYR A 1 388 ? 28.098 11.168 -5.856 1.00 64.19 388 TYR A N 1
ATOM 3130 C CA . TYR A 1 388 ? 26.730 10.680 -5.690 1.00 64.19 388 TYR A CA 1
ATOM 3131 C C . TYR A 1 388 ? 26.687 9.242 -5.154 1.00 64.19 388 TYR A C 1
ATOM 3133 O O . TYR A 1 388 ? 25.952 8.957 -4.208 1.00 64.19 388 TYR A O 1
ATOM 3141 N N . GLN A 1 389 ? 27.531 8.348 -5.678 1.00 73.75 389 GLN A N 1
ATOM 3142 C CA . GLN A 1 389 ? 27.648 6.976 -5.171 1.00 73.75 389 GLN A CA 1
ATOM 3143 C C . GLN A 1 389 ? 28.108 6.937 -3.707 1.00 73.75 389 GLN A C 1
ATOM 3145 O O . GLN A 1 389 ? 27.526 6.217 -2.895 1.00 73.75 389 GLN A O 1
ATOM 3150 N N . LYS A 1 390 ? 29.098 7.757 -3.327 1.00 76.06 390 LYS A N 1
ATOM 3151 C CA . LYS A 1 390 ? 29.533 7.880 -1.922 1.00 76.06 390 LYS A CA 1
ATOM 3152 C C . LYS A 1 390 ? 28.406 8.378 -1.013 1.00 76.06 390 LYS A C 1
ATOM 3154 O O . LYS A 1 390 ? 28.249 7.890 0.110 1.00 76.06 390 LYS A O 1
ATOM 3159 N N . MET A 1 391 ? 27.595 9.317 -1.497 1.00 74.88 391 MET A N 1
ATOM 3160 C CA . MET A 1 391 ? 26.453 9.834 -0.748 1.00 74.88 391 MET A CA 1
ATOM 3161 C C . MET A 1 391 ? 25.348 8.780 -0.583 1.00 74.88 391 MET A C 1
ATOM 3163 O O . MET A 1 391 ? 24.821 8.632 0.518 1.00 74.88 391 MET A O 1
ATOM 3167 N N . GLN A 1 392 ? 25.059 7.981 -1.615 1.00 67.38 392 GLN A N 1
ATOM 3168 C CA . GLN A 1 392 ? 24.105 6.866 -1.530 1.00 67.38 392 GLN A CA 1
ATOM 3169 C C . GLN A 1 392 ? 24.524 5.805 -0.505 1.00 67.38 392 GLN A C 1
ATOM 3171 O O . GLN A 1 392 ? 23.699 5.381 0.304 1.00 67.38 392 GLN A O 1
ATOM 3176 N N . ILE A 1 393 ? 25.805 5.424 -0.492 1.00 80.25 393 ILE A N 1
ATOM 3177 C CA . ILE A 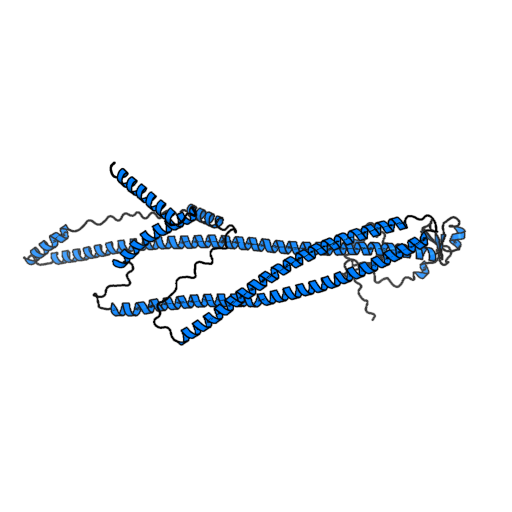1 393 ? 26.346 4.483 0.501 1.00 80.25 393 ILE A CA 1
ATOM 3178 C C . ILE A 1 393 ? 26.177 5.058 1.914 1.00 80.25 393 ILE A C 1
ATOM 3180 O O . ILE A 1 393 ? 25.740 4.363 2.831 1.00 80.25 393 ILE A O 1
ATOM 3184 N N . THR A 1 394 ? 26.449 6.353 2.092 1.00 75.75 394 THR A N 1
ATOM 3185 C CA . THR A 1 394 ? 26.280 7.035 3.385 1.00 75.75 394 THR A CA 1
ATOM 3186 C C . THR A 1 394 ? 24.822 7.015 3.854 1.00 75.75 394 THR A C 1
ATOM 3188 O O . THR A 1 394 ? 24.568 6.715 5.020 1.00 75.75 394 THR A O 1
ATOM 3191 N N . ILE A 1 395 ? 23.864 7.275 2.957 1.00 70.06 395 ILE A N 1
ATOM 3192 C CA . ILE A 1 395 ? 22.424 7.220 3.258 1.00 70.06 395 ILE A CA 1
ATOM 3193 C C . ILE A 1 395 ? 22.018 5.805 3.683 1.00 70.06 395 ILE A C 1
ATOM 3195 O O . ILE A 1 395 ? 21.431 5.654 4.752 1.00 70.06 395 ILE A O 1
ATOM 3199 N N . GLN A 1 396 ? 22.407 4.770 2.931 1.00 77.25 396 GLN A N 1
ATOM 3200 C CA . GLN A 1 396 ? 22.126 3.375 3.303 1.00 77.25 396 GLN A CA 1
ATOM 3201 C C . GLN A 1 396 ? 22.683 3.025 4.686 1.00 77.25 396 GLN A C 1
ATOM 3203 O O . GLN A 1 396 ? 21.988 2.444 5.518 1.00 77.25 396 GLN A O 1
ATOM 3208 N N . THR A 1 397 ? 23.913 3.454 4.978 1.00 79.88 397 THR A N 1
ATOM 3209 C CA . THR A 1 397 ? 24.548 3.191 6.277 1.00 79.88 397 THR A CA 1
ATOM 3210 C C . THR A 1 397 ? 23.796 3.886 7.426 1.00 79.88 397 THR A C 1
ATOM 3212 O O . THR A 1 397 ? 23.697 3.360 8.538 1.00 79.88 397 THR A O 1
ATOM 3215 N N . GLN A 1 398 ? 23.243 5.080 7.185 1.00 71.44 398 GLN A N 1
ATOM 3216 C CA . GLN A 1 398 ? 22.431 5.811 8.163 1.00 71.44 398 GLN A CA 1
ATOM 3217 C C . GLN A 1 398 ? 21.036 5.197 8.345 1.00 71.44 398 GLN A C 1
ATOM 3219 O O . GLN A 1 398 ? 20.556 5.115 9.477 1.00 71.44 398 GLN A O 1
ATOM 3224 N N . GLU A 1 399 ? 20.406 4.714 7.274 1.00 71.62 399 GLU A N 1
ATOM 3225 C CA . GLU A 1 399 ? 19.134 3.987 7.336 1.00 71.62 399 GLU A CA 1
ATOM 3226 C C . GLU A 1 399 ? 19.263 2.693 8.147 1.00 71.62 399 GLU A C 1
ATOM 3228 O O . GLU A 1 399 ? 18.430 2.425 9.016 1.00 71.62 399 GLU A O 1
ATOM 3233 N N . GLU A 1 400 ? 20.343 1.935 7.949 1.00 76.12 400 GLU A N 1
ATOM 3234 C CA . GLU A 1 400 ? 20.644 0.744 8.747 1.00 76.12 400 GLU A CA 1
ATOM 3235 C C . GLU A 1 400 ? 20.886 1.081 10.223 1.00 76.12 400 GLU A C 1
ATOM 3237 O O . GLU A 1 400 ? 20.360 0.404 11.112 1.00 76.12 400 GLU A O 1
ATOM 3242 N N . ARG A 1 401 ? 21.616 2.167 10.517 1.00 73.81 401 ARG A N 1
ATOM 3243 C CA . ARG A 1 401 ? 21.786 2.662 11.896 1.00 73.81 401 ARG A CA 1
ATOM 3244 C C . ARG A 1 401 ? 20.445 3.016 12.542 1.00 73.81 401 ARG A C 1
ATOM 3246 O O . ARG A 1 401 ? 20.195 2.607 13.677 1.00 73.81 401 ARG A O 1
ATOM 3253 N N . LEU A 1 402 ? 19.559 3.708 11.824 1.00 68.94 402 LEU A N 1
ATOM 3254 C CA . LEU A 1 402 ? 18.213 4.045 12.300 1.00 68.94 402 LEU A CA 1
ATOM 3255 C C . LEU A 1 402 ? 17.343 2.799 12.507 1.00 68.94 402 LEU A C 1
ATOM 3257 O O . LEU A 1 402 ? 16.605 2.717 13.490 1.00 68.94 402 LEU A O 1
ATOM 3261 N N . ALA A 1 403 ? 17.436 1.810 11.618 1.00 70.69 403 ALA A N 1
ATOM 3262 C CA . ALA A 1 403 ? 16.738 0.537 11.763 1.00 70.69 403 ALA A CA 1
ATOM 3263 C C . ALA A 1 403 ? 17.222 -0.231 13.004 1.00 70.69 403 ALA A C 1
ATOM 3265 O O . ALA A 1 403 ? 16.406 -0.746 13.772 1.00 70.69 403 ALA A O 1
ATOM 3266 N N . ASN A 1 404 ? 18.534 -0.244 13.251 1.00 71.56 404 ASN A N 1
ATOM 3267 C CA . ASN A 1 404 ? 19.135 -0.889 14.416 1.00 71.56 404 ASN A CA 1
ATOM 3268 C C . ASN A 1 404 ? 18.801 -0.174 15.730 1.00 71.56 404 ASN A C 1
ATOM 3270 O O . ASN A 1 404 ? 18.598 -0.847 16.735 1.00 71.56 404 ASN A O 1
ATOM 3274 N N . MET A 1 405 ? 18.664 1.156 15.729 1.00 68.50 405 MET A N 1
ATOM 3275 C CA . MET A 1 405 ? 18.207 1.922 16.897 1.00 68.50 405 MET A CA 1
ATOM 3276 C C . MET A 1 405 ? 16.718 1.700 17.222 1.00 68.50 405 MET A C 1
ATOM 3278 O O . MET A 1 405 ? 16.342 1.688 18.393 1.00 68.50 405 MET A O 1
ATOM 3282 N N . LYS A 1 406 ? 15.861 1.466 16.216 1.00 62.75 406 LYS A N 1
ATOM 3283 C CA . LYS A 1 406 ? 14.419 1.215 16.419 1.00 62.75 406 LYS A CA 1
ATOM 3284 C C . LYS A 1 406 ? 14.110 -0.153 17.041 1.00 62.75 406 LYS A C 1
ATOM 3286 O O . LYS A 1 406 ? 13.162 -0.260 17.818 1.00 62.75 406 LYS A O 1
ATOM 3291 N N . ARG A 1 407 ? 14.903 -1.190 16.744 1.00 65.19 407 ARG A N 1
ATOM 3292 C CA . ARG A 1 407 ? 14.708 -2.565 17.263 1.00 65.19 407 ARG A CA 1
ATOM 3293 C C . ARG A 1 407 ? 14.678 -2.660 18.806 1.00 65.19 407 ARG A C 1
ATOM 3295 O O . ARG A 1 407 ? 13.714 -3.224 19.334 1.00 65.19 407 ARG A O 1
ATOM 3302 N N . PRO A 1 408 ? 15.649 -2.104 19.558 1.00 61.19 408 PRO A N 1
ATOM 3303 C CA . PRO A 1 408 ? 15.601 -2.114 21.018 1.00 61.19 408 PRO A CA 1
ATOM 3304 C C . PRO A 1 408 ? 14.438 -1.286 21.571 1.00 61.19 408 PRO A C 1
ATOM 3306 O O . PRO A 1 408 ? 13.837 -1.700 22.554 1.00 61.19 408 PRO A O 1
ATOM 3309 N N . GLN A 1 409 ? 14.046 -0.187 20.915 1.00 56.25 409 GLN A N 1
ATOM 3310 C CA . GLN A 1 409 ? 12.910 0.638 21.346 1.00 56.25 409 GLN A CA 1
ATOM 3311 C C . GLN A 1 409 ? 11.575 -0.120 21.251 1.00 56.25 409 GLN A C 1
ATOM 3313 O O . GLN A 1 409 ? 10.736 -0.018 22.149 1.00 56.25 409 GLN A O 1
ATOM 3318 N N . THR A 1 410 ? 11.391 -0.949 20.218 1.00 59.09 410 THR A N 1
ATOM 3319 C CA . THR A 1 410 ? 10.229 -1.849 20.115 1.00 59.09 410 THR A CA 1
ATOM 3320 C C . THR A 1 410 ? 10.241 -2.967 21.159 1.00 59.09 410 THR A C 1
ATOM 3322 O O . THR A 1 410 ? 9.189 -3.281 21.714 1.00 59.09 410 THR A O 1
ATOM 3325 N N . ALA A 1 411 ? 11.412 -3.527 21.484 1.00 62.12 411 ALA A N 1
ATOM 3326 C CA . ALA A 1 411 ? 11.548 -4.557 22.517 1.00 62.12 411 ALA A CA 1
ATOM 3327 C C . ALA A 1 411 ? 11.305 -3.996 23.932 1.00 62.12 411 ALA A C 1
ATOM 3329 O O . ALA A 1 411 ? 10.543 -4.577 24.701 1.00 62.12 411 ALA A O 1
ATOM 3330 N N . GLN A 1 412 ? 11.856 -2.818 24.245 1.00 63.22 412 GLN A N 1
ATOM 3331 C CA . GLN A 1 412 ? 11.601 -2.108 25.504 1.00 63.22 412 GLN A CA 1
ATOM 3332 C C . GLN A 1 412 ? 10.132 -1.695 25.650 1.00 63.22 412 GLN A C 1
ATOM 3334 O O . GLN A 1 412 ? 9.565 -1.838 26.727 1.00 63.22 412 GLN A O 1
ATOM 3339 N N . SER A 1 413 ? 9.483 -1.245 24.571 1.00 63.38 413 SER A N 1
ATOM 3340 C CA . SER A 1 413 ? 8.049 -0.905 24.592 1.00 63.38 413 SER A CA 1
ATOM 3341 C C . SER A 1 413 ? 7.152 -2.124 24.837 1.00 63.38 413 SER A C 1
ATOM 3343 O O . SER A 1 413 ? 6.042 -1.981 25.352 1.00 63.38 413 SER A O 1
ATOM 3345 N N . ARG A 1 414 ? 7.608 -3.322 24.446 1.00 68.19 414 ARG A N 1
ATOM 3346 C CA . ARG A 1 414 ? 6.921 -4.588 24.715 1.00 68.19 414 ARG A CA 1
ATOM 3347 C C . ARG A 1 414 ? 7.101 -5.018 26.172 1.00 68.19 414 ARG A C 1
ATOM 3349 O O . ARG A 1 414 ? 6.103 -5.258 26.837 1.00 68.19 414 ARG A O 1
ATOM 3356 N N . GLN A 1 415 ? 8.334 -4.995 26.683 1.00 68.31 415 GLN A N 1
ATOM 3357 C CA . GLN A 1 415 ? 8.618 -5.272 28.098 1.00 68.31 415 GLN A CA 1
ATOM 3358 C C . GLN A 1 415 ? 7.898 -4.298 29.038 1.00 68.31 415 GLN A C 1
ATOM 3360 O O . GLN A 1 415 ? 7.389 -4.704 30.075 1.00 68.31 415 GLN A O 1
ATOM 3365 N N . TYR A 1 416 ? 7.807 -3.017 28.670 1.00 61.78 416 TYR A N 1
ATOM 3366 C CA . TYR A 1 416 ? 7.065 -2.025 29.446 1.00 61.78 416 TYR A CA 1
ATOM 3367 C C . TYR A 1 416 ? 5.564 -2.338 29.499 1.00 61.78 416 TYR A C 1
ATOM 3369 O O . TYR A 1 416 ? 4.966 -2.240 30.564 1.00 61.78 416 TYR A O 1
ATOM 3377 N N . ARG A 1 417 ? 4.963 -2.776 28.383 1.00 65.69 417 ARG A N 1
ATOM 3378 C CA . ARG A 1 417 ? 3.559 -3.220 28.352 1.00 65.69 417 ARG A CA 1
ATOM 3379 C C . ARG A 1 417 ? 3.321 -4.460 29.212 1.00 65.69 417 ARG A C 1
ATOM 3381 O O . ARG A 1 417 ? 2.360 -4.481 29.968 1.00 65.69 417 ARG A O 1
ATOM 3388 N N . GLU A 1 418 ? 4.209 -5.448 29.135 1.00 72.12 418 GLU A N 1
ATOM 3389 C CA . GLU A 1 418 ? 4.147 -6.661 29.966 1.00 72.12 418 GLU A CA 1
ATOM 3390 C C . GLU A 1 418 ? 4.279 -6.316 31.466 1.00 72.12 418 GLU A C 1
ATOM 3392 O O . GLU A 1 418 ? 3.513 -6.803 32.300 1.00 72.12 418 GLU A O 1
ATOM 3397 N N . MET A 1 419 ? 5.180 -5.390 31.811 1.00 70.19 419 MET A N 1
ATOM 3398 C CA . MET A 1 419 ? 5.330 -4.874 33.175 1.00 70.19 419 MET A CA 1
ATOM 3399 C C . MET A 1 419 ? 4.075 -4.124 33.649 1.00 70.19 419 MET A C 1
ATOM 3401 O O . MET A 1 419 ? 3.650 -4.311 34.785 1.00 70.19 419 MET A O 1
ATOM 3405 N N . GLN A 1 420 ? 3.453 -3.301 32.795 1.00 64.25 420 GLN A N 1
ATOM 3406 C CA . GLN A 1 420 ? 2.211 -2.589 33.124 1.00 64.25 420 GLN A CA 1
ATOM 3407 C C . GLN A 1 420 ? 1.064 -3.555 33.422 1.00 64.25 420 GLN A C 1
ATOM 3409 O O . GLN A 1 420 ? 0.401 -3.400 34.445 1.00 64.25 420 GLN A O 1
ATOM 3414 N N . THR A 1 421 ? 0.890 -4.591 32.596 1.00 71.94 421 THR A N 1
ATOM 3415 C CA . THR A 1 421 ? -0.120 -5.625 32.851 1.00 71.94 421 THR A CA 1
ATOM 3416 C C . THR A 1 421 ? 0.138 -6.354 34.165 1.00 71.94 421 THR A C 1
ATOM 3418 O O . THR A 1 421 ? -0.792 -6.572 34.933 1.00 71.94 421 THR A O 1
ATOM 3421 N N . MET A 1 422 ? 1.404 -6.656 34.480 1.00 79.44 422 MET A N 1
ATOM 3422 C CA . MET A 1 422 ? 1.764 -7.326 35.730 1.00 79.44 422 MET A CA 1
ATOM 3423 C C . MET A 1 422 ? 1.470 -6.448 36.956 1.00 79.44 422 MET A C 1
ATOM 3425 O O . MET A 1 422 ? 0.930 -6.934 37.951 1.00 79.44 422 MET A O 1
ATOM 3429 N N . VAL A 1 423 ? 1.758 -5.145 36.865 1.00 74.25 423 VAL A N 1
ATOM 3430 C CA . VAL A 1 423 ? 1.434 -4.154 37.903 1.00 74.25 423 VAL A CA 1
ATOM 3431 C C . VAL A 1 423 ? -0.076 -4.043 38.125 1.00 74.25 423 VAL A C 1
ATOM 3433 O O . VAL A 1 423 ? -0.503 -3.950 39.273 1.00 74.25 423 VAL A O 1
ATOM 3436 N N . GLU A 1 424 ? -0.891 -4.072 37.072 1.00 69.81 424 GLU A N 1
ATOM 3437 C CA . GLU A 1 424 ? -2.356 -4.052 37.196 1.00 69.81 424 GLU A CA 1
ATOM 3438 C C . GLU A 1 424 ? -2.892 -5.299 37.907 1.00 69.81 424 GLU A C 1
ATOM 3440 O O . GLU A 1 424 ? -3.687 -5.168 38.838 1.00 69.81 424 GLU A O 1
ATOM 3445 N N . THR A 1 425 ? -2.398 -6.493 37.565 1.00 73.94 425 THR A N 1
ATOM 3446 C CA . THR A 1 425 ? -2.753 -7.726 38.293 1.00 73.94 425 THR A CA 1
ATOM 3447 C C . THR A 1 425 ? -2.360 -7.669 39.766 1.00 73.94 425 THR A C 1
ATOM 3449 O O . THR A 1 425 ? -3.175 -7.988 40.628 1.00 73.94 425 THR A O 1
ATOM 3452 N N . LEU A 1 426 ? -1.147 -7.205 40.084 1.00 76.19 426 LEU A N 1
ATOM 3453 C CA . LEU A 1 426 ? -0.689 -7.090 41.472 1.00 76.19 426 LEU A CA 1
ATOM 3454 C C . LEU A 1 426 ? -1.487 -6.042 42.262 1.00 76.19 426 LEU A C 1
ATOM 3456 O O . LEU A 1 426 ? -1.738 -6.226 43.453 1.00 76.19 426 LEU A O 1
ATOM 3460 N N . LYS A 1 427 ? -1.919 -4.950 41.617 1.00 69.62 427 LYS A N 1
ATOM 3461 C CA . LYS A 1 427 ? -2.836 -3.972 42.225 1.00 69.62 427 LYS A CA 1
ATOM 3462 C C . LYS A 1 427 ? -4.182 -4.609 42.561 1.00 69.62 427 LYS A C 1
ATOM 3464 O O . LYS A 1 427 ? -4.659 -4.429 43.679 1.00 69.62 427 LYS A O 1
ATOM 3469 N N . TRP A 1 428 ? -4.743 -5.389 41.638 1.00 68.25 428 TRP A N 1
ATOM 3470 C CA . TRP A 1 428 ? -6.002 -6.098 41.856 1.00 68.25 428 TRP A CA 1
ATOM 3471 C C . TRP A 1 428 ? -5.902 -7.114 43.004 1.00 68.25 428 TRP A C 1
ATOM 3473 O O . TRP A 1 428 ? -6.766 -7.157 43.881 1.00 68.25 428 TRP A O 1
ATOM 3483 N N . GLU A 1 429 ? -4.814 -7.886 43.067 1.00 75.31 429 GLU A N 1
ATOM 3484 C CA . GLU A 1 429 ? -4.562 -8.817 44.174 1.00 75.31 429 GLU A CA 1
ATOM 3485 C C . GLU A 1 429 ? -4.402 -8.089 45.512 1.00 75.31 429 GLU A C 1
ATOM 3487 O O . GLU A 1 429 ? -4.982 -8.509 46.515 1.00 75.31 429 GLU A O 1
ATOM 3492 N N . LYS A 1 430 ? -3.670 -6.967 45.532 1.00 76.50 430 LYS A N 1
ATOM 3493 C CA . LYS A 1 430 ? -3.526 -6.121 46.723 1.00 76.50 430 LYS A CA 1
ATOM 3494 C C . LYS A 1 430 ? -4.881 -5.606 47.208 1.00 76.50 430 LYS A C 1
ATOM 3496 O O . LYS A 1 430 ? -5.148 -5.674 48.404 1.00 76.50 430 LYS A O 1
ATOM 3501 N N . GLU A 1 431 ? -5.729 -5.090 46.321 1.00 66.62 431 GLU A N 1
ATOM 3502 C CA . GLU A 1 431 ? -7.065 -4.588 46.674 1.00 66.62 431 GLU A CA 1
ATOM 3503 C C . GLU A 1 431 ? -7.979 -5.703 47.178 1.00 66.62 431 GLU A C 1
ATOM 3505 O O . GLU A 1 431 ? -8.641 -5.540 48.203 1.00 66.62 431 GLU A O 1
ATOM 3510 N N . SER A 1 432 ? -7.950 -6.867 46.529 1.00 69.44 432 SER A N 1
ATOM 3511 C CA . SER A 1 432 ? -8.676 -8.061 46.965 1.00 69.44 432 SER A CA 1
ATOM 3512 C C . SER A 1 432 ? -8.232 -8.520 48.361 1.00 69.44 432 SER A C 1
ATOM 3514 O O . SER A 1 432 ? -9.061 -8.761 49.244 1.00 69.44 432 SER A O 1
ATOM 3516 N N . LEU A 1 433 ? -6.921 -8.575 48.614 1.00 72.44 433 LEU A N 1
ATOM 3517 C CA . LEU A 1 433 ? -6.368 -8.919 49.924 1.00 72.44 433 LEU A CA 1
ATOM 3518 C C . LEU A 1 433 ? -6.687 -7.859 50.978 1.00 72.44 433 LEU A C 1
ATOM 3520 O O . LEU A 1 433 ? -7.070 -8.227 52.082 1.00 72.44 433 LEU A O 1
ATOM 3524 N N . MET A 1 434 ? -6.601 -6.570 50.647 1.00 64.88 434 MET A N 1
ATOM 3525 C CA . MET A 1 434 ? -6.982 -5.461 51.530 1.00 64.88 434 MET A CA 1
ATOM 3526 C C . MET A 1 434 ? -8.460 -5.531 51.919 1.00 64.88 434 MET A C 1
ATOM 3528 O O . MET A 1 434 ? -8.784 -5.423 53.100 1.00 64.88 434 MET A O 1
ATOM 3532 N N . GLN A 1 435 ? -9.359 -5.778 50.964 1.00 66.88 435 GLN A N 1
ATOM 3533 C CA . GLN A 1 435 ? -10.788 -5.955 51.238 1.00 66.88 435 GLN A CA 1
ATOM 3534 C C . GLN A 1 435 ? -11.047 -7.170 52.135 1.00 66.88 435 GLN A C 1
ATOM 3536 O O . GLN A 1 435 ? -11.863 -7.106 53.057 1.00 66.88 435 GLN A O 1
ATOM 3541 N N . ARG A 1 436 ? -10.333 -8.279 51.907 1.00 69.56 436 ARG A N 1
ATOM 3542 C CA . ARG A 1 436 ? -10.440 -9.485 52.740 1.00 69.56 436 ARG A CA 1
ATOM 3543 C C . ARG A 1 436 ? -9.887 -9.260 54.145 1.00 69.56 436 ARG A C 1
ATOM 3545 O O . ARG A 1 436 ? -10.560 -9.618 55.105 1.00 69.56 436 ARG A O 1
ATOM 3552 N N . LEU A 1 437 ? -8.713 -8.644 54.285 1.00 62.62 437 LEU A N 1
ATOM 3553 C CA . LEU A 1 437 ? -8.110 -8.344 55.585 1.00 62.62 437 LEU A CA 1
ATOM 3554 C C . LEU A 1 437 ? -8.930 -7.316 56.364 1.00 62.62 437 LEU A C 1
ATOM 3556 O O . LEU A 1 437 ? -9.059 -7.458 57.568 1.00 62.62 437 LEU A O 1
ATOM 3560 N N . SER A 1 438 ? -9.513 -6.318 55.696 1.00 59.84 438 SER A N 1
ATOM 3561 C CA . SER A 1 438 ? -10.367 -5.299 56.320 1.00 59.84 438 SER A CA 1
ATOM 3562 C C . SER A 1 438 ? -11.699 -5.879 56.823 1.00 59.84 438 SER A C 1
ATOM 3564 O O . SER A 1 438 ? -12.184 -5.485 57.884 1.00 59.84 438 SER A O 1
ATOM 3566 N N . LYS A 1 439 ? -12.248 -6.897 56.143 1.00 57.34 439 LYS A N 1
ATOM 3567 C CA . LYS A 1 439 ? -13.445 -7.628 56.603 1.00 57.34 439 LYS A CA 1
ATOM 3568 C C . LYS A 1 439 ? -13.216 -8.459 57.873 1.00 57.34 439 LYS A C 1
ATOM 3570 O O . LYS A 1 439 ? -14.150 -8.631 58.653 1.00 57.34 439 LYS A O 1
ATOM 3575 N N . VAL A 1 440 ? -12.004 -8.970 58.102 1.00 62.25 440 VAL A N 1
ATOM 3576 C CA . VAL A 1 440 ? -11.720 -9.931 59.189 1.00 62.25 440 VAL A CA 1
ATOM 3577 C C . VAL A 1 440 ? -11.834 -9.318 60.604 1.00 62.25 440 VAL A C 1
ATOM 3579 O O . VAL A 1 440 ? -12.484 -9.937 61.447 1.00 62.25 440 VAL A O 1
ATOM 3582 N N . PRO A 1 441 ? -11.284 -8.124 60.910 1.00 57.75 441 PRO A N 1
ATOM 3583 C CA . PRO A 1 441 ? -11.479 -7.447 62.195 1.00 57.75 441 PRO A CA 1
ATOM 3584 C C . PRO A 1 441 ? -12.922 -6.989 62.416 1.00 57.75 441 PRO A C 1
ATOM 3586 O O . PRO A 1 441 ? -13.445 -7.147 63.514 1.00 57.75 441 PRO A O 1
ATOM 3589 N N . GLY A 1 442 ? -13.582 -6.477 61.367 1.00 55.16 442 GLY A N 1
ATOM 3590 C CA . GLY A 1 442 ? -14.970 -6.015 61.439 1.00 55.16 442 GLY A CA 1
ATOM 3591 C C . GLY A 1 442 ? -15.956 -7.142 61.752 1.00 55.16 442 GLY A C 1
ATOM 3592 O O . GLY A 1 442 ? -16.844 -6.958 62.577 1.00 55.16 442 GLY A O 1
ATOM 3593 N N . MET A 1 443 ? -15.770 -8.328 61.162 1.00 55.94 443 MET A N 1
ATOM 3594 C CA . MET A 1 443 ? -16.570 -9.514 61.498 1.00 55.94 443 MET A CA 1
ATOM 3595 C C . MET A 1 443 ? -16.293 -10.021 62.921 1.00 55.94 443 MET A C 1
ATOM 3597 O O . MET A 1 443 ? -17.235 -10.311 63.647 1.00 55.94 443 MET A O 1
ATOM 3601 N N . LYS A 1 444 ? -15.027 -10.049 63.364 1.00 58.47 444 LYS A N 1
ATOM 3602 C CA . LYS A 1 444 ? -14.663 -10.489 64.727 1.00 58.47 444 LYS A CA 1
ATOM 3603 C C . LYS A 1 444 ? -15.131 -9.546 65.841 1.00 58.47 444 LYS A C 1
ATOM 3605 O O . LYS A 1 444 ? -15.297 -9.997 66.966 1.00 58.47 444 LYS A O 1
ATOM 3610 N N . MET A 1 445 ? -15.308 -8.254 65.555 1.00 53.75 445 MET A N 1
ATOM 3611 C CA . MET A 1 445 ? -15.812 -7.271 66.527 1.00 53.75 445 MET A CA 1
ATOM 3612 C C . MET A 1 445 ? -17.346 -7.189 66.576 1.00 53.75 445 MET A C 1
ATOM 3614 O O . MET A 1 445 ? -17.888 -6.756 67.590 1.00 53.75 445 MET A O 1
ATOM 3618 N N . LYS A 1 446 ? -18.040 -7.588 65.499 1.00 52.66 446 LYS A N 1
ATOM 3619 C CA . LYS A 1 446 ? -19.512 -7.598 65.400 1.00 52.66 446 LYS A CA 1
ATOM 3620 C C . LYS A 1 446 ? -20.144 -8.915 65.867 1.00 52.66 446 LYS A C 1
ATOM 3622 O O . LYS A 1 446 ? -21.343 -8.937 66.138 1.00 52.66 446 LYS A O 1
ATOM 3627 N N . ASP A 1 447 ? -19.357 -9.984 66.003 1.00 46.06 447 ASP A N 1
ATOM 3628 C CA . ASP A 1 447 ? -19.794 -11.210 66.674 1.00 46.06 447 ASP A CA 1
ATOM 3629 C C . ASP A 1 447 ? -20.168 -10.880 68.133 1.00 46.06 447 ASP A C 1
ATOM 3631 O O . ASP A 1 447 ? -19.317 -10.566 68.964 1.00 46.06 447 ASP A O 1
ATOM 3635 N N . ASN A 1 448 ? -21.466 -10.948 68.440 1.00 45.50 448 ASN A N 1
ATOM 3636 C CA . ASN A 1 448 ? -22.047 -10.819 69.782 1.00 45.50 448 ASN A CA 1
ATOM 3637 C C . ASN A 1 448 ? -22.028 -9.426 70.462 1.00 45.50 448 ASN A C 1
ATOM 3639 O O . ASN A 1 448 ? -22.211 -9.359 71.679 1.00 45.50 448 ASN A O 1
ATOM 3643 N N . ASN A 1 449 ? -21.867 -8.307 69.733 1.00 49.88 449 ASN A N 1
ATOM 3644 C CA . ASN A 1 449 ? -21.899 -6.962 70.345 1.00 49.88 449 ASN A CA 1
ATOM 3645 C C . ASN A 1 449 ? -22.736 -5.917 69.561 1.00 49.88 449 ASN A C 1
ATOM 3647 O O . ASN A 1 449 ? -22.214 -5.269 68.653 1.00 49.88 449 ASN A O 1
ATOM 3651 N N . PRO A 1 450 ? -24.013 -5.683 69.937 1.00 55.62 450 PRO A N 1
ATOM 3652 C CA . PRO A 1 450 ? -24.926 -4.738 69.269 1.00 55.62 450 PRO A CA 1
ATOM 3653 C C . PRO A 1 450 ? -24.566 -3.245 69.401 1.00 55.62 450 PRO A C 1
ATOM 3655 O O . PRO A 1 450 ? -25.244 -2.397 68.830 1.00 55.62 450 PRO A O 1
ATOM 3658 N N . SER A 1 451 ? -23.531 -2.906 70.173 1.00 54.47 451 SER A N 1
ATOM 3659 C CA . SER A 1 451 ? -23.215 -1.527 70.584 1.00 54.47 451 SER A CA 1
ATOM 3660 C C . SER A 1 451 ? -22.267 -0.785 69.627 1.00 54.47 451 SER A C 1
ATOM 3662 O O . SER A 1 451 ? -21.967 0.386 69.851 1.00 54.47 451 SER A O 1
ATOM 3664 N N . ILE A 1 452 ? -21.740 -1.455 68.595 1.00 58.09 452 ILE A N 1
ATOM 3665 C CA . ILE A 1 452 ? -20.721 -0.902 67.689 1.00 58.09 452 ILE A CA 1
ATOM 3666 C C . ILE A 1 452 ? -21.380 -0.501 66.363 1.00 58.09 452 ILE A C 1
ATOM 3668 O O . ILE A 1 452 ? -21.810 -1.355 65.589 1.00 58.09 452 ILE A O 1
ATOM 3672 N N . ALA A 1 453 ? -21.448 0.808 66.098 1.00 56.88 453 ALA A N 1
ATOM 3673 C CA . ALA A 1 453 ? -22.015 1.368 64.871 1.00 56.88 453 ALA A CA 1
ATOM 3674 C C . ALA A 1 453 ? -21.183 1.009 63.623 1.00 56.88 453 ALA A C 1
ATOM 3676 O O . ALA A 1 453 ? -19.949 1.031 63.650 1.00 56.88 453 ALA A O 1
ATOM 3677 N N . ASP A 1 454 ? -21.856 0.701 62.509 1.00 56.75 454 ASP A N 1
ATOM 3678 C CA . ASP A 1 454 ? -21.204 0.291 61.263 1.00 56.75 454 ASP A CA 1
ATOM 3679 C C . ASP A 1 454 ? -20.679 1.487 60.456 1.00 56.75 454 ASP A C 1
ATOM 3681 O O . ASP A 1 454 ? -21.364 2.056 59.610 1.00 56.75 454 ASP A O 1
ATOM 3685 N N . LEU A 1 455 ? -19.417 1.851 60.687 1.00 56.47 455 LEU A N 1
ATOM 3686 C CA . LEU A 1 455 ? -18.738 2.931 59.958 1.00 56.47 455 LEU A CA 1
ATOM 3687 C C . LEU A 1 455 ? -18.515 2.631 58.463 1.00 56.47 455 LEU A C 1
ATOM 3689 O O . LEU A 1 455 ? -18.103 3.522 57.718 1.00 56.47 455 LEU A O 1
ATOM 3693 N N . SER A 1 456 ? -18.792 1.400 58.023 1.00 56.88 456 SER A N 1
ATOM 3694 C CA . SER A 1 456 ? -18.678 0.977 56.623 1.00 56.88 456 SER A CA 1
ATOM 3695 C C . SER A 1 456 ? -19.934 1.292 55.806 1.00 56.88 456 SER A C 1
ATOM 3697 O O . SER A 1 456 ? -19.902 1.113 54.591 1.00 56.88 456 SER A O 1
ATOM 3699 N N . ASP A 1 457 ? -21.025 1.737 56.445 1.00 59.75 457 ASP A N 1
ATOM 3700 C CA . ASP A 1 457 ? -22.283 2.058 55.770 1.00 59.75 457 ASP A CA 1
ATOM 3701 C C . ASP A 1 457 ? -22.152 3.365 54.953 1.00 59.75 457 ASP A C 1
ATOM 3703 O O . ASP A 1 457 ? -22.008 4.458 55.523 1.00 59.75 457 ASP A O 1
ATOM 3707 N N . PRO A 1 458 ? -22.207 3.293 53.607 1.00 56.72 458 PRO A N 1
ATOM 3708 C CA . PRO A 1 458 ? -22.108 4.463 52.741 1.00 56.72 458 PRO A CA 1
ATOM 3709 C C . PRO A 1 458 ? -23.327 5.398 52.829 1.00 56.72 458 PRO A C 1
ATOM 3711 O O . PRO A 1 458 ? -23.268 6.500 52.272 1.00 56.72 458 PRO A O 1
ATOM 3714 N N . ASN A 1 459 ? -24.405 4.990 53.503 1.00 59.66 459 ASN A N 1
ATOM 3715 C CA . ASN A 1 459 ? -25.629 5.761 53.723 1.00 59.66 459 ASN A CA 1
ATOM 3716 C C . ASN A 1 459 ? -25.804 6.200 55.185 1.00 59.66 459 ASN A C 1
ATOM 3718 O O . ASN A 1 459 ? -26.896 6.611 55.581 1.00 59.66 459 ASN A O 1
ATOM 3722 N N . ARG A 1 460 ? -24.736 6.179 55.993 1.00 68.94 460 ARG A N 1
ATOM 3723 C CA . ARG A 1 460 ? -24.809 6.730 57.349 1.00 68.94 460 ARG A CA 1
ATOM 3724 C C . ARG A 1 460 ? -25.119 8.241 57.319 1.00 68.94 460 ARG A C 1
ATOM 3726 O O . ARG A 1 460 ? -24.639 8.934 56.413 1.00 68.94 460 ARG A O 1
ATOM 3733 N N . PRO A 1 461 ? -25.841 8.780 58.320 1.00 62.62 461 PRO A N 1
ATOM 3734 C CA . PRO A 1 461 ? -26.340 10.161 58.313 1.00 62.62 461 PRO A CA 1
ATOM 3735 C C . PRO A 1 461 ? -25.282 11.231 57.992 1.00 62.62 461 PRO A C 1
ATOM 3737 O O . PRO A 1 461 ? -25.530 12.126 57.189 1.00 62.62 461 PRO A O 1
ATOM 3740 N N . GLU A 1 462 ? -24.070 11.096 58.537 1.00 59.66 462 GLU A N 1
ATOM 3741 C CA . GLU A 1 462 ? -22.953 12.024 58.291 1.00 59.66 462 GLU A CA 1
ATOM 3742 C C . GLU A 1 462 ? -22.448 11.992 56.834 1.00 59.66 462 GLU A C 1
ATOM 3744 O O . GLU A 1 462 ? -22.147 13.028 56.240 1.00 59.66 462 GLU A O 1
ATOM 3749 N N . LYS A 1 463 ? -22.398 10.803 56.216 1.00 66.31 463 LYS A N 1
ATOM 3750 C CA . LYS A 1 463 ? -21.933 10.617 54.830 1.00 66.31 463 LYS A CA 1
ATOM 3751 C C . LYS A 1 463 ? -22.953 11.154 53.823 1.00 66.31 463 LYS A C 1
ATOM 3753 O O . LYS A 1 463 ? -22.585 11.600 52.740 1.00 66.31 463 LYS A O 1
ATOM 3758 N N . LEU A 1 464 ? -24.236 11.130 54.186 1.00 60.28 464 LEU A N 1
ATOM 3759 C CA . LEU A 1 464 ? -25.311 11.726 53.394 1.00 60.28 464 LEU A CA 1
ATOM 3760 C C . LEU A 1 464 ? -25.188 13.253 53.327 1.00 60.28 464 LEU A C 1
ATOM 3762 O O . LEU A 1 464 ? -25.343 13.816 52.246 1.00 60.28 464 LEU A O 1
ATOM 3766 N N . SER A 1 465 ? -24.850 13.917 54.438 1.00 63.50 465 SER A N 1
ATOM 3767 C CA . SER A 1 465 ? -24.623 15.369 54.433 1.00 63.50 465 SER A CA 1
ATOM 3768 C C . SER A 1 465 ? -23.414 15.794 53.591 1.00 63.50 465 SER A C 1
ATOM 3770 O O . SER A 1 465 ? -23.485 16.816 52.911 1.00 63.50 465 SER A O 1
ATOM 3772 N N . GLU A 1 466 ? -22.340 14.996 53.566 1.00 64.69 466 GLU A N 1
ATOM 3773 C CA . GLU A 1 466 ? -21.178 15.225 52.688 1.00 64.69 466 GLU A CA 1
ATOM 3774 C C . GLU A 1 466 ? -21.564 15.100 51.204 1.00 64.69 466 GLU A C 1
ATOM 3776 O O . GLU A 1 466 ? -21.301 16.010 50.420 1.00 64.69 466 GLU A O 1
ATOM 3781 N N . LYS A 1 467 ? -22.284 14.029 50.836 1.00 66.62 467 LYS A N 1
ATOM 3782 C CA . LYS A 1 467 ? -22.747 13.791 49.456 1.00 66.62 467 LYS A CA 1
ATOM 3783 C C . LYS A 1 467 ? -23.664 14.898 48.937 1.00 66.62 467 LYS A C 1
ATOM 3785 O O . LYS A 1 467 ? -23.545 15.302 47.785 1.00 66.62 467 LYS A O 1
ATOM 3790 N N . PHE A 1 468 ? -24.580 15.400 49.768 1.00 59.41 468 PHE A N 1
ATOM 3791 C CA . PHE A 1 468 ? -25.461 16.502 49.371 1.00 59.41 468 PHE A CA 1
ATOM 3792 C C . PHE A 1 468 ? -24.688 17.801 49.124 1.00 59.41 468 PHE A C 1
ATOM 3794 O O . PHE A 1 468 ? -25.034 18.539 48.207 1.00 59.41 468 PHE A O 1
ATOM 3801 N N . ARG A 1 469 ? -23.630 18.069 49.894 1.00 60.91 469 ARG A N 1
ATOM 3802 C CA . ARG A 1 469 ? -22.798 19.264 49.723 1.00 60.91 469 ARG A CA 1
ATOM 3803 C C . ARG A 1 469 ? -21.956 19.203 48.443 1.00 60.91 469 ARG A C 1
ATOM 3805 O O . ARG A 1 469 ? -21.933 20.176 47.697 1.00 60.91 469 ARG A O 1
ATOM 3812 N N . GLU A 1 470 ? -21.357 18.050 48.148 1.00 59.97 470 GLU A N 1
ATOM 3813 C CA . GLU A 1 470 ? -20.559 17.832 46.929 1.00 59.97 470 GLU A CA 1
ATOM 3814 C C . GLU A 1 470 ? -21.385 17.968 45.638 1.00 59.97 470 GLU A C 1
ATOM 3816 O O . GLU A 1 470 ? -20.886 18.474 44.637 1.00 59.97 470 GLU A O 1
ATOM 3821 N N . ILE A 1 471 ? -22.661 17.562 45.640 1.00 60.56 471 ILE A N 1
ATOM 3822 C CA . ILE A 1 471 ? -23.542 17.706 44.464 1.00 60.56 471 ILE A CA 1
ATOM 3823 C C . ILE A 1 471 ? -23.766 19.182 44.109 1.00 60.56 471 ILE A C 1
ATOM 3825 O O . ILE A 1 471 ? -23.799 19.527 42.926 1.00 60.56 471 ILE A O 1
ATOM 3829 N N . TYR A 1 472 ? -23.914 20.049 45.115 1.00 57.38 472 TYR A N 1
ATOM 3830 C CA . TYR A 1 472 ? -24.104 21.480 44.887 1.00 57.38 472 TYR A CA 1
ATOM 3831 C C . TYR A 1 472 ? -22.815 22.154 44.411 1.00 57.38 472 TYR A C 1
ATOM 3833 O O . TYR A 1 472 ? -22.877 22.880 43.423 1.00 57.38 472 TYR A O 1
ATOM 3841 N N . ASP A 1 473 ? -21.663 21.877 45.030 1.00 67.00 473 ASP A N 1
ATOM 3842 C CA . ASP A 1 473 ? -20.381 22.462 44.598 1.00 67.00 473 ASP A CA 1
ATOM 3843 C C . ASP A 1 473 ? -20.031 22.058 43.155 1.00 67.00 473 ASP A C 1
ATOM 3845 O O . ASP A 1 473 ? -19.766 22.919 42.316 1.00 67.00 473 ASP A O 1
ATOM 3849 N N . ASN A 1 474 ? -20.144 20.770 42.814 1.00 69.56 474 ASN A N 1
ATOM 3850 C CA . ASN A 1 474 ? -19.772 20.270 41.487 1.00 69.56 474 ASN A CA 1
ATOM 3851 C C . ASN A 1 474 ? -20.617 20.876 40.355 1.00 69.56 474 ASN A C 1
ATOM 3853 O O . ASN A 1 474 ? -20.116 21.091 39.253 1.00 69.56 474 ASN A O 1
ATOM 3857 N N . ALA A 1 475 ? -21.900 21.161 40.594 1.00 67.88 475 ALA A N 1
ATOM 3858 C CA . ALA A 1 475 ? -22.771 21.743 39.575 1.00 67.88 475 ALA A CA 1
ATOM 3859 C C . ALA A 1 475 ? -22.380 23.189 39.225 1.00 67.88 475 ALA A C 1
ATOM 3861 O O . ALA A 1 475 ? -22.425 23.568 38.053 1.00 67.88 475 ALA A O 1
ATOM 3862 N N . TRP A 1 476 ? -21.974 23.982 40.221 1.00 73.19 476 TRP A N 1
ATOM 3863 C CA . TRP A 1 476 ? -21.551 25.369 40.012 1.00 73.19 476 TRP A CA 1
ATOM 3864 C C . TRP A 1 476 ? -20.150 25.460 39.415 1.00 73.19 476 TRP A C 1
ATOM 3866 O O . TRP A 1 476 ? -19.938 26.275 38.519 1.00 73.19 476 TRP A O 1
ATOM 3876 N N . THR A 1 477 ? -19.232 24.586 39.835 1.00 76.12 477 THR A N 1
ATOM 3877 C CA . THR A 1 477 ? -17.893 24.489 39.240 1.00 76.12 477 THR A CA 1
ATOM 3878 C C . THR A 1 477 ? -17.972 24.094 37.764 1.00 76.12 477 THR A C 1
ATOM 3880 O O . THR A 1 477 ? -17.422 24.792 36.920 1.00 76.12 477 THR A O 1
ATOM 3883 N N . ASN A 1 478 ? -18.773 23.077 37.420 1.00 75.81 478 ASN A N 1
ATOM 3884 C CA . ASN A 1 478 ? -18.966 22.661 36.025 1.00 75.81 478 ASN A CA 1
ATOM 3885 C C . ASN A 1 478 ? -19.568 23.771 35.143 1.00 75.81 478 ASN A C 1
ATOM 3887 O O . ASN A 1 478 ? -19.246 23.874 33.960 1.00 75.81 478 ASN A O 1
ATOM 3891 N N . LEU A 1 479 ? -20.476 24.585 35.694 1.00 77.00 479 LEU A N 1
ATOM 3892 C CA . LEU A 1 479 ? -21.083 25.697 34.961 1.00 77.00 479 LEU A CA 1
ATOM 3893 C C . LEU A 1 479 ? -20.083 26.837 34.726 1.00 77.00 479 LEU A C 1
ATOM 3895 O O . LEU A 1 479 ? -20.084 27.421 33.642 1.00 77.00 479 LEU A O 1
ATOM 3899 N N . LEU A 1 480 ? -19.250 27.146 35.724 1.00 76.00 480 LEU A N 1
ATOM 3900 C CA . LEU A 1 480 ? -18.191 28.145 35.602 1.00 76.00 480 LEU A CA 1
ATOM 3901 C C . LEU A 1 480 ? -17.194 27.739 34.514 1.00 76.00 480 LEU A C 1
ATOM 3903 O O . LEU A 1 480 ? -16.972 28.520 33.592 1.00 76.00 480 LEU A O 1
ATOM 3907 N N . ASP A 1 481 ? -16.704 26.499 34.562 1.00 79.25 481 ASP A N 1
ATOM 3908 C CA . ASP A 1 481 ? -15.762 25.963 33.575 1.00 79.25 481 ASP A CA 1
ATOM 3909 C C . ASP A 1 481 ? -16.340 26.019 32.154 1.00 79.25 481 ASP A C 1
ATOM 3911 O O . ASP A 1 481 ? -15.681 26.479 31.221 1.00 79.25 481 ASP A O 1
ATOM 3915 N N . TYR A 1 482 ? -17.610 25.633 31.991 1.00 80.38 482 TYR A N 1
ATOM 3916 C CA . TYR A 1 482 ? -18.295 25.673 30.698 1.00 80.38 482 TYR A CA 1
ATOM 3917 C C . TYR A 1 482 ? -18.423 27.094 30.127 1.00 80.38 482 TYR A C 1
ATOM 3919 O O . TYR A 1 482 ? -18.252 27.299 28.922 1.00 80.38 482 TYR A O 1
ATOM 3927 N N . ILE A 1 483 ? -18.751 28.083 30.965 1.00 72.94 483 ILE A N 1
ATOM 3928 C CA . ILE A 1 483 ? -18.918 29.472 30.516 1.00 72.94 483 ILE A CA 1
ATOM 3929 C C . ILE A 1 483 ? -17.557 30.079 30.178 1.00 72.94 483 ILE A C 1
ATOM 3931 O O . ILE A 1 483 ? -17.419 30.642 29.092 1.00 72.94 483 ILE A O 1
ATOM 3935 N N . THR A 1 484 ? -16.551 29.893 31.035 1.00 78.88 484 THR A N 1
ATOM 3936 C CA . THR A 1 484 ? -15.183 30.372 30.800 1.00 78.88 484 THR A CA 1
ATOM 3937 C C . THR A 1 484 ? -14.593 29.768 29.519 1.00 78.88 484 THR A C 1
ATOM 3939 O O . THR A 1 484 ? -13.995 30.489 28.720 1.00 78.88 484 THR A O 1
ATOM 3942 N N . GLU A 1 485 ? -14.829 28.478 29.244 1.00 78.19 485 GLU A N 1
ATOM 3943 C CA . GLU A 1 485 ? -14.382 27.823 28.005 1.00 78.19 485 GLU A CA 1
ATOM 3944 C C . GLU A 1 485 ? -15.087 28.376 26.753 1.00 78.19 485 GLU A C 1
ATOM 3946 O O . GLU A 1 485 ? -14.479 28.491 25.686 1.00 78.19 485 GLU A O 1
ATOM 3951 N N . LYS A 1 486 ? -16.372 28.737 26.856 1.00 74.94 486 LYS A N 1
ATOM 3952 C CA . LYS A 1 486 ? -17.159 29.221 25.713 1.00 74.94 486 LYS A CA 1
ATOM 3953 C C . LYS A 1 486 ? -16.963 30.698 25.398 1.00 74.94 486 LYS A C 1
ATOM 3955 O O . LYS A 1 486 ? -17.032 31.050 24.219 1.00 74.94 486 LYS A O 1
ATOM 3960 N N . THR A 1 487 ? -16.775 31.551 26.403 1.00 72.31 487 THR A N 1
ATOM 3961 C CA . THR A 1 487 ? -16.649 33.004 26.206 1.00 72.31 487 THR A CA 1
ATOM 3962 C C . THR A 1 487 ? -15.198 33.471 26.161 1.00 72.31 487 THR A C 1
ATOM 3964 O O . THR A 1 487 ? -14.910 34.453 25.480 1.00 72.31 487 THR A O 1
ATOM 3967 N N . GLY A 1 488 ? -14.275 32.756 26.818 1.00 74.69 488 GLY A N 1
ATOM 3968 C CA . GLY A 1 488 ? -12.870 33.155 26.947 1.00 74.69 488 GLY A CA 1
ATOM 3969 C C . GLY A 1 488 ? -12.641 34.340 27.895 1.00 74.69 488 GLY A C 1
ATOM 3970 O O . GLY A 1 488 ? -11.552 34.917 27.889 1.00 74.69 488 GLY A O 1
ATOM 3971 N N . ASP A 1 489 ? -13.653 34.719 28.679 1.00 77.31 489 ASP A N 1
ATOM 3972 C CA . ASP A 1 489 ? -13.575 35.794 29.670 1.00 77.31 489 ASP A CA 1
ATOM 3973 C C . ASP A 1 489 ? -12.864 35.327 30.955 1.00 77.31 489 ASP A C 1
ATOM 3975 O O . ASP A 1 489 ? -12.741 34.133 31.215 1.00 77.31 489 ASP A O 1
ATOM 3979 N N . SER A 1 490 ? -12.387 36.259 31.789 1.00 79.81 490 SER A N 1
ATOM 3980 C CA . SER A 1 490 ? -11.777 35.899 33.078 1.00 79.81 490 SER A CA 1
ATOM 3981 C C . SER A 1 490 ? -12.828 35.426 34.087 1.00 79.81 490 SER A C 1
ATOM 3983 O O . SER A 1 490 ? -13.940 35.958 34.110 1.00 79.81 490 SER A O 1
ATOM 3985 N N . ASP A 1 491 ? -12.452 34.518 34.993 1.00 71.75 491 ASP A N 1
ATOM 3986 C CA . ASP A 1 491 ? -13.367 33.907 35.974 1.00 71.75 491 ASP A CA 1
ATOM 3987 C C . ASP A 1 491 ? -14.190 34.937 36.766 1.00 71.75 491 ASP A C 1
ATOM 3989 O O . ASP A 1 491 ? -15.388 34.754 36.958 1.00 71.75 491 ASP A O 1
ATOM 3993 N N . ASP A 1 492 ? -13.609 36.085 37.133 1.00 75.31 492 ASP A N 1
ATOM 3994 C CA . ASP A 1 492 ? -14.320 37.175 37.823 1.00 75.31 492 ASP A CA 1
ATOM 3995 C C . ASP A 1 492 ? -15.508 37.756 37.029 1.00 75.31 492 ASP A C 1
ATOM 3997 O O . ASP A 1 492 ? -16.485 38.238 37.613 1.00 75.31 492 ASP A O 1
ATOM 4001 N N . ILE A 1 493 ? -15.432 37.749 35.696 1.00 74.00 493 ILE A N 1
ATOM 4002 C CA . ILE A 1 493 ? -16.498 38.220 34.803 1.00 74.00 493 ILE A CA 1
ATOM 4003 C C . ILE A 1 493 ? -17.560 37.126 34.665 1.00 74.00 493 ILE A C 1
ATOM 4005 O O . ILE A 1 493 ? -18.750 37.415 34.828 1.00 74.00 493 ILE A O 1
ATOM 4009 N N . CYS A 1 494 ? -17.143 35.874 34.460 1.00 78.31 494 CYS A N 1
ATOM 4010 C CA . CYS A 1 494 ? -18.033 34.714 34.380 1.00 78.31 494 CYS A CA 1
ATOM 4011 C C . CYS A 1 494 ? -18.835 34.521 35.678 1.00 78.31 494 CYS A C 1
ATOM 4013 O O . CYS A 1 494 ? -20.055 34.357 35.642 1.00 78.31 494 CYS A O 1
ATOM 4015 N N . ILE A 1 495 ? -18.193 34.657 36.841 1.00 78.81 495 ILE A N 1
ATOM 4016 C CA . ILE A 1 495 ? -18.845 34.577 38.156 1.00 78.81 495 ILE A CA 1
ATOM 4017 C C . ILE A 1 495 ? -19.903 35.679 38.306 1.00 78.81 495 ILE A C 1
ATOM 4019 O O . ILE A 1 495 ? -21.020 35.406 38.751 1.00 78.81 495 ILE A O 1
ATOM 4023 N N . LYS A 1 496 ? -19.619 36.919 37.882 1.00 76.81 496 LYS A N 1
ATOM 4024 C CA . LYS A 1 496 ? -20.614 38.010 37.913 1.00 76.81 496 LYS A CA 1
ATOM 4025 C C . LYS A 1 496 ? -21.815 37.736 37.001 1.00 76.81 496 LYS A C 1
ATOM 4027 O O . LYS A 1 496 ? -22.941 38.101 37.352 1.00 76.81 496 LYS A O 1
ATOM 4032 N N . GLN A 1 497 ? -21.609 37.081 35.860 1.00 74.19 497 GLN A N 1
ATOM 4033 C CA . GLN A 1 497 ? -22.689 36.682 34.951 1.00 74.19 497 GLN A CA 1
ATOM 4034 C C . GLN A 1 497 ? -23.551 35.553 35.538 1.00 74.19 497 GLN A C 1
ATOM 4036 O O . GLN A 1 497 ? -24.777 35.631 35.493 1.00 74.19 497 GLN A O 1
ATOM 4041 N N . ILE A 1 498 ? -22.936 34.550 36.167 1.00 76.62 498 ILE A N 1
ATOM 4042 C CA . ILE A 1 498 ? -23.655 33.447 36.824 1.00 76.62 498 ILE A CA 1
ATOM 4043 C C . ILE A 1 498 ? -24.493 33.969 38.000 1.00 76.62 498 ILE A C 1
ATOM 4045 O O . ILE A 1 498 ?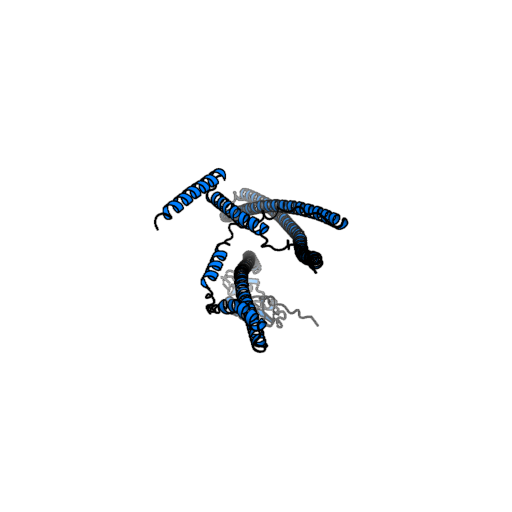 -25.685 33.672 38.099 1.00 76.62 498 ILE A O 1
ATOM 4049 N N . VAL A 1 499 ? -23.909 34.816 38.853 1.00 75.31 499 VAL A N 1
ATOM 4050 C CA . VAL A 1 499 ? -24.604 35.397 40.014 1.00 75.31 499 VAL A CA 1
ATOM 4051 C C . VAL A 1 499 ? -25.762 36.306 39.582 1.00 75.31 499 VAL A C 1
ATOM 4053 O O . VAL A 1 499 ? -26.838 36.264 40.182 1.00 75.31 499 VAL A O 1
ATOM 4056 N N . SER A 1 500 ? -25.593 37.094 38.516 1.00 69.00 500 SER A N 1
ATOM 4057 C CA . SER A 1 500 ? -26.679 37.929 37.981 1.00 69.00 500 SER A CA 1
ATOM 4058 C C . SER A 1 500 ? -27.799 37.096 37.346 1.00 69.00 500 SER A C 1
ATOM 4060 O O . SER A 1 500 ? -28.972 37.378 37.599 1.00 69.00 500 SER A O 1
ATOM 4062 N N . ALA A 1 501 ? -27.479 36.015 36.628 1.00 66.25 501 ALA A N 1
ATOM 4063 C CA . ALA A 1 501 ? -28.473 35.072 36.109 1.00 66.25 501 ALA A CA 1
ATOM 4064 C C . ALA A 1 501 ? -29.258 34.365 37.234 1.00 66.25 501 ALA A C 1
ATOM 4066 O O . ALA A 1 501 ? -30.474 34.175 37.126 1.00 66.25 501 ALA A O 1
ATOM 4067 N N . GLN A 1 502 ? -28.598 34.039 38.350 1.00 65.88 502 GLN A N 1
ATOM 4068 C CA . GLN A 1 502 ? -29.228 33.415 39.515 1.00 65.88 502 GLN A CA 1
ATOM 4069 C C . GLN A 1 502 ? -30.165 34.373 40.270 1.00 65.88 502 GLN A C 1
ATOM 4071 O O . GLN A 1 502 ? -31.233 33.950 40.724 1.00 65.88 502 GLN A O 1
ATOM 4076 N N . MET A 1 503 ? -29.837 35.669 40.348 1.00 57.25 503 MET A N 1
ATOM 4077 C CA . MET A 1 503 ? -30.752 36.685 40.889 1.00 57.25 503 MET A CA 1
ATOM 4078 C C . MET A 1 503 ? -32.003 36.877 40.014 1.00 57.25 503 MET A C 1
ATOM 4080 O O . MET A 1 503 ? -33.105 37.027 40.538 1.00 57.25 503 MET A O 1
ATOM 4084 N N . VAL A 1 504 ? -31.868 36.811 38.684 1.00 57.47 504 VAL A N 1
ATOM 4085 C CA . VAL A 1 504 ? -33.010 36.928 37.756 1.00 57.47 504 VAL A CA 1
ATOM 4086 C C . VAL A 1 504 ? -33.923 35.697 37.839 1.00 57.47 504 VAL A C 1
ATOM 4088 O O . VAL A 1 504 ? -35.148 35.832 37.879 1.00 57.47 504 VAL A O 1
ATOM 4091 N N . CYS A 1 505 ? -33.348 34.496 37.948 1.00 54.44 505 CYS A N 1
ATOM 4092 C CA . CYS A 1 505 ? -34.120 33.259 38.089 1.00 54.44 505 CYS A CA 1
ATOM 4093 C C . CYS A 1 505 ? -34.832 33.149 39.448 1.00 54.44 505 CYS A C 1
ATOM 4095 O O . CYS A 1 505 ? -35.949 32.639 39.514 1.00 54.44 505 CYS A O 1
ATOM 4097 N N . THR A 1 506 ? -34.244 33.663 40.532 1.00 51.75 506 THR A N 1
ATOM 4098 C CA . THR A 1 506 ? -34.892 33.660 41.856 1.00 51.75 506 THR A CA 1
ATOM 4099 C C . THR A 1 506 ? -36.032 34.682 41.960 1.00 51.75 506 THR A C 1
ATOM 4101 O O . THR A 1 506 ? -37.050 34.377 42.582 1.00 51.75 506 THR A O 1
ATOM 4104 N N . PHE A 1 507 ? -35.950 35.830 41.274 1.00 46.91 507 PHE A N 1
ATOM 4105 C CA . PHE A 1 507 ? -37.068 36.783 41.188 1.00 46.91 507 PHE A CA 1
ATOM 4106 C C . PHE A 1 507 ? -38.232 36.276 40.313 1.00 46.91 507 PHE A C 1
ATOM 4108 O O . PHE A 1 507 ? -39.393 36.488 40.661 1.00 46.91 507 PHE A O 1
ATOM 4115 N N . GLY A 1 508 ? -37.950 35.549 39.223 1.00 44.00 508 GLY A N 1
ATOM 4116 C CA . GLY A 1 508 ? -38.978 34.969 38.343 1.00 44.00 508 GLY A CA 1
ATOM 4117 C C . GLY A 1 508 ? -39.762 33.796 38.952 1.00 44.00 508 GLY A C 1
ATOM 4118 O O . GLY A 1 508 ? -40.924 33.575 38.610 1.00 44.00 508 GLY A O 1
ATOM 4119 N N . VAL A 1 509 ? -39.165 33.055 39.891 1.00 43.66 509 VAL A N 1
ATOM 4120 C CA . VAL A 1 509 ? -39.849 31.964 40.612 1.00 43.66 509 VAL A CA 1
ATOM 4121 C C . VAL A 1 509 ? -40.761 32.498 41.727 1.00 43.66 509 VAL A C 1
ATOM 4123 O O . VAL A 1 509 ? -41.761 31.859 42.054 1.00 43.66 509 VAL A O 1
ATOM 4126 N N . LEU A 1 510 ? -40.479 33.685 42.274 1.00 39.09 510 LEU A N 1
ATOM 4127 C CA . LEU A 1 510 ? -41.339 34.326 43.276 1.00 39.09 510 LEU A CA 1
ATOM 4128 C C . LEU A 1 510 ? -42.579 34.992 42.660 1.00 39.09 510 LEU A C 1
ATOM 4130 O O . LEU A 1 510 ? -43.634 34.976 43.288 1.00 39.09 510 LEU A O 1
ATOM 4134 N N . THR A 1 511 ? -42.513 35.502 41.427 1.00 40.00 511 THR A N 1
ATOM 4135 C CA . THR A 1 511 ? -43.688 36.084 40.748 1.00 40.00 511 THR A CA 1
ATOM 4136 C C . THR A 1 511 ? -44.638 35.028 40.174 1.00 40.00 511 THR A C 1
ATOM 4138 O O . THR A 1 511 ? -45.846 35.250 40.159 1.00 40.00 511 THR A O 1
ATOM 4141 N N . ASN A 1 512 ? -44.140 33.844 39.797 1.00 38.28 512 ASN A N 1
ATOM 4142 C CA . ASN A 1 512 ? -44.977 32.729 39.323 1.00 38.28 512 ASN A CA 1
ATOM 4143 C C . ASN A 1 512 ? -45.648 31.906 40.440 1.00 38.28 512 ASN A C 1
ATOM 4145 O O . ASN A 1 512 ? -46.488 31.060 40.148 1.00 38.28 512 ASN A O 1
ATOM 4149 N N . LYS A 1 513 ? -45.315 32.147 41.717 1.00 40.31 513 LYS A N 1
ATOM 4150 C CA . LYS A 1 513 ? -45.945 31.474 42.871 1.00 40.31 513 LYS A CA 1
ATOM 4151 C C . LYS A 1 513 ? -47.121 32.234 43.501 1.00 40.31 513 LYS A C 1
ATOM 4153 O O . LYS A 1 513 ? -47.686 31.739 44.467 1.00 40.31 513 LYS A O 1
ATOM 4158 N N . PHE A 1 514 ? -47.509 33.390 42.956 1.00 35.09 514 PHE A N 1
ATOM 4159 C CA . PHE A 1 514 ? -48.638 34.201 43.448 1.00 35.09 514 PHE A CA 1
ATOM 4160 C C . PHE A 1 514 ? -49.836 34.277 42.477 1.00 35.09 514 PHE A C 1
ATOM 4162 O O . PHE A 1 514 ? -50.702 35.131 42.648 1.00 35.09 514 PHE A O 1
ATOM 4169 N N . LEU A 1 515 ? -49.911 33.397 41.470 1.00 37.97 515 LEU A N 1
ATOM 4170 C CA . LEU A 1 515 ? -51.004 33.371 40.481 1.00 37.97 515 LEU A CA 1
ATOM 4171 C C . LEU A 1 515 ? -51.753 32.028 40.360 1.00 37.97 515 LEU A C 1
ATOM 4173 O O . LEU A 1 515 ? -52.402 31.795 39.343 1.00 37.97 515 LEU A O 1
ATOM 4177 N N . TYR A 1 516 ? -51.727 31.184 41.394 1.00 36.88 516 TYR A N 1
ATOM 4178 C CA . TYR A 1 516 ? -52.680 30.076 41.551 1.00 36.88 516 TYR A CA 1
ATOM 4179 C C . TYR A 1 516 ? -53.152 29.950 42.993 1.00 36.88 516 TYR A C 1
ATOM 4181 O O . TYR A 1 516 ? -52.276 29.951 43.889 1.00 36.88 516 TYR A O 1
#